Protein AF-A0A9D4BG52-F1 (afdb_monomer_lite)

pLDDT: mean 81.82, std 13.52, range [34.25, 95.31]

Secondary structure (DSSP, 8-state):
-HHHHHHHHHHHHHH---HHHHHHHHHHHHHHHHHHHHHHHHHHHH-HHHHHHHHHSEETTTTTEEHHHHHHHTT-HHHHTSHHHHHHHHHHHHH-TTS-TTSPPPPTHHHHHHHHHHHHHHHHHHHHHHT-TTHHHH-HHHHSHHHHHHHHHHHHHHHHHHHHHIIIII-SSS--HHHHHHHHHHHHHHHHHHHHHHH-HHHHTT-HHHHHHHHHHHHHHHHHHHHHT--TT-THHHHHHHHHHHHHHHHHHHHHHTTSTTHHHHHHHHHHHHHHHHHHHHHHHHHHHHHHHHHHHHHSSS----HHHHHHHHHHHHHHHTT---HHHHTT-S--B--HHHHHTTSSPBPPPHHHHHHHHHHHHHHHIIIIIIIHHHHHHHHHHHHHHHHHHHHHHHHHHHHHHHHHHHHS-SPPTTTHHHHHHHHHHHHH-

Sequence (433 aa):
MALIAYSVCNDLRRITDDKVLATLYKKRKNDWSSLANETFCQCFERDADTTLTLLLMELPYWKDESCLEIAIHSGNKAFITHPTCQNVLDSFWNRGINENITDPEPDDSRCIWVFKLLSWFMIGAPIVSLFCPCFGKKNPFLNVPKNKFIYNLISFAVFLTMFAYVLLFDLATNVSTLEYVLLAWVLTVLAEEIRQMASDISTYFKNAWNVLDVVTIVVFIVGFGLRFKQFPESFDAPKVVLAVDFVAFVFRLTHVFSIHKVLGPKLLMIRRMVKDLMYFLIILAVFMVSYAIASHSVLYPVSPPTWDTVRQVLRRPYWHLYGELFLDETEGQSTCSDNATIWTAKDMPRCPSETGKIVVPIMMGFYMLFVNILLLNLLIAIFSHSIAKIQVQSENHWVYQRYFLIKEYVSRNVYYPPLNVIWMVITIIRCCV

Foldseek 3Di:
DLLVLLLVLLVCLVPDPDPVSVVVSVVSSVVSLVVVQVVLVVVCVVPVQVSLVQQCAQDPVPVRDGVVVSCLVSPVLVNLPPVSVLVVLVCCQQQNDPDRPPDDRDDCVVVVVVVVVCVVCVPPVVVVCVVDVCPQVPDSVLLRLNNLLVVQVVQLVVLLVLLVCCLPPVLDLDQDPSNVLNVLLLVQVVVVLVVVCVVPVVVQVVDPLSVLSVVLSVLLVVLVVVVVVRDVVPSVVSSVSSVVSSVSSVVNVLVSCLLPLPSVLVSLLVVVCVVVVVVLVVVVVVLLLVLLVVLLCQFDPDDDPDPVSVVVSNVQSVVLLVVPNPLCQQLVVDDADCDPVCCVVVVGPHGTDPRSNPVSVVSSVVSCCCRVVPSVVVSVVVSVVSCVVCSVVSSSVSSSVSVVVSVVSSPDGSDDPPRCVVVVVVVVVVVVD

Radius of gyration: 29.39 Å; chains: 1; bounding box: 70×47×80 Å

Organism: Dreissena polymorpha (NCBI:txid45954)

Structure (mmCIF, N/CA/C/O backbone):
data_AF-A0A9D4BG52-F1
#
_entry.id   AF-A0A9D4BG52-F1
#
loop_
_atom_site.group_PDB
_atom_site.id
_atom_site.type_symbol
_atom_site.label_atom_id
_atom_site.label_alt_id
_atom_site.label_comp_id
_atom_site.label_asym_id
_atom_site.label_entity_id
_atom_site.label_seq_id
_atom_site.pdbx_PDB_ins_code
_atom_site.Cartn_x
_atom_site.Cartn_y
_atom_site.Cartn_z
_atom_site.occupancy
_atom_site.B_iso_or_equiv
_atom_site.auth_seq_id
_atom_site.auth_comp_id
_atom_site.auth_asym_id
_atom_site.auth_atom_id
_atom_site.pdbx_PDB_model_num
ATOM 1 N N . MET A 1 1 ? -30.383 -8.449 23.131 1.00 85.38 1 MET A N 1
ATOM 2 C CA . MET A 1 1 ? -31.182 -9.513 22.467 1.00 85.38 1 MET A CA 1
ATOM 3 C C . MET A 1 1 ? -31.180 -9.420 20.942 1.00 85.38 1 MET A C 1
ATOM 5 O O . MET A 1 1 ? -30.774 -10.390 20.317 1.00 85.38 1 MET A O 1
ATOM 9 N N . ALA A 1 2 ? -31.561 -8.292 20.324 1.00 89.62 2 ALA A N 1
ATOM 10 C CA . ALA A 1 2 ? -31.590 -8.166 18.854 1.00 89.62 2 ALA A CA 1
ATOM 11 C C . ALA A 1 2 ? -30.236 -8.482 18.175 1.00 89.62 2 ALA A C 1
ATOM 13 O O . ALA A 1 2 ? -30.191 -9.233 17.203 1.00 89.62 2 ALA A O 1
ATOM 14 N N . LEU A 1 3 ? -29.117 -8.012 18.743 1.00 89.62 3 LEU A N 1
ATOM 15 C CA . LEU A 1 3 ? -27.759 -8.319 18.258 1.00 89.62 3 LEU A CA 1
ATOM 16 C C . LEU A 1 3 ? -27.398 -9.815 18.333 1.00 89.62 3 LEU A C 1
ATOM 18 O O . LEU A 1 3 ? -26.682 -10.338 17.483 1.00 89.62 3 LEU A O 1
ATOM 22 N N . ILE A 1 4 ? -27.936 -10.530 19.317 1.00 89.69 4 ILE A N 1
ATOM 23 C CA . ILE A 1 4 ? -27.693 -11.966 19.494 1.00 89.69 4 ILE A CA 1
ATOM 24 C C . ILE A 1 4 ? -28.518 -12.752 18.478 1.00 89.69 4 ILE A C 1
ATOM 26 O O . ILE A 1 4 ? -27.990 -13.629 17.798 1.00 89.69 4 ILE A O 1
ATOM 30 N N . ALA A 1 5 ? -29.791 -12.383 18.298 1.00 91.00 5 ALA A N 1
ATOM 31 C CA . ALA A 1 5 ? -30.637 -12.949 17.250 1.00 91.00 5 ALA A CA 1
ATOM 32 C C . ALA A 1 5 ? -30.021 -12.737 15.853 1.00 91.00 5 ALA A C 1
ATOM 34 O O . ALA A 1 5 ? -30.036 -13.650 15.024 1.00 91.00 5 ALA A O 1
ATOM 35 N N . TYR A 1 6 ? -29.406 -11.572 15.620 1.00 92.62 6 TYR A N 1
ATOM 36 C CA . TYR A 1 6 ? -28.604 -11.297 14.429 1.00 92.62 6 TYR A CA 1
ATOM 37 C C . TYR A 1 6 ? -27.421 -12.267 14.287 1.00 92.62 6 TYR A C 1
ATOM 39 O O . TYR A 1 6 ? -27.234 -12.829 13.204 1.00 92.62 6 TYR A O 1
ATOM 47 N N . SER A 1 7 ? -26.647 -12.486 15.358 1.00 90.06 7 SER A N 1
ATOM 48 C CA . SER A 1 7 ? -25.509 -13.416 15.359 1.00 90.06 7 SER A CA 1
ATOM 49 C C . SER A 1 7 ? -25.941 -14.833 14.997 1.00 90.06 7 SER A C 1
ATOM 51 O O . SER A 1 7 ? -25.424 -15.413 14.045 1.00 90.06 7 SER A O 1
ATOM 53 N N . VAL A 1 8 ? -26.969 -15.346 15.677 1.00 91.44 8 VAL A N 1
ATOM 54 C CA . VAL A 1 8 ? -27.510 -16.690 15.442 1.00 91.44 8 VAL A CA 1
ATOM 55 C C . VAL A 1 8 ? -28.007 -16.835 14.004 1.00 91.44 8 VAL A C 1
ATOM 57 O O . VAL A 1 8 ? -27.651 -17.792 13.322 1.00 91.44 8 VAL A O 1
ATOM 60 N N . CYS A 1 9 ? -28.766 -15.862 13.484 1.00 91.69 9 CYS A N 1
ATOM 61 C CA . CYS A 1 9 ? -29.213 -15.894 12.087 1.00 91.69 9 CYS A CA 1
ATOM 62 C C . CYS A 1 9 ? -28.034 -15.858 11.098 1.00 91.69 9 CYS A C 1
ATOM 64 O O . CYS A 1 9 ? -28.111 -16.445 10.018 1.00 91.69 9 CYS A O 1
ATOM 66 N N . ASN A 1 10 ? -26.941 -15.164 11.433 1.00 90.19 10 ASN A N 1
ATOM 67 C CA . ASN A 1 10 ? -25.759 -15.098 10.581 1.00 90.19 10 ASN A CA 1
ATOM 68 C C . ASN A 1 10 ? -24.988 -16.421 10.538 1.00 90.19 10 ASN A C 1
ATOM 70 O O . ASN A 1 10 ? -24.523 -16.799 9.462 1.00 90.19 10 ASN A O 1
ATOM 74 N N . ASP A 1 11 ? -24.874 -17.108 11.670 1.00 90.44 11 ASP A N 1
ATOM 75 C CA . ASP A 1 11 ? -24.184 -18.394 11.759 1.00 90.44 11 ASP A CA 1
ATOM 76 C C . ASP A 1 11 ? -25.024 -19.522 11.155 1.00 90.44 11 ASP A C 1
ATOM 78 O O . ASP A 1 11 ? -24.512 -20.281 10.332 1.00 90.44 11 ASP A O 1
ATOM 82 N N . LEU A 1 12 ? -26.339 -19.549 11.407 1.00 91.56 12 LEU A N 1
ATOM 83 C CA . LEU A 1 12 ? -27.259 -20.478 10.736 1.00 91.56 12 LEU A CA 1
ATOM 84 C C . LEU A 1 12 ? -27.190 -20.340 9.211 1.00 91.56 12 LEU A C 1
ATOM 86 O O . LEU A 1 12 ? -27.121 -21.338 8.497 1.00 91.56 12 LEU A O 1
ATOM 90 N N . ARG A 1 13 ? -27.110 -19.107 8.696 1.00 91.00 13 ARG A N 1
ATOM 91 C CA . ARG A 1 13 ? -26.923 -18.847 7.261 1.00 91.00 13 ARG A CA 1
ATOM 92 C C . ARG A 1 13 ? -25.610 -19.415 6.708 1.00 91.00 13 ARG A C 1
ATOM 94 O O . ARG A 1 13 ? -25.554 -19.705 5.520 1.00 91.00 13 ARG A O 1
ATOM 101 N N . ARG A 1 14 ? -24.547 -19.506 7.515 1.00 87.69 14 ARG A N 1
ATOM 102 C CA . ARG A 1 14 ? -23.247 -20.058 7.088 1.00 87.69 14 ARG A CA 1
ATOM 103 C C . ARG A 1 14 ? -23.230 -21.584 7.087 1.00 87.69 14 ARG A C 1
ATOM 105 O O . ARG A 1 14 ? -22.507 -22.154 6.285 1.00 87.69 14 ARG A O 1
ATOM 112 N N . ILE A 1 15 ? -23.990 -22.203 7.988 1.00 92.81 15 ILE A N 1
ATOM 113 C CA . ILE A 1 15 ? -24.050 -23.662 8.161 1.00 92.81 15 ILE A CA 1
ATOM 114 C C . ILE A 1 15 ? -25.049 -24.302 7.183 1.00 92.81 15 ILE A C 1
ATOM 116 O O . ILE A 1 15 ? -24.915 -25.465 6.830 1.00 92.81 15 ILE A O 1
ATOM 120 N N . THR A 1 16 ? -26.061 -23.552 6.750 1.00 91.25 16 THR A N 1
ATOM 121 C CA . THR A 1 16 ? -27.138 -24.069 5.899 1.00 91.25 16 THR A CA 1
ATOM 122 C C . THR A 1 16 ? -26.708 -24.201 4.433 1.00 91.25 16 THR A C 1
ATOM 124 O O . THR A 1 16 ? -26.369 -23.196 3.807 1.00 91.25 16 THR A O 1
ATOM 127 N N . ASP A 1 17 ? -26.838 -25.402 3.859 1.00 89.38 17 ASP A N 1
ATOM 128 C CA . ASP A 1 17 ? -26.595 -25.666 2.428 1.00 89.38 17 ASP A CA 1
ATOM 129 C C . ASP A 1 17 ? -27.767 -25.241 1.517 1.00 89.38 17 ASP A C 1
ATOM 131 O O . ASP A 1 17 ? -27.583 -24.932 0.336 1.00 89.38 17 ASP A O 1
ATOM 135 N N . ASP A 1 18 ? -28.989 -25.184 2.059 1.00 93.31 18 ASP A N 1
ATOM 136 C CA . ASP A 1 18 ? -30.182 -24.749 1.328 1.00 93.31 18 ASP A CA 1
ATOM 137 C C . ASP A 1 18 ? -30.172 -23.231 1.055 1.00 93.31 18 ASP A C 1
ATOM 139 O O . ASP A 1 18 ? -30.246 -22.390 1.959 1.00 93.31 18 ASP A O 1
ATOM 143 N N . LYS A 1 19 ? -30.154 -22.871 -0.235 1.00 91.31 19 LYS A N 1
ATOM 144 C CA . LYS A 1 19 ? -30.179 -21.481 -0.717 1.00 91.31 19 LYS A CA 1
ATOM 145 C C . LYS A 1 19 ? -31.443 -20.724 -0.300 1.00 91.31 19 LYS A C 1
ATOM 147 O O . LYS A 1 19 ? -31.367 -19.514 -0.057 1.00 91.31 19 LYS A O 1
ATOM 152 N N . VAL A 1 20 ? -32.596 -21.388 -0.222 1.00 93.06 20 VAL A N 1
ATOM 153 C CA . VAL A 1 20 ? -33.869 -20.748 0.146 1.00 93.06 20 VAL A CA 1
ATOM 154 C C . VAL A 1 20 ? -33.830 -20.355 1.617 1.00 93.06 20 VAL A C 1
ATOM 156 O O . VAL A 1 20 ? -34.042 -19.188 1.963 1.00 93.06 20 VAL A O 1
ATOM 159 N N . LEU A 1 21 ? -33.454 -21.301 2.476 1.00 92.12 21 LEU A N 1
ATOM 160 C CA . LEU A 1 21 ? -33.325 -21.077 3.909 1.00 92.12 21 LEU A CA 1
ATOM 161 C C . LEU A 1 21 ? -32.212 -20.060 4.230 1.00 92.12 21 LEU A C 1
ATOM 163 O O . LEU A 1 21 ? -32.416 -19.154 5.042 1.00 92.12 21 LEU A O 1
ATOM 167 N N .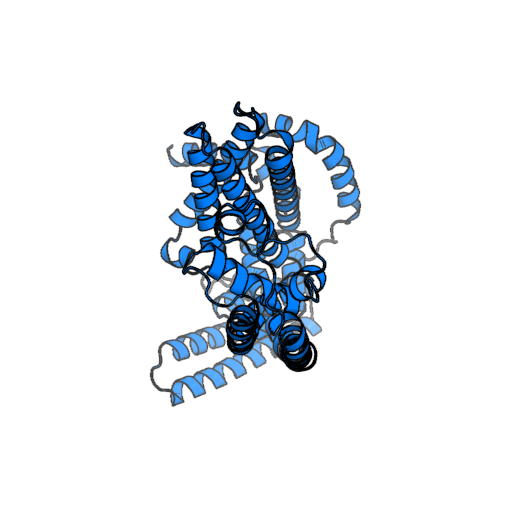 ALA A 1 22 ? -31.085 -20.095 3.510 1.00 91.19 22 ALA A N 1
ATOM 168 C CA . ALA A 1 22 ? -30.033 -19.082 3.621 1.00 91.19 22 ALA A CA 1
ATOM 169 C C . ALA A 1 22 ? -30.525 -17.666 3.256 1.00 91.19 22 ALA A C 1
ATOM 171 O O . ALA A 1 22 ? -30.127 -16.680 3.888 1.00 91.19 22 ALA A O 1
ATOM 172 N N . THR A 1 23 ? -31.417 -17.543 2.268 1.00 92.56 23 THR A N 1
ATOM 173 C CA . THR A 1 23 ? -32.025 -16.256 1.888 1.00 92.56 23 THR A CA 1
ATOM 174 C C . THR A 1 23 ? -32.999 -15.761 2.958 1.00 92.56 23 THR A C 1
ATOM 176 O O . THR A 1 23 ? -32.995 -14.574 3.294 1.00 92.56 23 THR A O 1
ATOM 179 N N . LEU A 1 24 ? -33.774 -16.665 3.564 1.00 93.94 24 LEU A N 1
ATOM 180 C CA . LEU A 1 24 ? -34.674 -16.349 4.674 1.00 93.94 24 LEU A CA 1
ATOM 181 C C . LEU A 1 24 ? -33.907 -15.884 5.920 1.00 93.94 24 LEU A C 1
ATOM 183 O O . LEU A 1 24 ? -34.249 -14.848 6.496 1.00 93.94 24 LEU A O 1
ATOM 187 N N . TYR A 1 25 ? -32.831 -16.580 6.300 1.00 92.88 25 TYR A N 1
ATOM 188 C CA . TYR A 1 25 ? -31.966 -16.144 7.398 1.00 92.88 25 TYR A CA 1
ATOM 189 C C . TYR A 1 25 ? -31.287 -14.810 7.101 1.00 92.88 25 TYR A C 1
ATOM 191 O O . TYR A 1 25 ? -31.169 -13.981 7.999 1.00 92.88 25 TYR A O 1
ATOM 199 N N . LYS A 1 26 ? -30.896 -14.547 5.846 1.00 91.94 26 LYS A N 1
ATOM 200 C CA . LYS A 1 26 ? -30.367 -13.237 5.438 1.00 91.94 26 LYS A CA 1
ATOM 201 C C . LYS A 1 26 ? -31.395 -12.119 5.634 1.00 91.94 26 LYS A C 1
ATOM 203 O O . LYS A 1 26 ? -31.017 -11.053 6.111 1.00 91.94 26 LYS A O 1
ATOM 208 N N . LYS A 1 27 ? -32.668 -12.358 5.298 1.00 93.69 27 LYS A N 1
ATOM 209 C CA . LYS A 1 27 ? -33.748 -11.386 5.516 1.00 93.69 27 LYS A CA 1
ATOM 210 C C . LYS A 1 27 ? -33.958 -11.120 7.009 1.00 93.69 27 LYS A C 1
ATOM 212 O O . LYS A 1 27 ? -33.756 -9.990 7.436 1.00 93.69 27 LYS A O 1
ATOM 217 N N . ARG A 1 28 ? -34.198 -12.167 7.813 1.00 93.94 28 ARG A N 1
ATOM 218 C CA . ARG A 1 28 ? -34.382 -12.032 9.274 1.00 93.94 28 ARG A CA 1
ATOM 219 C C . ARG A 1 28 ? -33.196 -11.354 9.952 1.00 93.94 28 ARG A C 1
ATOM 221 O O . ARG A 1 28 ? -33.373 -10.532 10.840 1.00 93.94 28 ARG A O 1
ATOM 228 N N . LYS A 1 29 ? -31.976 -11.687 9.528 1.00 92.62 29 LYS A N 1
ATOM 229 C CA . LYS A 1 29 ? -30.751 -11.044 10.004 1.00 92.62 29 LYS A CA 1
ATOM 230 C C . LYS A 1 29 ? -30.793 -9.527 9.776 1.00 92.62 29 LYS A C 1
ATOM 232 O O . LYS A 1 29 ? -30.451 -8.776 10.681 1.00 92.62 29 LYS A O 1
ATOM 237 N N . ASN A 1 30 ? -31.201 -9.071 8.594 1.00 91.69 30 ASN A N 1
ATOM 238 C CA . ASN A 1 30 ? -31.315 -7.639 8.314 1.00 91.69 30 ASN A CA 1
ATOM 239 C C . ASN A 1 30 ? -32.419 -6.981 9.153 1.00 91.69 30 ASN A C 1
ATOM 241 O O . ASN A 1 30 ? -32.189 -5.896 9.678 1.00 91.69 30 ASN A O 1
ATOM 245 N N . ASP A 1 31 ? -33.552 -7.660 9.349 1.00 93.56 31 ASP A N 1
ATOM 246 C CA . ASP A 1 31 ? -34.656 -7.162 10.179 1.00 93.56 31 ASP A CA 1
ATOM 247 C C . ASP A 1 31 ? -34.198 -6.949 11.637 1.00 93.56 31 ASP A C 1
ATOM 249 O O . ASP A 1 31 ? -34.384 -5.873 12.203 1.00 93.56 31 ASP A O 1
ATOM 253 N N . TRP A 1 32 ? -33.486 -7.925 12.221 1.00 94.31 32 TRP A N 1
ATOM 254 C CA . TRP A 1 32 ? -32.895 -7.791 13.560 1.00 94.31 32 TRP A CA 1
ATOM 255 C C . TRP A 1 32 ? -31.846 -6.682 13.646 1.00 94.31 32 TRP A C 1
ATOM 257 O O . TRP A 1 32 ? -31.723 -6.035 14.685 1.00 94.31 32 TRP A O 1
ATOM 267 N N . SER A 1 33 ? -31.092 -6.451 12.568 1.00 92.31 33 SER A N 1
ATOM 268 C CA . SER A 1 33 ? -30.138 -5.344 12.506 1.00 92.31 33 SER A CA 1
ATOM 269 C C . SER A 1 33 ? -30.832 -3.986 12.494 1.00 92.31 33 SER A C 1
ATOM 271 O O . SER A 1 33 ? -30.344 -3.073 13.153 1.00 92.31 33 SER A O 1
ATOM 273 N N . SER A 1 34 ? -31.934 -3.848 11.749 1.00 92.00 34 SER A N 1
ATOM 274 C CA . SER A 1 34 ? -32.725 -2.610 11.709 1.00 92.00 34 SER A CA 1
ATOM 275 C C . SER A 1 34 ? -33.327 -2.328 13.076 1.00 92.00 34 SER A C 1
ATOM 277 O O . SER A 1 34 ? -33.115 -1.255 13.626 1.00 92.00 34 SER A O 1
ATOM 279 N N . LEU A 1 35 ? -33.943 -3.343 13.690 1.00 93.94 35 LEU A N 1
ATOM 280 C CA . LEU A 1 35 ? -34.527 -3.223 15.020 1.00 93.94 35 LEU A CA 1
ATOM 281 C C . LEU A 1 35 ? -33.483 -2.839 16.079 1.00 93.94 35 LEU A C 1
ATOM 283 O O . LEU A 1 35 ? -33.750 -1.997 16.932 1.00 93.94 35 LEU A O 1
ATOM 287 N N . ALA A 1 36 ? -32.284 -3.431 16.032 1.00 91.88 36 ALA A N 1
ATOM 288 C CA . ALA A 1 36 ? -31.192 -3.064 16.934 1.00 91.88 36 ALA A CA 1
ATOM 289 C C . ALA A 1 36 ? -30.762 -1.598 16.751 1.00 91.88 36 ALA A C 1
ATOM 291 O O . ALA A 1 36 ? -30.545 -0.908 17.741 1.00 91.88 36 ALA A O 1
ATOM 292 N N . ASN A 1 37 ? -30.670 -1.122 15.507 1.00 90.00 37 ASN A N 1
ATOM 293 C CA . ASN A 1 37 ? -30.331 0.271 15.216 1.00 90.00 37 ASN A CA 1
ATOM 294 C C . ASN A 1 37 ? -31.433 1.231 15.680 1.00 90.00 37 ASN A C 1
ATOM 296 O O . ASN A 1 37 ? -31.136 2.207 16.352 1.00 90.00 37 ASN A O 1
ATOM 300 N N . GLU A 1 38 ? -32.695 0.946 15.366 1.00 90.50 38 GLU A N 1
ATOM 301 C CA . GLU A 1 38 ? -33.835 1.799 15.720 1.00 90.50 38 GLU A CA 1
ATOM 302 C C . GLU A 1 38 ? -34.005 1.926 17.235 1.00 90.50 38 GLU A C 1
ATOM 304 O O . GLU A 1 38 ? -34.121 3.032 17.758 1.00 90.50 38 GLU A O 1
ATOM 309 N N . THR A 1 39 ? -33.962 0.798 17.952 1.00 90.44 39 THR A N 1
ATOM 310 C CA . THR A 1 39 ? -34.033 0.789 19.423 1.00 90.44 39 THR A CA 1
ATOM 311 C C . THR A 1 39 ? -32.866 1.547 20.045 1.00 90.44 39 THR A C 1
ATOM 313 O O . THR A 1 39 ? -33.063 2.312 20.984 1.00 90.44 39 THR A O 1
ATOM 316 N N . PHE A 1 40 ? -31.661 1.388 19.497 1.00 90.12 40 PHE A N 1
ATOM 317 C CA . PHE A 1 40 ? -30.491 2.131 19.947 1.00 90.12 40 PHE A CA 1
ATOM 318 C C . PHE A 1 40 ? -30.631 3.640 19.706 1.00 90.12 40 PHE A C 1
ATOM 320 O O . PHE A 1 40 ? -30.354 4.411 20.622 1.00 90.12 40 PHE A O 1
ATOM 327 N N . CYS A 1 41 ? -31.118 4.066 18.534 1.00 88.44 41 CYS A N 1
ATOM 328 C CA . CYS A 1 41 ? -31.384 5.478 18.244 1.00 88.44 41 CYS A CA 1
ATOM 329 C C . CYS A 1 41 ? -32.396 6.075 19.227 1.00 88.44 41 CYS A C 1
ATOM 331 O O . CYS A 1 41 ? -32.137 7.127 19.798 1.00 88.44 41 CYS A O 1
ATOM 333 N N . GLN A 1 42 ? -33.507 5.379 19.484 1.00 90.31 42 GLN A N 1
ATOM 334 C CA . GLN A 1 42 ? -34.535 5.849 20.420 1.00 90.31 42 GLN A CA 1
ATOM 335 C C . GLN A 1 42 ? -34.014 5.964 21.858 1.00 90.31 42 GLN A C 1
ATOM 337 O O . GLN A 1 42 ? -34.327 6.926 22.557 1.00 90.31 42 GLN A O 1
ATOM 342 N N . CYS A 1 43 ? -33.210 4.997 22.315 1.00 89.44 43 CYS A N 1
ATOM 343 C CA . CYS A 1 43 ? -32.575 5.071 23.631 1.00 89.44 43 CYS A CA 1
ATOM 344 C C . CYS A 1 43 ? -31.594 6.246 23.710 1.00 89.44 43 CYS A C 1
ATOM 346 O O . CYS A 1 43 ? -31.612 6.993 24.686 1.00 89.44 43 CYS A O 1
ATOM 348 N N . PHE A 1 44 ? -30.790 6.441 22.663 1.00 87.62 44 PHE A N 1
ATOM 349 C CA . PHE A 1 44 ? -29.797 7.506 22.599 1.00 87.62 44 PHE A CA 1
ATOM 350 C C . PHE A 1 44 ? -30.425 8.906 22.559 1.00 87.62 44 PHE A C 1
ATOM 352 O O . PHE A 1 44 ? -29.935 9.810 23.227 1.00 87.62 44 PHE A O 1
ATOM 359 N N . GLU A 1 45 ? -31.524 9.082 21.820 1.00 88.88 45 GLU A N 1
ATOM 360 C CA . GLU A 1 45 ? -32.291 10.336 21.786 1.00 88.88 45 GLU A CA 1
ATOM 361 C C . GLU A 1 45 ? -32.898 10.688 23.149 1.00 88.88 45 GLU A C 1
ATOM 363 O O . GLU A 1 45 ? -33.049 11.865 23.475 1.00 88.88 45 GLU A O 1
ATOM 368 N N . ARG A 1 46 ? -33.247 9.676 23.950 1.00 91.06 46 ARG A N 1
ATOM 369 C CA . ARG A 1 46 ? -33.823 9.867 25.283 1.00 91.06 46 ARG A CA 1
ATOM 370 C C . ARG A 1 46 ? -32.765 10.188 26.335 1.00 91.06 46 ARG A C 1
ATOM 372 O O . ARG A 1 46 ? -32.986 11.077 27.152 1.00 91.06 46 ARG A O 1
ATOM 379 N N . ASP A 1 47 ? -31.679 9.424 26.357 1.00 88.38 47 ASP A N 1
ATOM 380 C CA . ASP A 1 47 ? -30.571 9.605 27.292 1.00 88.38 47 ASP A CA 1
ATOM 381 C C . ASP A 1 47 ? -29.280 9.030 26.698 1.00 88.38 47 ASP A C 1
ATOM 383 O O . ASP A 1 47 ? -29.088 7.810 26.613 1.00 88.38 47 ASP A O 1
ATOM 387 N N . ALA A 1 48 ? -28.390 9.927 26.277 1.00 83.25 48 ALA A N 1
ATOM 388 C CA . ALA A 1 48 ? -27.129 9.564 25.657 1.00 83.25 48 ALA A CA 1
ATOM 389 C C . ALA A 1 48 ? -26.198 8.838 26.640 1.00 83.25 48 ALA A C 1
ATOM 391 O O . ALA A 1 48 ? -25.659 7.786 26.294 1.00 83.25 48 ALA A O 1
ATOM 392 N N . ASP A 1 49 ? -26.045 9.345 27.864 1.00 81.19 49 ASP A N 1
ATOM 393 C CA . ASP A 1 49 ? -25.028 8.870 28.806 1.00 81.19 49 ASP A CA 1
ATOM 394 C C . ASP A 1 49 ? -25.362 7.469 29.319 1.00 81.19 49 ASP A C 1
ATOM 396 O O . ASP A 1 49 ? -24.531 6.559 29.243 1.00 81.19 49 ASP A O 1
ATOM 400 N N . THR A 1 50 ? -26.613 7.244 29.729 1.00 84.56 50 THR A N 1
ATOM 401 C CA . THR A 1 50 ? -27.060 5.912 30.167 1.00 84.56 50 THR A CA 1
ATOM 402 C C . THR A 1 50 ? -26.982 4.897 29.026 1.00 84.56 50 THR A C 1
ATOM 404 O O . THR A 1 50 ? -26.595 3.745 29.238 1.00 84.56 50 THR A O 1
ATOM 407 N N . THR A 1 51 ? -27.293 5.309 27.793 1.00 86.00 51 THR A N 1
ATOM 408 C CA . THR A 1 51 ? -27.190 4.435 26.614 1.00 86.00 51 THR A CA 1
ATOM 409 C C . THR A 1 51 ? -25.741 4.030 26.335 1.00 86.00 51 THR A C 1
ATOM 411 O O . THR A 1 51 ? -25.482 2.874 25.992 1.00 86.00 51 THR A O 1
ATOM 414 N N . LEU A 1 52 ? -24.783 4.941 26.524 1.00 83.50 52 LEU A N 1
ATOM 415 C CA . LEU A 1 52 ? -23.356 4.643 26.402 1.00 83.50 52 LEU A CA 1
ATOM 416 C C . LEU A 1 52 ? -22.878 3.670 27.484 1.00 83.50 52 LEU A C 1
ATOM 418 O O . LEU A 1 52 ? -22.164 2.717 27.170 1.00 83.50 52 LEU A O 1
ATOM 422 N N . THR A 1 53 ? -23.316 3.848 28.732 1.00 83.38 53 THR A N 1
ATOM 423 C CA . THR A 1 53 ? -23.015 2.899 29.813 1.00 83.38 53 THR A CA 1
ATOM 424 C C . THR A 1 53 ? -23.586 1.513 29.513 1.00 83.38 53 THR A C 1
ATOM 426 O O . THR A 1 53 ? -22.884 0.515 29.656 1.00 83.38 53 THR A O 1
ATOM 429 N N . LEU A 1 54 ? -24.829 1.430 29.028 1.00 85.69 54 LEU A N 1
ATOM 430 C CA . LEU A 1 54 ? -25.462 0.162 28.644 1.00 85.69 54 LEU A CA 1
ATOM 431 C C . LEU A 1 54 ? -24.754 -0.531 27.472 1.00 85.69 54 LEU A C 1
ATOM 433 O O . LEU A 1 54 ? -24.716 -1.759 27.418 1.00 85.69 54 LEU A O 1
ATOM 437 N N . LEU A 1 55 ? -24.190 0.236 26.535 1.00 86.88 55 LEU A N 1
ATOM 438 C CA . LEU A 1 55 ? -23.457 -0.312 25.393 1.00 86.88 55 LEU A CA 1
ATOM 439 C C . LEU A 1 55 ? -22.169 -1.036 25.822 1.00 86.88 55 LEU A C 1
ATOM 441 O O . LEU A 1 55 ? -21.780 -2.015 25.177 1.00 86.88 55 LEU A O 1
ATOM 445 N N . LEU A 1 56 ? -21.525 -0.546 26.885 1.00 84.81 56 LEU A N 1
ATOM 446 C CA . LEU A 1 56 ? -20.233 -1.025 27.384 1.00 84.81 56 LEU A CA 1
ATOM 447 C C . LEU A 1 56 ? -20.331 -1.977 28.574 1.00 84.81 56 LEU A C 1
ATOM 449 O O . LEU A 1 56 ? -19.350 -2.634 28.900 1.00 84.81 56 LEU A O 1
ATOM 453 N N . MET A 1 57 ? -21.500 -2.069 29.203 1.00 84.00 57 MET A N 1
ATOM 454 C CA . MET A 1 57 ? -21.743 -2.992 30.304 1.00 84.00 57 MET A CA 1
ATOM 455 C C . MET A 1 57 ? -21.579 -4.449 29.852 1.00 84.00 57 MET A C 1
ATOM 457 O O . MET A 1 57 ? -22.141 -4.860 28.833 1.00 84.00 57 MET A O 1
ATOM 461 N N . GLU A 1 58 ? -20.844 -5.229 30.643 1.00 84.56 58 GLU A N 1
ATOM 462 C CA . GLU A 1 58 ? -20.698 -6.674 30.462 1.00 84.56 58 GLU A CA 1
ATOM 463 C C . GLU A 1 58 ? -22.011 -7.387 30.811 1.00 84.56 58 GLU A C 1
ATOM 465 O O . GLU A 1 58 ? -22.638 -7.128 31.843 1.00 84.56 58 GLU A O 1
ATOM 470 N N . LEU A 1 59 ? -22.458 -8.279 29.925 1.00 85.06 59 LEU A N 1
ATOM 471 C CA . LEU A 1 59 ? -23.705 -9.016 30.102 1.00 85.06 59 LEU A CA 1
ATOM 472 C C . LEU A 1 59 ? -23.423 -10.410 30.697 1.00 85.06 59 LEU A C 1
ATOM 474 O O . LEU A 1 59 ? -22.935 -11.282 29.971 1.00 85.06 59 LEU A O 1
ATOM 478 N N . PRO A 1 60 ? -23.832 -10.698 31.950 1.00 80.12 60 PRO A N 1
ATOM 479 C CA . PRO A 1 60 ? -23.458 -11.939 32.643 1.00 80.12 60 PRO A CA 1
ATOM 480 C C . PRO A 1 60 ? -24.024 -13.206 31.987 1.00 80.12 60 PRO A C 1
ATOM 482 O O . PRO A 1 60 ? -23.462 -14.292 32.075 1.00 80.12 60 PRO A O 1
ATOM 485 N N . TYR A 1 61 ? -25.150 -13.084 31.281 1.00 80.31 61 TYR A N 1
ATOM 486 C CA . TYR A 1 61 ? -25.785 -14.213 30.596 1.00 80.31 61 TYR A CA 1
ATOM 487 C C . TYR A 1 61 ? -25.141 -14.550 29.240 1.00 80.31 61 TYR A C 1
ATOM 489 O O . TYR A 1 61 ? -25.512 -15.548 28.624 1.00 80.31 61 TYR A O 1
ATOM 497 N N . TRP A 1 62 ? -24.197 -13.734 28.756 1.00 79.06 62 TRP A N 1
ATOM 498 C CA . TRP A 1 62 ? -23.664 -13.816 27.394 1.00 79.06 62 TRP A CA 1
ATOM 499 C C . TRP A 1 62 ? -22.134 -13.701 27.358 1.00 79.06 62 TRP A C 1
ATOM 501 O O . TRP A 1 62 ? -21.590 -12.887 26.618 1.00 79.06 62 TRP A O 1
ATOM 511 N N . LYS A 1 63 ? -21.450 -14.571 28.120 1.00 78.00 63 LYS A N 1
ATOM 512 C CA . LYS A 1 63 ? -19.974 -14.679 28.193 1.00 78.00 63 LYS A CA 1
ATOM 513 C C . LYS A 1 63 ? -19.258 -13.412 28.681 1.00 78.00 63 LYS A C 1
ATOM 515 O O . LYS A 1 63 ? -18.116 -13.192 28.293 1.00 78.00 63 LYS A O 1
ATOM 520 N N . ASP A 1 64 ? -19.935 -12.593 29.481 1.00 81.62 64 ASP A N 1
ATOM 521 C CA . ASP A 1 64 ? -19.408 -11.316 29.974 1.00 81.62 64 ASP A CA 1
ATOM 522 C C . ASP A 1 64 ? -18.982 -10.359 28.839 1.00 81.62 64 ASP A C 1
ATOM 524 O O . ASP A 1 64 ? -18.167 -9.467 29.033 1.00 81.62 64 ASP A O 1
ATOM 528 N N . GLU A 1 65 ? -19.549 -10.515 27.633 1.00 82.12 65 GLU A N 1
ATOM 529 C CA . GLU A 1 65 ? -19.290 -9.604 26.514 1.00 82.12 65 GLU A CA 1
ATOM 530 C C . GLU A 1 65 ? -20.202 -8.371 26.588 1.00 82.12 65 GLU A C 1
ATOM 532 O O . GLU A 1 65 ? -21.390 -8.452 26.932 1.00 82.12 65 GLU A O 1
ATOM 537 N N . SER A 1 66 ? -19.656 -7.217 26.200 1.00 87.25 66 SER A N 1
ATOM 538 C CA . SER A 1 66 ? -20.432 -5.983 26.040 1.00 87.25 66 SER A CA 1
ATOM 539 C C . SER A 1 66 ? -21.328 -6.020 24.793 1.00 87.25 66 SER A C 1
ATOM 541 O O . SER A 1 66 ? -21.065 -6.736 23.819 1.00 87.25 66 SER A O 1
ATOM 543 N N . CYS A 1 67 ? -22.384 -5.197 24.753 1.00 87.81 67 CYS A N 1
ATOM 544 C CA . CYS A 1 67 ? -23.237 -5.083 23.559 1.00 87.81 67 CYS A CA 1
ATOM 545 C C . CYS A 1 67 ? -22.432 -4.690 22.307 1.00 87.81 67 CYS A C 1
ATOM 547 O O . CYS A 1 67 ? -22.724 -5.166 21.204 1.00 87.81 67 CYS A O 1
ATOM 549 N N . LEU A 1 68 ? -21.413 -3.841 22.479 1.00 87.19 68 LEU A N 1
ATOM 550 C CA . LEU A 1 68 ? -20.497 -3.449 21.412 1.00 87.19 68 LEU A CA 1
ATOM 551 C C . LEU A 1 68 ? -19.700 -4.650 20.880 1.00 87.19 68 LEU A C 1
ATOM 553 O O . LEU A 1 68 ? -19.650 -4.863 19.668 1.00 87.19 68 LEU A O 1
ATOM 557 N N . GLU A 1 69 ? -19.121 -5.462 21.764 1.00 85.94 69 GLU A N 1
ATOM 558 C CA . GLU A 1 69 ? -18.350 -6.652 21.384 1.00 85.94 69 GLU A CA 1
ATOM 559 C C . GLU A 1 69 ? -19.209 -7.699 20.681 1.00 85.94 69 GLU A C 1
ATOM 561 O O . GLU A 1 69 ? -18.810 -8.198 19.627 1.00 85.94 69 GLU A O 1
ATOM 566 N N . ILE A 1 70 ? -20.434 -7.934 21.158 1.00 88.25 70 ILE A N 1
ATOM 567 C CA . ILE A 1 70 ? -21.393 -8.832 20.500 1.00 88.25 70 ILE A CA 1
ATOM 568 C C . ILE A 1 70 ? -21.714 -8.335 19.080 1.00 88.25 70 ILE A C 1
ATOM 570 O O . ILE A 1 70 ? -21.757 -9.125 18.127 1.00 88.25 70 ILE A O 1
ATOM 574 N N . ALA A 1 71 ? -21.922 -7.026 18.887 1.00 87.62 71 ALA A N 1
ATOM 575 C CA . ALA A 1 71 ? -22.161 -6.455 17.558 1.00 87.62 71 ALA A CA 1
ATOM 576 C C . ALA A 1 71 ? -20.969 -6.676 16.608 1.00 87.62 71 ALA A C 1
ATOM 578 O O . ALA A 1 71 ? -21.152 -6.912 15.410 1.00 87.62 71 ALA A O 1
ATOM 579 N N . ILE A 1 72 ? -19.749 -6.646 17.142 1.00 86.44 72 ILE A N 1
ATOM 580 C CA . ILE A 1 72 ? -18.512 -6.826 16.381 1.00 86.44 72 ILE A CA 1
ATOM 581 C C . ILE A 1 72 ? -18.254 -8.296 16.061 1.00 86.44 72 ILE A C 1
ATOM 583 O O . ILE A 1 72 ? -18.032 -8.624 14.895 1.00 86.44 72 ILE A O 1
ATOM 587 N N . HIS A 1 73 ? -18.347 -9.190 17.045 1.00 84.38 73 HIS A N 1
ATOM 588 C CA . HIS A 1 73 ? -18.188 -10.633 16.859 1.00 84.38 73 HIS A CA 1
ATOM 589 C C . HIS A 1 73 ? -19.234 -11.197 15.889 1.00 84.38 73 HIS A C 1
ATOM 591 O O . HIS A 1 73 ? -18.909 -11.992 15.005 1.00 84.38 73 HIS A O 1
ATOM 597 N N . SER A 1 74 ? -20.474 -10.707 15.966 1.00 84.62 74 SER A N 1
ATOM 598 C CA . SER A 1 74 ? -21.538 -11.088 15.031 1.00 84.62 74 SER A CA 1
ATOM 599 C C . SER A 1 74 ? -21.351 -10.519 13.614 1.00 84.62 74 SER A C 1
ATOM 601 O O . SER A 1 74 ? -21.977 -10.992 12.655 1.00 84.62 74 SER A O 1
ATOM 603 N N . GLY A 1 75 ? -20.463 -9.533 13.443 1.00 85.00 75 GLY A N 1
ATOM 604 C CA . GLY A 1 75 ? -20.174 -8.877 12.171 1.00 85.00 75 GLY A CA 1
ATOM 605 C C . GLY A 1 75 ? -21.262 -7.898 11.724 1.00 85.00 75 GLY A C 1
ATOM 606 O O . GLY A 1 75 ? -21.460 -7.723 10.512 1.00 85.00 75 GLY A O 1
ATOM 607 N N . ASN A 1 76 ? -21.980 -7.276 12.667 1.00 87.69 76 ASN A N 1
ATOM 608 C CA . ASN A 1 76 ? -23.014 -6.290 12.373 1.00 87.69 76 ASN A CA 1
ATOM 609 C C . ASN A 1 76 ? -22.433 -4.920 12.000 1.00 87.69 76 ASN A C 1
ATOM 611 O O . ASN A 1 76 ? -22.395 -3.980 12.792 1.00 87.69 76 ASN A O 1
ATOM 615 N N . LYS A 1 77 ? -22.017 -4.797 10.736 1.00 86.62 77 LYS A N 1
ATOM 616 C CA . LYS A 1 77 ? -21.439 -3.559 10.197 1.00 86.62 77 LYS A CA 1
ATOM 617 C C . LYS A 1 77 ? -22.376 -2.355 10.319 1.00 86.62 77 LYS A C 1
ATOM 619 O O . LYS A 1 77 ? -21.886 -1.283 10.628 1.00 86.62 77 LYS A O 1
ATOM 624 N N . ALA A 1 78 ? -23.681 -2.534 10.096 1.00 84.94 78 ALA A N 1
ATOM 625 C CA . ALA A 1 78 ? -24.650 -1.436 10.081 1.00 84.94 78 ALA A CA 1
ATOM 626 C C . ALA A 1 78 ? -24.845 -0.797 11.465 1.00 84.94 78 ALA A C 1
ATOM 628 O O . ALA A 1 78 ? -25.078 0.406 11.554 1.00 84.94 78 ALA A O 1
ATOM 629 N N . PHE A 1 79 ? -24.733 -1.595 12.529 1.00 88.81 79 PHE A N 1
ATOM 630 C CA . PHE A 1 79 ? -24.784 -1.104 13.905 1.00 88.81 79 PHE A CA 1
ATOM 631 C C . PHE A 1 79 ? -23.502 -0.352 14.278 1.00 88.81 79 PHE A C 1
ATOM 633 O O . PHE A 1 79 ? -23.551 0.763 14.781 1.00 88.81 79 PHE A O 1
ATOM 640 N N . ILE A 1 80 ? -22.335 -0.904 13.937 1.00 87.19 80 ILE A N 1
ATOM 641 C CA . ILE A 1 80 ? -21.033 -0.300 14.279 1.00 87.19 80 ILE A CA 1
ATOM 642 C C . ILE A 1 80 ? -20.796 1.014 13.529 1.00 87.19 80 ILE A C 1
ATOM 644 O O . ILE A 1 80 ? -20.145 1.914 14.054 1.00 87.19 80 ILE A O 1
ATOM 648 N N . THR A 1 81 ? -21.335 1.151 12.316 1.00 84.38 81 THR A N 1
ATOM 649 C CA . THR A 1 81 ? -21.255 2.394 11.536 1.00 84.38 81 THR A CA 1
ATOM 650 C C . THR A 1 81 ? -22.082 3.539 12.108 1.00 84.38 81 THR A C 1
ATOM 652 O O . THR A 1 81 ? -21.959 4.658 11.617 1.00 84.38 81 THR A O 1
ATOM 655 N N . HIS A 1 82 ? -22.907 3.296 13.130 1.00 86.56 82 HIS A N 1
ATOM 656 C CA . HIS A 1 82 ? -23.671 4.355 13.771 1.00 86.56 82 HIS A CA 1
ATOM 657 C C . HIS A 1 82 ? -22.732 5.424 14.378 1.00 86.56 82 HIS A C 1
ATOM 659 O O . HIS A 1 82 ? -21.768 5.057 15.062 1.00 86.56 82 HIS A O 1
ATOM 665 N N . PRO A 1 83 ? -22.996 6.735 14.187 1.00 83.75 83 PRO A N 1
ATOM 666 C CA . PRO A 1 83 ? -22.127 7.815 14.671 1.00 83.75 83 PRO A CA 1
ATOM 667 C C . PRO A 1 83 ? -21.805 7.728 16.166 1.00 83.75 83 PRO A C 1
ATOM 669 O O . PRO A 1 83 ? -20.659 7.896 16.565 1.00 83.75 83 PRO A O 1
ATOM 672 N N . THR A 1 84 ? -22.784 7.371 16.999 1.00 82.25 84 THR A N 1
ATOM 673 C CA . THR A 1 84 ? -22.575 7.195 18.444 1.00 82.25 84 THR A CA 1
ATOM 674 C C . THR A 1 84 ? -21.558 6.102 18.762 1.00 82.25 84 THR A C 1
ATOM 676 O O . THR A 1 84 ? -20.676 6.312 19.589 1.00 82.25 84 THR A O 1
ATOM 679 N N . CYS A 1 85 ? -21.626 4.950 18.085 1.00 84.19 85 CYS A N 1
ATOM 680 C CA . CYS A 1 85 ? -20.631 3.897 18.267 1.00 84.19 85 CYS A CA 1
ATOM 681 C C . CYS A 1 85 ? -19.240 4.390 17.846 1.00 84.19 85 CYS A C 1
ATOM 683 O O . CYS A 1 85 ? -18.254 4.044 18.486 1.00 84.19 85 CYS A O 1
ATOM 685 N N . GLN A 1 86 ? -19.148 5.247 16.823 1.00 85.88 86 GLN A N 1
ATOM 686 C CA . GLN A 1 86 ? -17.880 5.861 16.422 1.00 85.88 86 GLN A CA 1
ATOM 687 C C . GLN A 1 86 ? -17.335 6.858 17.443 1.00 85.88 86 GLN A C 1
ATOM 689 O O . GLN A 1 86 ? -16.127 6.860 17.672 1.00 85.88 86 GLN A O 1
ATOM 694 N N . ASN A 1 87 ? -18.196 7.633 18.101 1.00 82.44 87 ASN A N 1
ATOM 695 C CA . ASN A 1 87 ? -17.790 8.532 19.183 1.00 82.44 87 ASN A CA 1
ATOM 696 C C . ASN A 1 87 ? -17.234 7.749 20.385 1.00 82.44 87 ASN A C 1
ATOM 698 O O . ASN A 1 87 ? -16.243 8.158 20.981 1.00 82.44 87 ASN A O 1
ATOM 702 N N . VAL A 1 88 ? -17.798 6.576 20.689 1.00 82.88 88 VAL A N 1
ATOM 703 C CA . VAL A 1 88 ? -17.253 5.668 21.718 1.00 82.88 88 VAL A CA 1
ATOM 704 C C . VAL A 1 88 ? -15.889 5.108 21.313 1.00 82.88 88 VAL A C 1
ATOM 706 O O . VAL A 1 88 ? -14.966 5.018 22.117 1.00 82.88 88 VAL A O 1
ATOM 709 N N . LEU A 1 89 ? -15.712 4.750 20.041 1.00 85.25 89 LEU A N 1
ATOM 710 C CA . LEU A 1 89 ? -14.399 4.322 19.550 1.00 85.25 89 LEU A CA 1
ATOM 711 C C . LEU A 1 89 ? -13.380 5.470 19.549 1.00 85.25 89 LEU A C 1
ATOM 713 O O . LEU A 1 89 ? -12.188 5.233 19.747 1.00 85.25 89 LEU A O 1
ATOM 717 N N . ASP A 1 90 ? -13.829 6.709 19.350 1.00 84.19 90 ASP A N 1
ATOM 718 C CA . ASP A 1 90 ? -13.003 7.907 19.498 1.00 84.19 90 ASP A CA 1
ATOM 719 C C . ASP A 1 90 ? -12.568 8.121 20.944 1.00 84.19 90 ASP A C 1
ATOM 721 O O . ASP A 1 90 ? -11.382 8.360 21.187 1.00 84.19 90 ASP A O 1
ATOM 725 N N . SER A 1 91 ? -13.479 7.965 21.907 1.00 81.12 91 SER A N 1
ATOM 726 C CA . SER A 1 91 ? -13.130 8.063 23.324 1.00 81.12 91 SER A CA 1
ATOM 727 C C . SER A 1 91 ? -12.152 6.960 23.726 1.00 81.12 91 SER A C 1
ATOM 729 O O . SER A 1 91 ? -11.142 7.255 24.361 1.00 81.12 91 SER A O 1
ATOM 731 N N . PHE A 1 92 ? -12.350 5.720 23.265 1.00 84.06 92 PHE A N 1
ATOM 732 C CA . PHE A 1 92 ? -11.383 4.637 23.482 1.00 84.06 92 PHE A CA 1
ATOM 733 C C . PHE A 1 92 ? -10.013 4.929 22.878 1.00 84.06 92 PHE A C 1
ATOM 735 O O . PHE A 1 92 ? -8.994 4.589 23.478 1.00 84.06 92 PHE A O 1
ATOM 742 N N . TRP A 1 93 ? -9.966 5.582 21.717 1.00 85.00 93 TRP A N 1
ATOM 743 C CA . TRP A 1 93 ? -8.708 5.982 21.095 1.00 85.00 93 TRP A CA 1
ATOM 744 C C . TRP A 1 93 ? -7.967 7.064 21.897 1.00 85.00 93 TRP A C 1
ATOM 746 O O . TRP A 1 93 ? -6.747 6.991 22.060 1.00 85.00 93 TRP A O 1
ATOM 756 N N . ASN A 1 94 ? -8.695 8.055 22.414 1.00 80.31 94 ASN A N 1
ATOM 757 C CA . ASN A 1 94 ? -8.116 9.207 23.107 1.00 80.31 94 ASN A CA 1
ATOM 758 C C . ASN A 1 94 ? -7.823 8.959 24.595 1.00 80.31 94 ASN A C 1
ATOM 760 O O . ASN A 1 94 ? -6.940 9.619 25.137 1.00 80.31 94 ASN A O 1
ATOM 764 N N . ARG A 1 95 ? -8.541 8.036 25.247 1.00 70.88 95 ARG A N 1
ATOM 765 C CA . ARG A 1 95 ? -8.503 7.826 26.708 1.00 70.88 95 ARG A CA 1
ATOM 766 C C . ARG A 1 95 ? -8.101 6.406 27.127 1.00 70.88 95 ARG A C 1
ATOM 768 O O . ARG A 1 95 ? -7.492 6.208 28.169 1.00 70.88 95 ARG A O 1
ATOM 775 N N . GLY A 1 96 ? -8.349 5.407 26.279 1.00 71.50 96 GLY A N 1
ATOM 776 C CA . GLY A 1 96 ? -8.245 3.987 26.641 1.00 71.50 96 GLY A CA 1
ATOM 777 C C . GLY A 1 96 ? -9.590 3.399 27.088 1.00 71.50 96 GLY A C 1
ATOM 778 O O . GLY A 1 96 ? -10.573 4.118 27.227 1.00 71.50 96 GLY A O 1
ATOM 779 N N . ILE A 1 97 ? -9.656 2.071 27.253 1.00 64.94 97 ILE A N 1
ATOM 780 C CA . ILE A 1 97 ? -10.926 1.335 27.456 1.00 64.94 97 ILE A CA 1
ATOM 781 C C . ILE A 1 97 ? -11.479 1.480 28.889 1.00 64.94 97 ILE A C 1
ATOM 783 O O . ILE A 1 97 ? -12.684 1.384 29.086 1.00 64.94 97 ILE A O 1
ATOM 787 N N . ASN A 1 98 ? -10.624 1.757 29.879 1.00 59.16 98 ASN A N 1
ATOM 788 C CA . ASN A 1 98 ? -10.990 1.700 31.302 1.00 59.16 98 ASN A CA 1
ATOM 789 C C . ASN A 1 98 ? -11.300 3.071 31.937 1.00 59.16 98 ASN A C 1
ATOM 791 O O . ASN A 1 98 ? -11.504 3.135 33.146 1.00 59.16 98 ASN A O 1
ATOM 795 N N . GLU A 1 99 ? -11.288 4.164 31.168 1.00 60.59 99 GLU A N 1
ATOM 796 C CA . GLU A 1 99 ? -11.615 5.505 31.678 1.00 60.59 99 GLU A CA 1
ATOM 797 C C . GLU A 1 99 ? -13.095 5.838 31.430 1.00 60.59 99 GLU A C 1
ATOM 799 O O . GLU A 1 99 ? -13.632 5.554 30.356 1.00 60.59 99 GLU A O 1
ATOM 804 N N . ASN A 1 100 ? -13.758 6.455 32.417 1.00 57.88 100 ASN A N 1
ATOM 805 C CA . ASN A 1 100 ? -15.163 6.847 32.302 1.00 57.88 100 ASN A CA 1
ATOM 806 C C . ASN A 1 100 ? -15.345 7.890 31.187 1.00 57.88 100 ASN A C 1
ATOM 808 O O . ASN A 1 100 ? -14.683 8.928 31.136 1.00 57.88 100 ASN A O 1
ATOM 812 N N . ILE A 1 101 ? -16.288 7.619 30.283 1.00 60.34 101 ILE A N 1
ATOM 813 C CA . ILE A 1 101 ? -16.558 8.467 29.110 1.00 60.34 101 ILE A CA 1
ATOM 814 C C . ILE A 1 101 ? -17.126 9.837 29.522 1.00 60.34 101 ILE A C 1
ATOM 816 O O . ILE A 1 101 ? -16.903 10.822 28.822 1.00 60.34 101 ILE A O 1
ATOM 820 N N . THR A 1 102 ? -17.779 9.919 30.685 1.00 57.94 102 THR A N 1
ATOM 821 C CA . THR A 1 102 ? -18.413 11.130 31.236 1.00 57.94 102 THR A CA 1
ATOM 822 C C . THR A 1 102 ? -17.435 12.189 31.753 1.00 57.94 102 THR A C 1
ATOM 824 O O . THR A 1 102 ? -17.850 13.316 32.013 1.00 57.94 102 THR A O 1
ATOM 827 N N . ASP A 1 103 ? -16.147 11.869 31.904 1.00 56.50 103 ASP A N 1
ATOM 828 C CA . ASP A 1 103 ? -15.151 12.843 32.361 1.00 56.50 103 ASP A CA 1
ATOM 829 C C . ASP A 1 103 ? -14.823 13.874 31.253 1.00 56.50 103 ASP A C 1
ATOM 831 O O . ASP A 1 103 ? -14.892 13.545 30.061 1.00 56.50 103 ASP A O 1
ATOM 835 N N . PRO A 1 104 ? -14.472 15.131 31.593 1.00 55.97 104 PRO A N 1
ATOM 836 C CA . PRO A 1 104 ? -14.128 16.151 30.601 1.00 55.97 104 PRO A CA 1
ATOM 837 C C . PRO A 1 104 ? -12.910 15.737 29.762 1.00 55.97 104 PRO A C 1
ATOM 839 O O . PRO A 1 104 ? -11.960 15.135 30.263 1.00 55.97 104 PRO A O 1
ATOM 842 N N . GLU A 1 105 ? -12.941 16.049 28.461 1.00 53.50 105 GLU A N 1
ATOM 843 C CA . GLU A 1 105 ? -11.880 15.667 27.523 1.00 53.50 105 GLU A CA 1
ATOM 844 C C . GLU A 1 105 ? -10.531 16.278 27.943 1.00 53.50 105 GLU A C 1
ATOM 846 O O . GLU A 1 105 ? -10.466 17.471 28.254 1.00 53.50 105 GLU A O 1
ATOM 851 N N . PRO A 1 106 ? -9.444 15.484 28.013 1.00 53.56 106 PRO A N 1
ATOM 852 C CA . PRO A 1 106 ? -8.146 16.020 28.383 1.00 53.56 106 PRO A CA 1
ATOM 853 C C . PRO A 1 106 ? -7.677 17.010 27.312 1.00 53.56 106 PRO A C 1
ATOM 855 O O . PRO A 1 106 ? -7.485 16.645 26.158 1.00 53.56 106 PRO A O 1
ATOM 858 N N . ASP A 1 107 ? -7.480 18.261 27.728 1.00 46.72 107 ASP A N 1
ATOM 859 C CA . ASP A 1 107 ? -7.053 19.381 26.884 1.00 46.72 107 ASP A CA 1
ATOM 860 C C . ASP A 1 107 ? -5.805 19.043 26.030 1.00 46.72 107 ASP A C 1
ATOM 862 O O . ASP A 1 107 ? -4.726 18.729 26.559 1.00 46.72 107 ASP A O 1
ATOM 866 N N . ASP A 1 108 ? -5.967 19.118 24.701 1.00 49.59 108 ASP A N 1
ATOM 867 C CA . ASP A 1 108 ? -4.979 18.811 23.645 1.00 49.59 108 ASP A CA 1
ATOM 868 C C . ASP A 1 108 ? -3.756 19.759 23.709 1.00 49.59 108 ASP A C 1
ATOM 870 O O . ASP A 1 108 ? -2.691 19.488 23.150 1.00 49.59 108 ASP A O 1
ATOM 874 N N . SER A 1 109 ? -3.846 20.830 24.506 1.00 46.53 109 SER A N 1
ATOM 875 C CA . SER A 1 109 ? -2.749 21.741 24.866 1.00 46.53 109 SER A CA 1
ATOM 876 C C . SER A 1 109 ? -1.553 21.039 25.539 1.00 46.53 109 SER A C 1
ATOM 878 O O . SER A 1 109 ? -0.425 21.545 25.515 1.00 46.53 109 SER A O 1
ATOM 880 N N . ARG A 1 110 ? -1.744 19.827 26.086 1.00 47.16 110 ARG A N 1
ATOM 881 C CA . ARG A 1 110 ? -0.649 18.973 26.588 1.00 47.16 110 ARG A CA 1
ATOM 882 C C . ARG A 1 110 ? 0.213 18.374 25.468 1.00 47.16 110 ARG A C 1
ATOM 884 O O . ARG A 1 110 ? 1.383 18.084 25.710 1.00 47.16 110 ARG A O 1
ATOM 891 N N . CYS A 1 111 ? -0.284 18.253 24.233 1.00 46.72 111 CYS A N 1
ATOM 892 C CA . CYS A 1 111 ? 0.506 17.773 23.090 1.00 46.72 111 CYS A CA 1
ATOM 893 C C . CYS A 1 111 ? 1.575 18.784 22.629 1.00 46.72 111 CYS A C 1
ATOM 895 O O . CYS A 1 111 ? 2.639 18.376 22.164 1.00 46.72 111 CYS A O 1
ATOM 897 N N . ILE A 1 112 ? 1.363 20.088 22.844 1.00 45.28 112 ILE A N 1
ATOM 898 C CA . ILE A 1 112 ? 2.382 21.133 22.613 1.00 45.28 112 ILE A CA 1
ATOM 899 C C . ILE A 1 112 ? 3.550 20.968 23.599 1.00 45.28 112 ILE A C 1
ATOM 901 O O . ILE A 1 112 ? 4.717 21.121 23.230 1.00 45.28 112 ILE A O 1
ATOM 905 N N . TRP A 1 113 ? 3.250 20.573 24.841 1.00 43.53 113 TRP A N 1
ATOM 906 C CA . TRP A 1 113 ? 4.263 20.148 25.805 1.00 43.53 113 TRP A CA 1
ATOM 907 C C . TRP A 1 113 ? 4.944 18.848 25.382 1.00 43.53 113 TRP A C 1
ATOM 909 O O . TRP A 1 113 ? 6.155 18.781 25.500 1.00 43.53 113 TRP A O 1
ATOM 919 N N . VAL A 1 114 ? 4.233 17.861 24.823 1.00 47.69 114 VAL A N 1
ATOM 920 C CA . VAL A 1 114 ? 4.833 16.620 24.285 1.00 47.69 114 VAL A CA 1
ATOM 921 C C . VAL A 1 114 ? 5.784 16.897 23.122 1.00 47.69 114 VAL A C 1
ATOM 923 O O . VAL A 1 114 ? 6.802 16.229 23.036 1.00 47.69 114 VAL A O 1
ATOM 926 N N . PHE A 1 115 ? 5.524 17.894 22.272 1.00 48.00 115 PHE A N 1
ATOM 927 C CA . PHE A 1 115 ? 6.432 18.282 21.184 1.00 48.00 115 PHE A CA 1
ATOM 928 C C . PHE A 1 115 ? 7.695 18.992 21.709 1.00 48.00 115 PHE A C 1
ATOM 930 O O . PHE A 1 115 ? 8.811 18.687 21.284 1.00 48.00 115 PHE A O 1
ATOM 937 N N . LYS A 1 116 ? 7.543 19.879 22.706 1.00 46.03 116 LYS A N 1
ATOM 938 C CA . LYS A 1 116 ? 8.675 20.496 23.425 1.00 46.03 116 LYS A CA 1
ATOM 939 C C . LYS A 1 116 ? 9.473 19.467 24.230 1.00 46.03 116 LYS A C 1
ATOM 941 O O . LYS A 1 116 ? 10.702 19.496 24.208 1.00 46.03 116 LYS A O 1
ATOM 946 N N . LEU A 1 117 ? 8.780 18.522 24.862 1.00 47.09 117 LEU A N 1
ATOM 947 C CA . LEU A 1 117 ? 9.355 17.407 25.596 1.00 47.09 117 LEU A CA 1
ATOM 948 C C . LEU A 1 117 ? 10.059 16.463 24.627 1.00 47.09 117 LEU A C 1
ATOM 950 O O . LEU A 1 117 ? 11.199 16.167 24.893 1.00 47.09 117 LEU A O 1
ATOM 954 N N . LEU A 1 118 ? 9.486 16.082 23.480 1.00 49.06 118 LEU A N 1
ATOM 955 C CA . LEU A 1 118 ? 10.113 15.248 22.439 1.00 49.06 118 LEU A CA 1
ATOM 956 C C . LEU A 1 118 ? 11.440 15.831 21.946 1.00 49.06 118 LEU A C 1
ATOM 958 O O . LEU A 1 118 ? 12.396 15.076 21.805 1.00 49.06 118 LEU A O 1
ATOM 962 N N . SER A 1 119 ? 11.551 17.154 21.777 1.00 50.09 119 SER A N 1
ATOM 963 C CA . SER A 1 119 ? 12.843 17.784 21.446 1.00 50.09 119 SER A CA 1
ATOM 964 C C . SER A 1 119 ? 13.904 17.610 22.552 1.00 50.09 119 SER A C 1
ATOM 966 O O . SER A 1 119 ? 15.093 17.533 22.261 1.00 50.09 119 SER A O 1
ATOM 968 N N . TRP A 1 120 ? 13.476 17.459 23.811 1.00 44.62 120 TRP A N 1
ATOM 969 C CA . TRP A 1 120 ? 14.314 17.191 24.989 1.00 44.62 120 TRP A CA 1
ATOM 970 C C . TRP A 1 120 ? 14.469 15.674 25.285 1.00 44.62 120 TRP A C 1
ATOM 972 O O . TRP A 1 120 ? 15.481 15.217 25.815 1.00 44.62 120 TRP A O 1
ATOM 982 N N . PHE A 1 121 ? 13.486 14.861 24.883 1.00 43.19 121 PHE A N 1
ATOM 983 C CA . PHE A 1 121 ? 13.299 13.434 25.174 1.00 43.19 121 PHE A CA 1
ATOM 984 C C . PHE A 1 121 ? 13.981 12.555 24.116 1.00 43.19 121 PHE A C 1
ATOM 986 O O . PHE A 1 121 ? 14.471 11.484 24.448 1.00 43.19 121 PHE A O 1
ATOM 993 N N . MET A 1 122 ? 14.112 13.021 22.870 1.00 46.69 122 MET A N 1
ATOM 994 C CA . MET A 1 122 ? 14.876 12.327 21.822 1.00 46.69 122 MET A CA 1
ATOM 995 C C . MET A 1 122 ? 16.363 12.153 22.180 1.00 46.69 122 MET A C 1
ATOM 997 O O . MET A 1 122 ? 16.996 11.225 21.686 1.00 46.69 122 MET A O 1
ATOM 1001 N N . ILE A 1 123 ? 16.902 12.990 23.077 1.00 51.09 123 ILE A N 1
ATOM 1002 C CA . ILE A 1 123 ? 18.275 12.870 23.599 1.00 51.09 123 ILE A CA 1
ATOM 1003 C C . ILE A 1 123 ? 18.291 12.210 24.996 1.00 51.09 123 ILE A C 1
ATOM 1005 O O . ILE A 1 123 ? 19.169 11.398 25.276 1.00 51.09 123 ILE A O 1
ATOM 1009 N N . GLY A 1 124 ? 17.322 12.502 25.878 1.00 41.56 124 GLY A N 1
ATOM 1010 C CA . GLY A 1 124 ? 17.352 12.048 27.283 1.00 41.56 124 GLY A CA 1
ATOM 1011 C C . GLY A 1 124 ? 16.565 10.772 27.630 1.00 41.56 124 GLY A C 1
ATOM 1012 O O . GLY A 1 124 ? 16.893 10.076 28.590 1.00 41.56 124 GLY A O 1
ATOM 1013 N N . ALA A 1 125 ? 15.527 10.423 26.876 1.00 44.22 125 ALA A N 1
ATOM 1014 C CA . ALA A 1 125 ? 14.617 9.325 27.221 1.00 44.22 125 ALA A CA 1
ATOM 1015 C C . ALA A 1 125 ? 15.137 7.902 27.058 1.00 44.22 125 ALA A C 1
ATOM 1017 O O . ALA A 1 125 ? 14.757 7.060 27.880 1.00 44.22 125 ALA A O 1
ATOM 1018 N N . PRO A 1 126 ? 15.985 7.593 26.056 1.00 46.91 126 PRO A N 1
ATOM 1019 C CA . PRO A 1 126 ? 16.556 6.257 25.952 1.00 46.91 126 PRO A CA 1
ATOM 1020 C C . PRO A 1 126 ? 17.308 5.914 27.244 1.00 46.91 126 PRO A C 1
ATOM 1022 O O . PRO A 1 126 ? 17.139 4.828 27.793 1.00 46.91 126 PRO A O 1
ATOM 1025 N N . ILE A 1 127 ? 18.019 6.900 27.804 1.00 44.75 127 ILE A N 1
ATOM 1026 C CA . ILE A 1 127 ? 18.828 6.780 29.021 1.00 44.75 127 ILE A CA 1
ATOM 1027 C C . ILE A 1 127 ? 17.950 6.646 30.274 1.00 44.75 127 ILE A C 1
ATOM 1029 O O . ILE A 1 127 ? 18.236 5.814 31.126 1.00 44.75 127 ILE A O 1
ATOM 1033 N N . VAL A 1 128 ? 16.843 7.384 30.398 1.00 39.66 128 VAL A N 1
ATOM 1034 C CA . VAL A 1 128 ? 15.954 7.259 31.575 1.00 39.66 128 VAL A CA 1
ATOM 1035 C C . VAL A 1 128 ? 15.148 5.950 31.549 1.00 39.66 128 VAL A C 1
ATOM 1037 O O . VAL A 1 128 ? 14.903 5.350 32.596 1.00 39.66 128 VAL A O 1
ATOM 1040 N N . SER A 1 129 ? 14.798 5.442 30.362 1.00 45.56 129 SER A N 1
ATOM 1041 C CA . SER A 1 129 ? 14.141 4.133 30.212 1.00 45.56 129 SER A CA 1
ATOM 1042 C C . SER A 1 129 ? 15.067 2.938 30.493 1.00 45.56 129 SER A C 1
ATOM 1044 O O . SER A 1 129 ? 14.585 1.888 30.918 1.00 45.56 129 SER A O 1
ATOM 1046 N N . LEU A 1 130 ? 16.387 3.122 30.345 1.00 45.00 130 LEU A N 1
ATOM 1047 C CA . LEU A 1 130 ? 17.431 2.160 30.726 1.00 45.00 130 LEU A CA 1
ATOM 1048 C C . LEU A 1 130 ? 17.473 1.904 32.244 1.00 45.00 130 LEU A C 1
ATOM 1050 O O . LEU A 1 130 ? 17.842 0.809 32.661 1.00 45.00 130 LEU A O 1
ATOM 1054 N N . PHE A 1 131 ? 17.055 2.871 33.070 1.00 39.50 131 PHE A N 1
ATOM 1055 C CA . PHE A 1 131 ? 17.137 2.770 34.532 1.00 39.50 131 PHE A CA 1
ATOM 1056 C C . PHE A 1 131 ? 15.844 2.295 35.225 1.00 39.50 131 PHE A C 1
ATOM 1058 O O . PHE A 1 131 ? 15.887 2.008 36.422 1.00 39.50 131 PHE A O 1
ATOM 1065 N N . CYS A 1 132 ? 14.696 2.158 34.535 1.00 34.25 132 CYS A N 1
ATOM 1066 C CA . CYS A 1 132 ? 13.487 1.616 35.180 1.00 34.25 132 CYS A CA 1
ATOM 1067 C C . CYS A 1 132 ? 12.427 1.014 34.216 1.00 34.25 132 CYS A C 1
ATOM 1069 O O . CYS A 1 132 ? 11.584 1.742 33.683 1.00 34.25 132 CYS A O 1
ATOM 1071 N N . PRO A 1 133 ? 12.342 -0.329 34.080 1.00 46.38 133 PRO A N 1
ATOM 1072 C CA . PRO A 1 133 ? 11.315 -1.026 33.282 1.00 46.38 133 PRO A CA 1
ATOM 1073 C C . PRO A 1 133 ? 9.871 -0.873 33.805 1.00 46.38 133 PRO A C 1
ATOM 1075 O O . PRO A 1 133 ? 8.910 -1.282 33.153 1.00 46.38 133 PRO A O 1
ATOM 1078 N N . CYS A 1 134 ? 9.692 -0.301 34.999 1.00 41.03 134 CYS A N 1
ATOM 1079 C CA . CYS A 1 134 ? 8.394 -0.131 35.659 1.00 41.03 134 CYS A CA 1
ATOM 1080 C C . CYS A 1 134 ? 7.674 1.181 35.292 1.00 41.03 134 CYS A C 1
ATOM 1082 O O . CYS A 1 134 ? 6.502 1.343 35.639 1.00 41.03 134 CYS A O 1
ATOM 1084 N N . PHE A 1 135 ? 8.342 2.110 34.598 1.00 42.34 135 PHE A N 1
ATOM 1085 C CA . PHE A 1 135 ? 7.812 3.452 34.321 1.00 42.34 135 PHE A CA 1
ATOM 1086 C C . PHE A 1 135 ? 6.674 3.457 33.280 1.00 42.34 135 PHE A C 1
ATOM 1088 O O . PHE A 1 135 ? 5.787 4.307 33.336 1.00 42.34 135 PHE A O 1
ATOM 1095 N N . GLY A 1 136 ? 6.648 2.482 32.362 1.00 47.47 136 GLY A N 1
ATOM 1096 C CA . GLY A 1 136 ? 5.610 2.373 31.328 1.00 47.47 136 GLY A CA 1
ATOM 1097 C C . GLY A 1 136 ? 4.269 1.836 31.841 1.00 47.47 136 GLY A C 1
ATOM 1098 O O . GLY A 1 136 ? 3.223 2.365 31.483 1.00 47.47 136 GLY A O 1
ATOM 1099 N N . LYS A 1 137 ? 4.271 0.826 32.728 1.00 51.06 137 LYS A N 1
ATOM 1100 C CA . LYS A 1 137 ? 3.023 0.215 33.239 1.00 51.06 137 LYS A CA 1
ATOM 1101 C C . LYS A 1 137 ? 2.226 1.133 34.172 1.00 51.06 137 LYS A C 1
ATOM 1103 O O . LYS A 1 137 ? 1.013 0.987 34.242 1.00 51.06 137 LYS A O 1
ATOM 1108 N N . LYS A 1 138 ? 2.893 2.043 34.890 1.00 52.94 138 LYS A N 1
ATOM 1109 C CA . LYS A 1 138 ? 2.266 2.904 35.909 1.00 52.94 138 LYS A CA 1
ATOM 1110 C C . LYS A 1 138 ? 1.863 4.293 35.409 1.00 52.94 138 LYS A C 1
ATOM 1112 O O . LYS A 1 138 ? 1.148 4.980 36.127 1.00 52.94 138 LYS A O 1
ATOM 1117 N N . ASN A 1 139 ? 2.293 4.708 34.215 1.00 59.38 139 ASN A N 1
ATOM 1118 C CA . ASN A 1 139 ? 1.910 6.005 33.662 1.00 59.38 139 ASN A CA 1
ATOM 1119 C C . ASN A 1 139 ? 0.639 5.874 32.808 1.00 59.38 139 ASN A C 1
ATOM 1121 O O . ASN A 1 139 ? 0.728 5.353 31.692 1.00 59.38 139 ASN A O 1
ATOM 1125 N N . PRO A 1 140 ? -0.524 6.375 33.272 1.00 64.31 140 PRO A N 1
ATOM 1126 C CA . PRO A 1 140 ? -1.777 6.284 32.517 1.00 64.31 140 PRO A CA 1
ATOM 1127 C C . PRO A 1 140 ? -1.661 6.957 31.141 1.00 64.31 140 PRO A C 1
ATOM 1129 O O . PRO A 1 140 ? -2.144 6.422 30.150 1.00 64.31 140 PRO A O 1
ATOM 1132 N N . PHE A 1 141 ? -0.879 8.038 31.041 1.00 65.62 141 PHE A N 1
ATOM 1133 C CA . PHE A 1 141 ? -0.651 8.769 29.792 1.00 65.62 141 PHE A CA 1
ATOM 1134 C C . PHE A 1 141 ? 0.004 7.933 28.675 1.00 65.62 141 PHE A C 1
ATOM 1136 O O . PHE A 1 141 ? -0.340 8.092 27.506 1.00 65.62 141 PHE A O 1
ATOM 1143 N N . LEU A 1 142 ? 0.940 7.032 29.000 1.00 65.38 142 LEU A N 1
ATOM 1144 C CA . LEU A 1 142 ? 1.636 6.211 27.996 1.00 65.38 142 LEU A CA 1
ATOM 1145 C C . LEU A 1 142 ? 0.801 5.010 27.530 1.00 65.38 142 LEU A C 1
ATOM 1147 O O . LEU A 1 142 ? 1.038 4.474 26.448 1.00 65.38 142 LEU A O 1
ATOM 1151 N N . ASN A 1 143 ? -0.176 4.588 28.334 1.00 73.31 143 ASN A N 1
ATOM 1152 C CA . ASN A 1 143 ? -1.046 3.460 28.011 1.00 73.31 143 ASN A CA 1
ATOM 1153 C C . ASN A 1 143 ? -2.204 3.833 27.073 1.00 73.31 143 ASN A C 1
ATOM 1155 O O . ASN A 1 143 ? -2.835 2.932 26.516 1.00 73.31 143 ASN A O 1
ATOM 1159 N N . VAL A 1 144 ? -2.433 5.128 26.840 1.00 80.06 144 VAL A N 1
ATOM 1160 C CA . VAL A 1 144 ? -3.416 5.624 25.872 1.00 80.06 144 VAL A CA 1
ATOM 1161 C C . VAL A 1 144 ? -3.053 5.153 24.451 1.00 80.06 144 VAL A C 1
ATOM 1163 O O . VAL A 1 144 ? -1.927 5.390 23.998 1.00 80.06 144 VAL A O 1
ATOM 1166 N N . PRO A 1 145 ? -3.981 4.529 23.700 1.00 83.75 145 PRO A N 1
ATOM 1167 C CA . PRO A 1 145 ? -3.682 3.961 22.384 1.00 83.75 145 PRO A CA 1
ATOM 1168 C C . PRO A 1 145 ? -3.284 5.016 21.337 1.00 83.75 145 PRO A C 1
ATOM 1170 O O . PRO A 1 145 ? -2.371 4.749 20.555 1.00 83.75 145 PRO A O 1
ATOM 1173 N N . LYS A 1 146 ? -3.856 6.234 21.368 1.00 83.12 146 LYS A N 1
ATOM 1174 C CA . LYS A 1 146 ? -3.391 7.377 20.551 1.00 83.12 146 LYS A CA 1
ATOM 1175 C C . LYS A 1 146 ? -1.901 7.656 20.757 1.00 83.12 146 LYS A C 1
ATOM 1177 O O . LYS A 1 146 ? -1.161 7.799 19.786 1.00 83.12 146 LYS A O 1
ATOM 1182 N N . ASN A 1 147 ? -1.450 7.698 22.009 1.00 80.94 147 ASN A N 1
ATOM 1183 C CA . ASN A 1 147 ? -0.055 7.989 22.330 1.00 80.94 147 ASN A CA 1
ATOM 1184 C C . ASN A 1 147 ? 0.858 6.841 21.898 1.00 80.94 147 ASN A C 1
ATOM 1186 O O . ASN A 1 147 ? 1.864 7.093 21.240 1.00 80.94 147 ASN A O 1
ATOM 1190 N N . LYS A 1 148 ? 0.468 5.586 22.163 1.00 82.00 148 LYS A N 1
ATOM 1191 C CA . LYS A 1 148 ? 1.174 4.401 21.649 1.00 82.00 148 LYS A CA 1
ATOM 1192 C C . LYS A 1 148 ? 1.353 4.473 20.124 1.00 82.00 148 LYS A C 1
ATOM 1194 O O . LYS A 1 148 ? 2.462 4.318 19.623 1.00 82.00 148 LYS A O 1
ATOM 1199 N N . PHE A 1 149 ? 0.298 4.808 19.382 1.00 83.94 149 PHE A N 1
ATOM 1200 C CA . PHE A 1 149 ? 0.374 4.993 17.932 1.00 83.94 149 PHE A CA 1
ATOM 1201 C C . PHE A 1 149 ? 1.345 6.101 17.504 1.00 83.94 149 PHE A C 1
ATOM 1203 O O . PHE A 1 149 ? 2.137 5.890 16.587 1.00 83.94 149 PHE A O 1
ATOM 1210 N N . ILE A 1 150 ? 1.324 7.260 18.167 1.00 82.12 150 ILE A N 1
ATOM 1211 C CA . ILE A 1 150 ? 2.249 8.362 17.860 1.00 82.12 150 ILE A CA 1
ATOM 1212 C C . ILE A 1 150 ? 3.700 7.939 18.121 1.00 82.12 150 ILE A C 1
ATOM 1214 O O . ILE A 1 150 ? 4.562 8.181 17.279 1.00 82.12 150 ILE A O 1
ATOM 1218 N N . TYR A 1 151 ? 3.978 7.254 19.233 1.00 80.19 151 TYR A N 1
ATOM 1219 C CA . TYR A 1 151 ? 5.321 6.743 19.521 1.00 80.19 151 TYR A CA 1
ATOM 1220 C C . TYR A 1 151 ? 5.782 5.704 18.497 1.00 80.19 151 TYR A C 1
ATOM 1222 O O . TYR A 1 151 ? 6.930 5.770 18.061 1.00 80.19 151 TYR A O 1
ATOM 1230 N N . ASN A 1 152 ? 4.894 4.805 18.060 1.00 83.56 152 ASN A N 1
ATOM 1231 C CA . ASN A 1 152 ? 5.173 3.876 16.964 1.00 83.56 152 ASN A CA 1
ATOM 1232 C C . ASN A 1 152 ? 5.566 4.616 15.682 1.00 83.56 152 ASN A C 1
ATOM 1234 O O . ASN A 1 152 ? 6.559 4.279 15.045 1.00 83.56 152 ASN A O 1
ATOM 1238 N N . LEU A 1 153 ? 4.788 5.637 15.311 1.00 84.94 153 LEU A N 1
ATOM 1239 C CA . LEU A 1 153 ? 5.013 6.412 14.095 1.00 84.94 153 LEU A CA 1
ATOM 1240 C C . LEU A 1 153 ? 6.349 7.162 14.147 1.00 84.94 153 LEU A C 1
ATOM 1242 O O . LEU A 1 153 ? 7.095 7.143 13.172 1.00 84.94 153 LEU A O 1
ATOM 1246 N N . ILE A 1 154 ? 6.668 7.785 15.286 1.00 84.69 154 ILE A N 1
ATOM 1247 C CA . ILE A 1 154 ? 7.938 8.495 15.488 1.00 84.69 154 ILE A CA 1
ATOM 1248 C C . ILE A 1 154 ? 9.114 7.515 15.454 1.00 84.69 154 ILE A C 1
ATOM 1250 O O . ILE A 1 154 ? 10.073 7.751 14.725 1.00 84.69 154 ILE A O 1
ATOM 1254 N N . SER A 1 155 ? 9.034 6.403 16.193 1.00 85.31 155 SER A N 1
ATOM 1255 C CA . SER A 1 155 ? 10.064 5.354 16.190 1.00 85.31 155 SER A CA 1
ATOM 1256 C C . SER A 1 155 ? 10.329 4.842 14.769 1.00 85.31 155 SER A C 1
ATOM 1258 O O . SER A 1 155 ? 11.478 4.788 14.328 1.00 85.31 155 SER A O 1
ATOM 1260 N N . PHE A 1 156 ? 9.271 4.557 14.008 1.00 87.06 156 PHE A N 1
ATOM 1261 C CA . PHE A 1 156 ? 9.403 4.072 12.641 1.00 87.06 156 PHE A CA 1
ATOM 1262 C C . PHE A 1 156 ? 9.969 5.132 11.680 1.00 87.06 156 PHE A C 1
ATOM 1264 O O . PHE A 1 156 ? 10.783 4.810 10.817 1.00 87.06 156 PHE A O 1
ATOM 1271 N N . ALA A 1 157 ? 9.608 6.408 11.842 1.00 88.94 157 ALA A N 1
ATOM 1272 C CA . ALA A 1 157 ? 10.187 7.502 11.059 1.00 88.94 157 ALA A CA 1
ATOM 1273 C C . ALA A 1 157 ? 11.690 7.690 11.337 1.00 88.94 157 ALA A C 1
ATOM 1275 O O . ALA A 1 157 ? 12.466 7.935 10.410 1.00 88.94 157 ALA A O 1
ATOM 1276 N N . VAL A 1 158 ? 12.116 7.529 12.595 1.00 89.50 158 VAL A N 1
ATOM 1277 C CA . VAL A 1 158 ? 13.538 7.536 12.978 1.00 89.50 158 VAL A CA 1
ATOM 1278 C C . VAL A 1 158 ? 14.268 6.357 12.338 1.00 89.50 158 VAL A C 1
ATOM 1280 O O . VAL A 1 158 ? 15.318 6.564 11.735 1.00 89.50 158 VAL A O 1
ATOM 1283 N N . PHE A 1 159 ? 13.688 5.153 12.385 1.00 90.56 159 PHE A N 1
ATOM 1284 C CA . PHE A 1 159 ? 14.225 3.974 11.700 1.00 90.56 159 PHE A CA 1
ATOM 1285 C C . PHE A 1 159 ? 14.411 4.211 10.196 1.00 90.56 159 PHE A C 1
ATOM 1287 O O . PHE A 1 159 ? 15.494 3.966 9.674 1.00 90.56 159 PHE A O 1
ATOM 1294 N N . LEU A 1 160 ? 13.401 4.746 9.501 1.00 92.44 160 LEU A N 1
ATOM 1295 C CA . LEU A 1 160 ? 13.496 5.039 8.067 1.00 92.44 160 LEU A CA 1
ATOM 1296 C C . LEU A 1 160 ? 14.548 6.105 7.757 1.00 92.44 160 LEU A C 1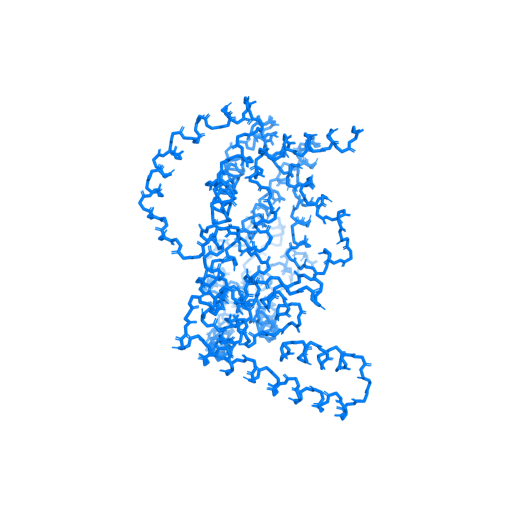
ATOM 1298 O O . LEU A 1 160 ? 15.287 5.969 6.788 1.00 92.44 160 LEU A O 1
ATOM 1302 N N . THR A 1 161 ? 14.635 7.152 8.577 1.00 90.81 161 THR A N 1
ATOM 1303 C CA . THR A 1 161 ? 15.637 8.213 8.399 1.00 90.81 161 THR A CA 1
ATOM 1304 C C . THR A 1 161 ? 17.046 7.659 8.592 1.00 90.81 161 THR A C 1
ATOM 1306 O O . THR A 1 161 ? 17.940 7.943 7.797 1.00 90.81 161 THR A O 1
ATOM 1309 N N . MET A 1 162 ? 17.237 6.820 9.610 1.00 91.19 162 MET A N 1
ATOM 1310 C CA . MET A 1 162 ? 18.494 6.125 9.854 1.00 91.19 162 MET A CA 1
ATOM 1311 C C . MET A 1 162 ? 18.840 5.170 8.705 1.00 91.19 162 MET A C 1
ATOM 1313 O O . MET A 1 162 ? 19.971 5.178 8.230 1.00 91.19 162 MET A O 1
ATOM 1317 N N . PHE A 1 163 ? 17.878 4.385 8.215 1.00 93.19 163 PHE A N 1
ATOM 1318 C CA . PHE A 1 163 ? 18.094 3.476 7.091 1.00 93.19 163 PHE A CA 1
ATOM 1319 C C . PHE A 1 163 ? 18.457 4.252 5.812 1.00 93.19 163 PHE A C 1
ATOM 1321 O O . PHE A 1 163 ? 19.424 3.911 5.132 1.00 93.19 163 PHE A O 1
ATOM 1328 N N . ALA A 1 164 ? 17.763 5.357 5.527 1.00 94.38 164 ALA A N 1
ATOM 1329 C CA . ALA A 1 164 ? 18.090 6.239 4.410 1.00 94.38 164 ALA A CA 1
ATOM 1330 C C . ALA A 1 164 ? 19.502 6.836 4.536 1.00 94.38 164 ALA A C 1
ATOM 1332 O O . ALA A 1 164 ? 20.244 6.862 3.555 1.00 94.38 164 ALA A O 1
ATOM 1333 N N . TYR A 1 165 ? 19.898 7.270 5.738 1.00 92.31 165 TYR A N 1
ATOM 1334 C CA . TYR A 1 165 ? 21.250 7.768 6.000 1.00 92.31 165 TYR A CA 1
ATOM 1335 C C . TYR A 1 165 ? 22.312 6.695 5.728 1.00 92.31 165 TYR A C 1
ATOM 1337 O O . TYR A 1 165 ? 23.269 6.954 5.000 1.00 92.31 165 TYR A O 1
ATOM 1345 N N . VAL A 1 166 ? 22.104 5.473 6.236 1.00 91.00 166 VAL A N 1
ATOM 1346 C CA . VAL A 1 166 ? 23.022 4.344 6.023 1.00 91.00 166 VAL A CA 1
ATOM 1347 C C . VAL A 1 166 ? 23.172 4.011 4.535 1.00 91.00 166 VAL A C 1
ATOM 1349 O O . VAL A 1 166 ? 24.287 3.825 4.053 1.00 91.00 166 VAL A O 1
ATOM 1352 N N . LEU A 1 167 ? 22.065 3.987 3.786 1.00 90.62 167 LEU A N 1
ATOM 1353 C CA . LEU A 1 167 ? 22.075 3.694 2.349 1.00 90.62 167 LEU A CA 1
ATOM 1354 C C . LEU A 1 167 ? 22.778 4.762 1.503 1.00 90.62 167 LEU A C 1
ATOM 1356 O O . LEU A 1 167 ? 23.390 4.425 0.484 1.00 90.62 167 LEU A O 1
ATOM 1360 N N . LEU A 1 168 ? 22.656 6.036 1.886 1.00 89.75 168 LEU A N 1
ATOM 1361 C CA . LEU A 1 168 ? 23.192 7.159 1.115 1.00 89.75 168 LEU A CA 1
ATOM 1362 C C . LEU A 1 168 ? 24.653 7.475 1.450 1.00 89.75 168 LEU A C 1
ATOM 1364 O O . LEU A 1 168 ? 25.416 7.759 0.529 1.00 89.75 168 LEU A O 1
ATOM 1368 N N . PHE A 1 169 ? 25.038 7.436 2.729 1.00 86.31 169 PHE A N 1
ATOM 1369 C CA . PHE A 1 169 ? 26.310 8.007 3.191 1.00 86.31 169 PHE A CA 1
ATOM 1370 C C . PHE A 1 169 ? 27.296 6.984 3.761 1.00 86.31 169 PHE A C 1
ATOM 1372 O O . PHE A 1 169 ? 28.493 7.108 3.517 1.00 86.31 169 PHE A O 1
ATOM 1379 N N . ASP A 1 170 ? 26.815 5.966 4.474 1.00 80.62 170 ASP A N 1
ATOM 1380 C CA . ASP A 1 170 ? 27.679 5.096 5.290 1.00 80.62 170 ASP A CA 1
ATOM 1381 C C . ASP A 1 170 ? 28.018 3.749 4.644 1.00 80.62 170 ASP A C 1
ATOM 1383 O O . ASP A 1 170 ? 28.798 2.984 5.213 1.00 80.62 170 ASP A O 1
ATOM 1387 N N . LEU A 1 171 ? 27.470 3.448 3.460 1.00 73.62 171 LEU A N 1
ATOM 1388 C CA . LEU A 1 171 ? 27.695 2.180 2.762 1.00 73.62 171 LEU A CA 1
ATOM 1389 C C . LEU A 1 171 ? 29.113 2.114 2.148 1.00 73.62 171 LEU A C 1
ATOM 1391 O O . LEU A 1 171 ? 29.295 2.151 0.930 1.00 73.62 171 LEU A O 1
ATOM 1395 N N . ALA A 1 172 ? 30.128 2.044 3.008 1.00 72.31 172 ALA A N 1
ATOM 1396 C CA . ALA A 1 172 ? 31.547 1.990 2.666 1.00 72.31 172 ALA A CA 1
ATOM 1397 C C . ALA A 1 172 ? 32.074 0.540 2.636 1.00 72.31 172 ALA A C 1
ATOM 1399 O O . ALA A 1 172 ? 31.322 -0.429 2.744 1.00 72.31 172 ALA A O 1
ATOM 1400 N N . THR A 1 173 ? 33.382 0.339 2.469 1.00 67.94 173 THR A N 1
ATOM 1401 C CA . THR A 1 173 ? 33.995 -1.006 2.493 1.00 67.94 173 THR A CA 1
ATOM 1402 C C . THR A 1 173 ? 33.948 -1.665 3.873 1.00 67.94 173 THR A C 1
ATOM 1404 O O . THR A 1 173 ? 33.873 -2.888 3.954 1.00 67.94 173 THR A O 1
ATOM 1407 N N . ASN A 1 174 ? 33.943 -0.872 4.944 1.00 76.12 174 ASN A N 1
ATOM 1408 C CA . ASN A 1 174 ? 33.830 -1.351 6.319 1.00 76.12 174 ASN A CA 1
ATOM 1409 C C . ASN A 1 174 ? 32.394 -1.192 6.827 1.00 76.12 174 ASN A C 1
ATOM 1411 O O . ASN A 1 174 ? 31.729 -0.211 6.506 1.00 76.12 174 ASN A O 1
ATOM 1415 N N . VAL A 1 175 ? 31.941 -2.140 7.649 1.00 79.31 175 VAL A N 1
ATOM 1416 C CA . VAL A 1 175 ? 30.617 -2.090 8.283 1.00 79.31 175 VAL A CA 1
ATOM 1417 C C . VAL A 1 175 ? 30.623 -1.011 9.373 1.00 79.31 175 VAL A C 1
ATOM 1419 O O . VAL A 1 175 ? 31.340 -1.138 10.369 1.00 79.31 175 VAL A O 1
ATOM 1422 N N . SER A 1 176 ? 29.836 0.052 9.177 1.00 84.94 176 SER A N 1
ATOM 1423 C CA . SER A 1 176 ? 29.651 1.141 10.152 1.00 84.94 176 SER A CA 1
ATOM 1424 C C . SER A 1 176 ? 28.933 0.645 11.414 1.00 84.94 176 SER A C 1
ATOM 1426 O O . SER A 1 176 ? 28.134 -0.294 11.380 1.00 84.94 176 SER A O 1
ATOM 1428 N N . THR A 1 177 ? 29.157 1.307 12.551 1.00 86.44 177 THR A N 1
ATOM 1429 C CA . THR A 1 177 ? 28.398 1.043 13.786 1.00 86.44 177 THR A CA 1
ATOM 1430 C C . THR A 1 177 ? 26.894 1.239 13.580 1.00 86.44 177 THR A C 1
ATOM 1432 O O . THR A 1 177 ? 26.097 0.502 14.161 1.00 86.44 177 THR A O 1
ATOM 1435 N N . LEU A 1 178 ? 26.492 2.167 12.704 1.00 87.00 178 LEU A N 1
ATOM 1436 C CA . LEU A 1 178 ? 25.090 2.400 12.360 1.00 87.00 178 LEU A CA 1
ATOM 1437 C C . LEU A 1 178 ? 24.470 1.239 11.567 1.00 87.00 178 LEU A C 1
ATOM 1439 O O . LEU A 1 178 ? 23.295 0.942 11.775 1.00 87.00 178 LEU A O 1
ATOM 1443 N N . GLU A 1 179 ? 25.241 0.519 10.742 1.00 89.25 179 GLU A N 1
ATOM 1444 C CA . GLU A 1 179 ? 24.760 -0.700 10.067 1.00 89.25 179 GLU A CA 1
ATOM 1445 C C . GLU A 1 179 ? 24.405 -1.792 11.092 1.00 89.25 179 GLU A C 1
ATOM 1447 O O . GLU A 1 179 ? 23.364 -2.439 10.979 1.00 89.25 179 GLU A O 1
ATOM 1452 N N . TYR A 1 180 ? 25.218 -1.955 12.142 1.00 88.19 180 TYR A N 1
ATOM 1453 C CA . TYR A 1 180 ? 24.925 -2.902 13.223 1.00 88.19 180 TYR A CA 1
ATOM 1454 C C . TYR A 1 180 ? 23.707 -2.497 14.052 1.00 88.19 180 TYR A C 1
ATOM 1456 O O . TYR A 1 180 ? 22.909 -3.357 14.423 1.00 88.19 180 TYR A O 1
ATOM 1464 N N . VAL A 1 181 ? 23.531 -1.201 14.328 1.00 89.25 181 VAL A N 1
ATOM 1465 C CA . VAL A 1 181 ? 22.331 -0.701 15.020 1.00 89.25 181 VAL A CA 1
ATOM 1466 C C . VAL A 1 181 ? 21.081 -0.936 14.167 1.00 89.25 181 VAL A C 1
ATOM 1468 O O . VAL A 1 181 ? 20.055 -1.355 14.702 1.00 89.25 181 VAL A O 1
ATOM 1471 N N . LEU A 1 182 ? 21.167 -0.740 12.848 1.00 90.81 182 LEU A N 1
ATOM 1472 C CA . LEU A 1 182 ? 20.073 -1.016 11.916 1.00 90.81 182 LEU A CA 1
ATOM 1473 C C . LEU A 1 182 ? 19.725 -2.511 11.891 1.00 90.81 182 LEU A C 1
ATOM 1475 O O . LEU A 1 182 ? 18.554 -2.872 12.004 1.00 90.81 182 LEU A O 1
ATOM 1479 N N . LEU A 1 183 ? 20.735 -3.384 11.808 1.00 90.06 183 LEU A N 1
ATOM 1480 C CA . LEU A 1 183 ? 20.549 -4.832 11.895 1.00 90.06 183 LEU A CA 1
ATOM 1481 C C . LEU A 1 183 ? 19.875 -5.221 13.215 1.00 90.06 183 LEU A C 1
ATOM 1483 O O . LEU A 1 183 ? 18.890 -5.958 13.208 1.00 90.06 183 LEU A O 1
ATOM 1487 N N . ALA A 1 184 ? 20.370 -4.702 14.341 1.00 89.00 184 ALA A N 1
ATOM 1488 C CA . ALA A 1 184 ? 19.781 -4.949 15.651 1.00 89.00 184 ALA A CA 1
ATOM 1489 C C . ALA A 1 184 ? 18.312 -4.516 15.681 1.00 89.00 184 ALA A C 1
ATOM 1491 O O . ALA A 1 184 ? 17.469 -5.275 16.153 1.00 89.00 184 ALA A O 1
ATOM 1492 N N . TRP A 1 185 ? 17.987 -3.351 15.111 1.00 89.50 185 TRP A N 1
ATOM 1493 C CA . TRP A 1 185 ? 16.616 -2.861 15.003 1.00 89.50 185 TRP A CA 1
ATOM 1494 C C . TRP A 1 185 ? 15.716 -3.827 14.231 1.00 89.50 185 TRP A C 1
ATOM 1496 O O . TRP A 1 185 ? 14.651 -4.195 14.729 1.00 89.50 185 TRP A O 1
ATOM 1506 N N . VAL A 1 186 ? 16.133 -4.292 13.050 1.00 91.06 186 VAL A N 1
ATOM 1507 C CA . VAL A 1 186 ? 15.334 -5.247 12.262 1.00 91.06 186 VAL A CA 1
ATOM 1508 C C . VAL A 1 186 ? 15.191 -6.588 12.980 1.00 91.06 186 VAL A C 1
ATOM 1510 O O . VAL A 1 186 ? 14.117 -7.181 12.937 1.00 91.06 186 VAL A O 1
ATOM 1513 N N . LEU A 1 187 ? 16.202 -7.036 13.729 1.00 88.06 187 LEU A N 1
ATOM 1514 C CA . LEU A 1 187 ? 16.078 -8.223 14.581 1.00 88.06 187 LEU A CA 1
ATOM 1515 C C . LEU A 1 187 ? 15.026 -8.042 15.688 1.00 88.06 187 LEU A C 1
ATOM 1517 O O . LEU A 1 187 ? 14.318 -8.994 16.012 1.00 88.06 187 LEU A O 1
ATOM 1521 N N . THR A 1 188 ? 14.865 -6.830 16.235 1.00 86.31 188 THR A N 1
ATOM 1522 C CA . THR A 1 188 ? 13.786 -6.550 17.203 1.00 86.31 188 THR A CA 1
ATOM 1523 C C . THR A 1 188 ? 12.403 -6.673 16.561 1.00 86.31 188 THR A C 1
ATOM 1525 O O . THR A 1 188 ? 11.500 -7.268 17.145 1.00 86.31 188 THR A O 1
ATOM 1528 N N . VAL A 1 189 ? 12.259 -6.181 15.326 1.00 87.12 189 VAL A N 1
ATOM 1529 C CA . VAL A 1 189 ? 11.024 -6.298 14.542 1.00 87.12 189 VAL A CA 1
ATOM 1530 C C . VAL A 1 189 ? 10.752 -7.766 14.207 1.00 87.12 189 VAL A C 1
ATOM 1532 O O . VAL A 1 189 ? 9.636 -8.238 14.388 1.00 87.12 189 VAL A O 1
ATOM 1535 N N . LEU A 1 190 ? 11.776 -8.522 13.801 1.00 88.75 190 LEU A N 1
ATOM 1536 C CA . LEU A 1 190 ? 11.673 -9.960 13.557 1.00 88.75 190 LEU A CA 1
ATOM 1537 C C . LEU A 1 190 ? 11.186 -10.712 14.805 1.00 88.75 190 LEU A C 1
ATOM 1539 O O . LEU A 1 190 ? 10.323 -11.580 14.696 1.00 88.75 190 LEU A O 1
ATOM 1543 N N . ALA A 1 191 ? 11.695 -10.374 15.992 1.00 85.12 191 ALA A N 1
ATOM 1544 C CA . ALA A 1 191 ? 11.245 -10.983 17.242 1.00 85.12 191 ALA A CA 1
ATOM 1545 C C . ALA A 1 191 ? 9.763 -10.681 17.542 1.00 85.12 191 ALA A C 1
ATOM 1547 O O . ALA A 1 191 ? 9.041 -11.563 18.016 1.00 85.12 191 ALA A O 1
ATOM 1548 N N . GLU A 1 192 ? 9.283 -9.470 17.231 1.00 81.38 192 GLU A N 1
ATOM 1549 C CA . GLU A 1 192 ? 7.858 -9.123 17.342 1.00 81.38 192 GLU A CA 1
ATOM 1550 C C . GLU A 1 192 ? 6.989 -9.966 16.412 1.00 81.38 192 GLU A C 1
ATOM 1552 O O . GLU A 1 192 ? 5.981 -10.518 16.865 1.00 81.38 192 GLU A O 1
ATOM 1557 N N . GLU A 1 193 ? 7.401 -10.111 15.152 1.00 86.31 193 GLU A N 1
ATOM 1558 C CA . GLU A 1 193 ? 6.674 -10.921 14.173 1.00 86.31 193 GLU A CA 1
ATOM 1559 C C . GLU A 1 193 ? 6.667 -12.401 14.571 1.00 86.31 193 GLU A C 1
ATOM 1561 O O . GLU A 1 193 ? 5.623 -13.047 14.509 1.00 86.31 193 GLU A O 1
ATOM 1566 N N . ILE A 1 194 ? 7.785 -12.946 15.070 1.00 85.62 194 ILE A N 1
ATOM 1567 C CA . ILE A 1 194 ? 7.847 -14.332 15.569 1.00 85.62 194 ILE A CA 1
ATOM 1568 C C . ILE A 1 194 ? 6.883 -14.539 16.737 1.00 85.62 194 ILE A C 1
ATOM 1570 O O . ILE A 1 194 ? 6.151 -15.528 16.757 1.00 85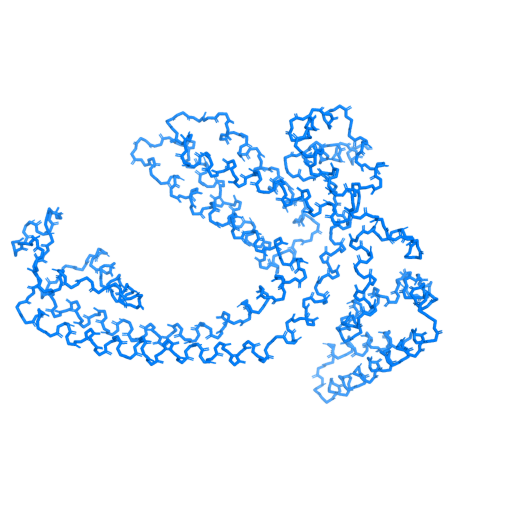.62 194 ILE A O 1
ATOM 1574 N N . ARG A 1 195 ? 6.831 -13.600 17.689 1.00 82.25 195 ARG A N 1
ATOM 1575 C CA . ARG A 1 195 ? 5.887 -13.668 18.812 1.00 82.25 195 ARG A CA 1
ATOM 1576 C C . ARG A 1 195 ? 4.433 -13.665 18.326 1.00 82.25 195 ARG A C 1
ATOM 1578 O O . ARG A 1 195 ? 3.612 -14.387 18.884 1.00 82.25 195 ARG A O 1
ATOM 1585 N N . GLN A 1 196 ? 4.110 -12.867 17.307 1.00 80.94 196 GLN A N 1
ATOM 1586 C CA . GLN A 1 196 ? 2.764 -12.807 16.728 1.00 80.94 196 GLN A CA 1
ATOM 1587 C C . GLN A 1 196 ? 2.423 -14.055 15.899 1.00 80.94 196 GLN A C 1
ATOM 1589 O O . GLN A 1 196 ? 1.283 -14.518 15.918 1.00 80.94 196 GLN A O 1
ATOM 1594 N N . MET A 1 197 ? 3.405 -14.637 15.208 1.00 82.62 197 MET A N 1
ATOM 1595 C CA . MET A 1 197 ? 3.250 -15.918 14.519 1.00 82.62 197 MET A CA 1
ATOM 1596 C C . MET A 1 197 ? 3.003 -17.058 15.511 1.00 82.62 197 MET A C 1
ATOM 1598 O O . MET A 1 197 ? 2.130 -17.887 15.271 1.00 82.62 197 MET A O 1
ATOM 1602 N N . ALA A 1 198 ? 3.724 -17.080 16.637 1.00 82.50 198 ALA A N 1
ATOM 1603 C CA . ALA A 1 198 ? 3.630 -18.138 17.641 1.00 82.50 198 ALA A CA 1
ATOM 1604 C C . ALA A 1 198 ? 2.249 -18.236 18.309 1.00 82.50 198 ALA A C 1
ATOM 1606 O O . ALA A 1 198 ? 1.874 -19.323 18.740 1.00 82.50 198 ALA A O 1
ATOM 1607 N N . SER A 1 199 ? 1.484 -17.139 18.386 1.00 79.62 199 SER A N 1
ATOM 1608 C CA . SER A 1 199 ? 0.136 -17.181 18.961 1.00 79.62 199 SER A CA 1
ATOM 1609 C C . SER A 1 199 ? -0.895 -17.835 18.038 1.00 79.62 199 SER A C 1
ATOM 1611 O O . SER A 1 199 ? -1.709 -18.599 18.533 1.00 79.62 199 SER A O 1
ATOM 1613 N N . ASP A 1 200 ? -0.871 -17.560 16.723 1.00 80.88 200 ASP A N 1
ATOM 1614 C CA . ASP A 1 200 ? -1.894 -18.046 15.775 1.00 80.88 200 ASP A CA 1
ATOM 1615 C C . ASP A 1 200 ? -1.389 -18.115 14.313 1.00 80.88 200 ASP A C 1
ATOM 1617 O O . ASP A 1 200 ? -1.716 -17.276 13.466 1.00 80.88 200 ASP A O 1
ATOM 1621 N N . ILE A 1 201 ? -0.632 -19.164 13.972 1.00 83.88 201 ILE A N 1
ATOM 1622 C CA . ILE A 1 201 ? 0.018 -19.327 12.651 1.00 83.88 201 ILE A CA 1
ATOM 1623 C C . ILE A 1 201 ? -0.992 -19.325 11.483 1.00 83.88 201 ILE A C 1
ATOM 1625 O O . ILE A 1 201 ? -0.803 -18.633 10.480 1.00 83.88 201 ILE A O 1
ATOM 1629 N N . SER A 1 202 ? -2.085 -20.089 11.597 1.00 84.75 202 SER A N 1
ATOM 1630 C CA . SER A 1 202 ? -3.065 -20.279 10.507 1.00 84.75 202 SER A CA 1
ATOM 1631 C C . SER A 1 202 ? -3.821 -18.996 10.149 1.00 84.75 202 SER A C 1
ATOM 1633 O O . SER A 1 202 ? -4.143 -18.748 8.983 1.00 84.75 202 SER A O 1
ATOM 1635 N N . THR A 1 203 ? -4.103 -18.157 11.146 1.00 83.19 203 THR A N 1
ATOM 1636 C CA . THR A 1 203 ? -4.776 -16.871 10.937 1.00 83.19 203 THR A CA 1
ATOM 1637 C C . THR A 1 203 ? -3.784 -15.808 10.470 1.00 83.19 203 THR A C 1
ATOM 1639 O O . THR A 1 203 ? -4.138 -14.987 9.624 1.00 83.19 203 THR A O 1
ATOM 1642 N N . TYR A 1 204 ? -2.534 -15.861 10.943 1.00 84.38 204 TYR A N 1
ATOM 1643 C CA . TYR A 1 204 ? -1.487 -14.901 10.595 1.00 84.38 204 TYR A CA 1
ATOM 1644 C C . TYR A 1 204 ? -1.223 -14.838 9.082 1.00 84.38 204 TYR A C 1
ATOM 1646 O O . TYR A 1 204 ? -1.274 -13.755 8.499 1.00 84.38 204 TYR A O 1
ATOM 1654 N N . PHE A 1 205 ? -1.045 -15.985 8.417 1.00 86.94 205 PHE A N 1
ATOM 1655 C CA . PHE A 1 205 ? -0.745 -16.030 6.976 1.00 86.94 205 PHE A CA 1
ATOM 1656 C C . PHE A 1 205 ? -1.917 -15.640 6.061 1.00 86.94 205 PHE A C 1
ATOM 1658 O O . PHE A 1 205 ? -1.718 -15.415 4.868 1.00 86.94 205 PHE A O 1
ATOM 1665 N N . LYS A 1 206 ? -3.142 -15.514 6.588 1.00 86.00 206 LYS A N 1
ATOM 1666 C CA . LYS A 1 206 ? -4.293 -15.026 5.804 1.00 86.00 206 LYS A CA 1
ATOM 1667 C C . LYS A 1 206 ? -4.272 -13.507 5.618 1.00 86.00 206 LYS A C 1
ATOM 1669 O O . LYS A 1 206 ? -4.942 -12.993 4.721 1.00 86.00 206 LYS A O 1
ATOM 1674 N N . ASN A 1 207 ? -3.517 -12.785 6.444 1.00 84.38 207 ASN A N 1
ATOM 1675 C CA . ASN A 1 207 ? -3.411 -11.335 6.369 1.00 84.38 207 ASN A CA 1
ATOM 1676 C C . ASN A 1 207 ? -2.305 -10.932 5.387 1.00 84.38 207 ASN A C 1
ATOM 1678 O O . ASN A 1 207 ? -1.127 -11.168 5.633 1.00 84.38 207 ASN A O 1
ATOM 1682 N N . ALA A 1 208 ? -2.678 -10.262 4.292 1.00 85.00 208 ALA A N 1
ATOM 1683 C CA . ALA A 1 208 ? -1.724 -9.820 3.269 1.00 85.00 208 ALA A CA 1
ATOM 1684 C C . ALA A 1 208 ? -0.628 -8.881 3.815 1.00 85.00 208 ALA A C 1
ATOM 1686 O O . ALA A 1 208 ? 0.501 -8.925 3.339 1.00 85.00 208 ALA A O 1
ATOM 1687 N N . TRP A 1 209 ? -0.948 -8.066 4.826 1.00 85.44 209 TRP A N 1
ATOM 1688 C CA . TRP A 1 209 ? 0.017 -7.182 5.490 1.00 85.44 209 TRP A CA 1
ATOM 1689 C C . TRP A 1 209 ? 1.079 -7.960 6.266 1.00 85.44 209 TRP A C 1
ATOM 1691 O O . TRP A 1 209 ? 2.258 -7.659 6.149 1.00 85.44 209 TRP A O 1
ATOM 1701 N N . ASN A 1 210 ? 0.676 -9.021 6.964 1.00 87.75 210 ASN A N 1
ATOM 1702 C CA . ASN A 1 210 ? 1.598 -9.882 7.700 1.00 87.75 210 ASN A CA 1
ATOM 1703 C C . ASN A 1 210 ? 2.548 -10.618 6.744 1.00 87.75 210 ASN A C 1
ATOM 1705 O O . ASN A 1 210 ? 3.743 -10.719 6.995 1.00 87.75 210 ASN A O 1
ATOM 1709 N N . VAL A 1 211 ? 2.030 -11.092 5.603 1.00 89.50 211 VAL A N 1
ATOM 1710 C CA . VAL A 1 211 ? 2.859 -11.711 4.557 1.00 89.50 211 VAL A CA 1
ATOM 1711 C C . VAL A 1 211 ? 3.873 -10.710 3.995 1.00 89.50 211 VAL A C 1
ATOM 1713 O O . VAL A 1 211 ? 5.038 -11.060 3.827 1.00 89.50 211 VAL A O 1
ATOM 1716 N N . LEU A 1 212 ? 3.455 -9.467 3.734 1.00 89.50 212 LEU A N 1
ATOM 1717 C CA . LEU A 1 212 ? 4.346 -8.399 3.274 1.00 89.50 212 LEU A CA 1
ATOM 1718 C C . LEU A 1 212 ? 5.448 -8.085 4.301 1.00 89.50 212 LEU A C 1
ATOM 1720 O O . LEU A 1 212 ? 6.604 -7.919 3.911 1.00 89.50 212 LEU A O 1
ATOM 1724 N N . ASP A 1 213 ? 5.111 -8.034 5.590 1.00 90.06 213 ASP A N 1
ATOM 1725 C CA . ASP A 1 213 ? 6.074 -7.783 6.667 1.00 90.06 213 ASP A CA 1
ATOM 1726 C C . ASP A 1 213 ? 7.124 -8.909 6.742 1.00 90.06 213 ASP A C 1
ATOM 1728 O O . ASP A 1 213 ? 8.323 -8.625 6.766 1.00 90.06 213 ASP A O 1
ATOM 1732 N N . VAL A 1 214 ? 6.708 -10.181 6.653 1.00 91.00 214 VAL A N 1
ATOM 1733 C CA . VAL A 1 214 ? 7.632 -11.332 6.587 1.00 91.00 214 VAL A CA 1
ATOM 1734 C C . VAL A 1 214 ? 8.535 -11.259 5.355 1.00 91.00 214 VAL A C 1
ATOM 1736 O O . VAL A 1 214 ? 9.744 -11.448 5.473 1.00 91.00 214 VAL A O 1
ATOM 1739 N N . VAL A 1 215 ? 7.974 -10.965 4.177 1.00 92.25 215 VAL A N 1
ATOM 1740 C CA . VAL A 1 215 ? 8.754 -10.841 2.935 1.00 92.25 215 VAL A CA 1
ATOM 1741 C C . VAL A 1 215 ? 9.798 -9.731 3.058 1.00 92.25 215 VAL A C 1
ATOM 1743 O O . VAL A 1 215 ? 10.955 -9.961 2.720 1.00 92.25 215 VAL A O 1
ATOM 1746 N N . THR A 1 216 ? 9.420 -8.569 3.593 1.00 92.75 216 THR A N 1
ATOM 1747 C CA . THR A 1 216 ? 10.332 -7.430 3.790 1.00 92.75 216 THR A CA 1
ATOM 1748 C C . THR A 1 216 ? 11.479 -7.806 4.733 1.00 92.75 216 THR A C 1
ATOM 1750 O O . THR A 1 216 ? 12.646 -7.631 4.407 1.00 92.75 216 THR A O 1
ATOM 1753 N N . ILE A 1 217 ? 11.186 -8.442 5.870 1.00 93.19 217 ILE A N 1
ATOM 1754 C CA . ILE A 1 217 ? 12.233 -8.857 6.818 1.00 93.19 217 ILE A CA 1
ATOM 1755 C C . ILE A 1 217 ? 13.176 -9.903 6.202 1.00 93.19 217 ILE A C 1
ATOM 1757 O O . ILE A 1 217 ? 14.388 -9.841 6.406 1.00 93.19 217 ILE A O 1
ATOM 1761 N N . VAL A 1 218 ? 12.649 -10.855 5.426 1.00 93.06 218 VAL A N 1
ATOM 1762 C CA . VAL A 1 218 ? 13.474 -11.860 4.736 1.00 93.06 218 VAL A CA 1
ATOM 1763 C C . VAL A 1 218 ? 14.387 -11.205 3.698 1.00 93.06 218 VAL A C 1
ATOM 1765 O O . VAL A 1 218 ? 15.572 -11.534 3.649 1.00 93.06 218 VAL A O 1
ATOM 1768 N N . VAL A 1 219 ? 13.873 -10.264 2.900 1.00 93.81 219 VAL A N 1
ATOM 1769 C CA . VAL A 1 219 ? 14.673 -9.529 1.907 1.00 93.81 219 VAL A CA 1
ATOM 1770 C C . VAL A 1 219 ? 15.774 -8.714 2.592 1.00 93.81 219 VAL A C 1
ATOM 1772 O O . VAL A 1 219 ? 16.920 -8.776 2.142 1.00 93.81 219 VAL A O 1
ATOM 1775 N N . PHE A 1 220 ? 15.486 -8.062 3.723 1.00 94.19 220 PHE A N 1
ATOM 1776 C CA . PHE A 1 220 ? 16.500 -7.378 4.530 1.00 94.19 220 PHE A CA 1
ATOM 1777 C C . PHE A 1 220 ? 17.609 -8.328 5.009 1.00 94.19 220 PHE A C 1
ATOM 1779 O O . PHE A 1 220 ? 18.793 -8.038 4.828 1.00 94.19 220 PHE A O 1
ATOM 1786 N N . ILE A 1 221 ? 17.255 -9.489 5.581 1.00 92.94 221 ILE A N 1
ATOM 1787 C CA . ILE A 1 221 ? 18.236 -10.479 6.067 1.00 92.94 221 ILE A CA 1
ATOM 1788 C C . ILE A 1 221 ? 19.103 -10.996 4.914 1.00 92.94 221 ILE A C 1
ATOM 1790 O O . ILE A 1 221 ? 20.313 -11.146 5.077 1.00 92.94 221 ILE A O 1
ATOM 1794 N N . VAL A 1 222 ? 18.514 -11.239 3.740 1.00 91.94 222 VAL A N 1
ATOM 1795 C CA . VAL A 1 222 ? 19.265 -11.635 2.540 1.00 91.94 222 VAL A CA 1
ATOM 1796 C C . VAL A 1 222 ? 20.204 -10.513 2.094 1.00 91.94 222 VAL A C 1
ATOM 1798 O O . VAL A 1 222 ? 21.382 -10.777 1.853 1.00 91.94 222 VAL A O 1
ATOM 1801 N N . GLY A 1 223 ? 19.732 -9.265 2.038 1.00 89.94 223 GLY A N 1
ATOM 1802 C CA . GLY A 1 223 ? 20.548 -8.101 1.685 1.00 89.94 223 GLY A CA 1
ATOM 1803 C C . GLY A 1 223 ? 21.746 -7.917 2.620 1.00 89.94 223 GLY A C 1
ATOM 1804 O O . GLY A 1 223 ? 22.879 -7.758 2.161 1.00 89.94 223 GLY A O 1
ATOM 1805 N N . PHE A 1 224 ? 21.525 -8.037 3.929 1.00 88.44 224 PHE A N 1
ATOM 1806 C CA . PHE A 1 224 ? 22.580 -7.934 4.939 1.00 88.44 224 PHE A CA 1
ATOM 1807 C C . PHE A 1 224 ? 23.497 -9.176 4.971 1.00 88.44 224 PHE A C 1
ATOM 1809 O O . PHE A 1 224 ? 24.700 -9.078 5.201 1.00 88.44 224 PHE A O 1
ATOM 1816 N N . GLY A 1 225 ? 22.970 -10.363 4.664 1.00 88.62 225 GLY A N 1
ATOM 1817 C CA . GLY A 1 225 ? 23.766 -11.582 4.503 1.00 88.62 225 GLY A CA 1
ATOM 1818 C C . GLY A 1 225 ? 24.724 -11.508 3.308 1.00 88.62 225 GLY A C 1
ATOM 1819 O O . GLY A 1 225 ? 25.876 -11.931 3.409 1.00 88.62 225 GLY A O 1
ATOM 1820 N N . LEU A 1 226 ? 24.277 -10.925 2.190 1.00 86.38 226 LEU A N 1
ATOM 1821 C CA . LEU A 1 226 ? 25.129 -10.639 1.029 1.00 86.38 226 LEU A CA 1
ATOM 1822 C C . LEU A 1 226 ? 26.195 -9.588 1.355 1.00 86.38 226 LEU A C 1
ATOM 1824 O O . LEU A 1 226 ? 27.332 -9.714 0.902 1.00 86.38 226 LEU A O 1
ATOM 1828 N N . ARG A 1 227 ? 25.852 -8.598 2.186 1.00 83.12 227 ARG A N 1
ATOM 1829 C CA . ARG A 1 227 ? 26.783 -7.576 2.678 1.00 83.12 227 ARG A CA 1
ATOM 1830 C C . ARG A 1 227 ? 27.950 -8.185 3.468 1.00 83.12 227 ARG A C 1
ATOM 1832 O O . ARG A 1 227 ? 29.091 -7.807 3.221 1.00 83.12 227 ARG A O 1
ATOM 1839 N N . PHE A 1 228 ? 27.697 -9.163 4.343 1.00 81.25 228 PHE A N 1
ATOM 1840 C CA . PHE A 1 228 ? 28.747 -9.822 5.138 1.00 81.25 228 PHE A CA 1
ATOM 1841 C C . PHE A 1 228 ? 29.718 -10.685 4.329 1.00 81.25 228 PHE A C 1
ATOM 1843 O O . PHE A 1 228 ? 30.865 -10.854 4.732 1.00 81.25 228 PHE A O 1
ATOM 1850 N N . LYS A 1 229 ? 29.284 -11.252 3.198 1.00 76.12 229 LYS A N 1
ATOM 1851 C CA . LYS A 1 229 ? 30.130 -12.152 2.395 1.00 76.12 229 LYS A CA 1
ATOM 1852 C C . LYS A 1 229 ? 31.188 -11.436 1.546 1.00 76.12 229 LYS A C 1
ATOM 1854 O O . LYS A 1 229 ? 31.928 -12.121 0.852 1.00 76.12 229 LYS A O 1
ATOM 1859 N N . GLN A 1 230 ? 31.256 -10.101 1.616 1.00 65.75 230 GLN A N 1
ATOM 1860 C CA . GLN A 1 230 ? 32.295 -9.222 1.060 1.00 65.75 230 GLN A CA 1
ATOM 1861 C C . GLN A 1 230 ? 32.930 -9.750 -0.238 1.00 65.75 230 GLN A C 1
ATOM 1863 O O . GLN A 1 230 ? 34.128 -10.006 -0.315 1.00 65.75 230 GLN A O 1
ATOM 1868 N N . PHE A 1 231 ? 32.101 -9.936 -1.269 1.00 63.38 231 PHE A N 1
ATOM 1869 C CA . PHE A 1 231 ? 32.575 -10.298 -2.601 1.00 63.38 231 PHE A CA 1
ATOM 1870 C C . PHE A 1 231 ? 33.181 -9.054 -3.276 1.00 63.38 231 PHE A C 1
ATOM 1872 O O . PHE A 1 231 ? 32.456 -8.075 -3.477 1.00 63.38 231 PHE A O 1
ATOM 1879 N N . PRO A 1 232 ? 34.475 -9.062 -3.646 1.00 60.38 232 PRO A N 1
ATOM 1880 C CA . PRO A 1 232 ? 35.148 -7.890 -4.210 1.00 60.38 232 PRO A CA 1
ATOM 1881 C C . PRO A 1 232 ? 34.604 -7.455 -5.584 1.00 60.38 232 PRO A C 1
ATOM 1883 O O . PRO A 1 232 ? 34.783 -6.300 -5.952 1.00 60.38 232 PRO A O 1
ATOM 1886 N N . GLU A 1 233 ? 33.893 -8.324 -6.312 1.00 59.66 233 GLU A N 1
ATOM 1887 C CA . GLU A 1 233 ? 33.323 -8.015 -7.637 1.00 59.66 233 GLU A CA 1
ATOM 1888 C C . GLU A 1 233 ? 31.821 -7.659 -7.633 1.00 59.66 233 GLU A C 1
ATOM 1890 O O . GLU A 1 233 ? 31.287 -7.277 -8.670 1.00 59.66 233 GLU A O 1
ATOM 1895 N N . SER A 1 234 ? 31.108 -7.751 -6.498 1.00 61.88 234 SER A N 1
ATOM 1896 C CA . SER A 1 234 ? 29.640 -7.577 -6.465 1.00 61.88 234 SER A CA 1
ATOM 1897 C C . SER A 1 234 ? 29.136 -6.625 -5.375 1.00 61.88 234 SER A C 1
ATOM 1899 O O . SER A 1 234 ? 28.099 -6.886 -4.760 1.00 61.88 234 SER A O 1
ATOM 1901 N N . PHE A 1 235 ? 29.844 -5.523 -5.114 1.00 66.19 235 PHE A N 1
ATOM 1902 C CA . PHE A 1 235 ? 29.423 -4.525 -4.118 1.00 66.19 235 PHE A CA 1
ATOM 1903 C C . PHE A 1 235 ? 28.077 -3.853 -4.460 1.00 66.19 235 PHE A C 1
ATOM 1905 O O . PHE A 1 235 ? 27.331 -3.459 -3.563 1.00 66.19 235 PHE A O 1
ATOM 1912 N N . ASP A 1 236 ? 27.715 -3.795 -5.743 1.00 77.81 236 ASP A N 1
ATOM 1913 C CA . ASP A 1 236 ? 26.461 -3.178 -6.188 1.00 77.81 236 ASP A CA 1
ATOM 1914 C C . ASP A 1 236 ? 25.224 -4.012 -5.825 1.00 77.81 236 ASP A C 1
ATOM 1916 O O . ASP A 1 236 ? 24.161 -3.463 -5.533 1.00 77.81 236 ASP A O 1
ATOM 1920 N N . ALA A 1 237 ? 25.350 -5.341 -5.781 1.00 84.00 237 ALA A N 1
ATOM 1921 C CA . ALA A 1 237 ? 24.231 -6.244 -5.515 1.00 84.00 237 ALA A CA 1
ATOM 1922 C C . ALA A 1 237 ? 23.568 -6.033 -4.132 1.00 84.00 237 ALA A C 1
ATOM 1924 O O . ALA A 1 237 ? 22.352 -5.826 -4.102 1.00 84.00 237 ALA A O 1
ATOM 1925 N N . PRO A 1 238 ? 24.290 -6.032 -2.987 1.00 85.38 238 PRO A N 1
ATOM 1926 C CA . PRO A 1 238 ? 23.674 -5.790 -1.681 1.00 85.38 238 PRO A CA 1
ATOM 1927 C C . PRO A 1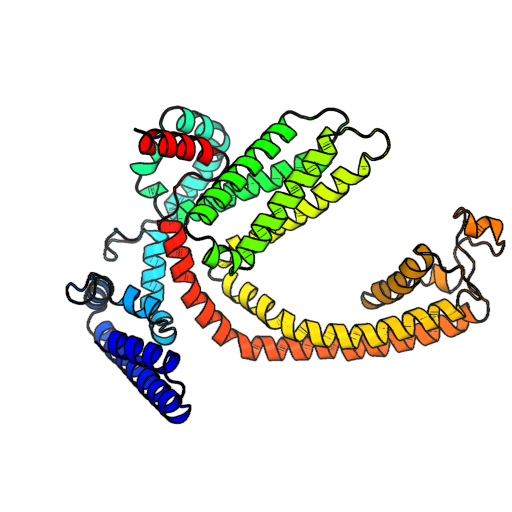 238 ? 23.079 -4.382 -1.575 1.00 85.38 238 PRO A C 1
ATOM 1929 O O . PRO A 1 238 ? 22.029 -4.221 -0.959 1.00 85.38 238 PRO A O 1
ATOM 1932 N N . LYS A 1 239 ? 23.684 -3.376 -2.224 1.00 87.12 239 LYS A N 1
ATOM 1933 C CA . LYS A 1 239 ? 23.137 -2.013 -2.263 1.00 87.12 239 LYS A CA 1
ATOM 1934 C C . LYS A 1 239 ? 21.792 -1.966 -2.985 1.00 87.12 239 LYS A C 1
ATOM 1936 O O . LYS A 1 239 ? 20.858 -1.356 -2.475 1.00 87.12 239 LYS A O 1
ATOM 1941 N N . VAL A 1 240 ? 21.669 -2.632 -4.135 1.00 90.19 240 VAL A N 1
ATOM 1942 C CA . VAL A 1 240 ? 20.401 -2.719 -4.878 1.00 90.19 240 VAL A CA 1
ATOM 1943 C C . VAL A 1 240 ? 19.337 -3.449 -4.060 1.00 90.19 240 VAL A C 1
ATOM 1945 O O . VAL A 1 240 ? 18.213 -2.961 -3.962 1.00 90.19 240 VAL A O 1
ATOM 1948 N N . VAL A 1 241 ? 19.685 -4.577 -3.431 1.00 92.12 241 VAL A N 1
ATOM 1949 C CA . VAL A 1 241 ? 18.739 -5.342 -2.601 1.00 92.12 241 VAL A CA 1
ATOM 1950 C C . VAL A 1 241 ? 18.251 -4.509 -1.416 1.00 92.12 241 VAL A C 1
ATOM 1952 O O . VAL A 1 241 ? 17.045 -4.393 -1.225 1.00 92.12 241 VAL A O 1
ATOM 1955 N N . LEU A 1 242 ? 19.156 -3.869 -0.667 1.00 91.75 242 LEU A N 1
ATOM 1956 C CA . LEU A 1 242 ? 18.786 -3.028 0.476 1.00 91.75 242 LEU A CA 1
ATOM 1957 C C . LEU A 1 242 ? 18.029 -1.754 0.056 1.00 91.75 242 LEU A C 1
ATOM 1959 O O . LEU A 1 242 ? 17.175 -1.282 0.798 1.00 91.75 242 LEU A O 1
ATOM 1963 N N . ALA A 1 243 ? 18.287 -1.206 -1.136 1.00 93.12 243 ALA A N 1
ATOM 1964 C CA . ALA A 1 243 ? 17.531 -0.068 -1.660 1.00 93.12 243 ALA A CA 1
ATOM 1965 C C . ALA A 1 243 ? 16.087 -0.449 -2.028 1.00 93.12 243 ALA A C 1
ATOM 1967 O O . ALA A 1 243 ? 15.154 0.291 -1.716 1.00 93.12 243 ALA A O 1
ATOM 1968 N N . VAL A 1 244 ? 15.883 -1.611 -2.659 1.00 93.62 244 VAL A N 1
ATOM 1969 C CA . VAL A 1 244 ? 14.535 -2.148 -2.924 1.00 93.62 244 VAL A CA 1
ATOM 1970 C C . VAL A 1 244 ? 13.818 -2.459 -1.611 1.00 93.62 244 VAL A C 1
ATOM 1972 O O . VAL A 1 244 ? 12.635 -2.158 -1.459 1.00 93.62 244 VAL A O 1
ATOM 1975 N N . ASP A 1 245 ? 14.544 -3.006 -0.645 1.00 94.88 245 ASP A N 1
ATOM 1976 C CA . ASP A 1 245 ? 14.024 -3.302 0.682 1.00 94.88 245 ASP A CA 1
ATOM 1977 C C . ASP A 1 245 ? 13.597 -2.038 1.451 1.00 94.88 245 ASP A C 1
ATOM 1979 O O . ASP A 1 245 ? 12.515 -1.997 2.035 1.00 94.88 245 ASP A O 1
ATOM 1983 N N . PHE A 1 246 ? 14.365 -0.948 1.357 1.00 94.56 246 PHE A N 1
ATOM 1984 C CA . PHE A 1 246 ? 13.966 0.349 1.906 1.00 94.56 246 PHE A CA 1
ATOM 1985 C C . PHE A 1 246 ? 12.623 0.828 1.343 1.00 94.56 246 PHE A C 1
ATOM 1987 O O . PHE A 1 246 ? 11.776 1.306 2.098 1.00 94.56 246 PHE A O 1
ATOM 1994 N N . VAL A 1 247 ? 12.375 0.647 0.040 1.00 94.88 247 VAL A N 1
ATOM 1995 C CA . VAL A 1 247 ? 11.069 0.966 -0.564 1.00 94.88 247 VAL A CA 1
ATOM 1996 C C . VAL A 1 247 ? 9.954 0.109 0.048 1.00 94.88 247 VAL A C 1
ATOM 1998 O O . VAL A 1 247 ? 8.873 0.633 0.327 1.00 94.88 247 VAL A O 1
ATOM 2001 N N . ALA A 1 248 ? 10.204 -1.176 0.313 1.00 92.94 248 ALA A N 1
ATOM 2002 C CA . ALA A 1 248 ? 9.240 -2.051 0.981 1.00 92.94 248 ALA A CA 1
ATOM 2003 C C . ALA A 1 248 ? 8.952 -1.599 2.429 1.00 92.94 248 ALA A C 1
ATOM 2005 O O . ALA A 1 248 ? 7.786 -1.497 2.822 1.00 92.94 248 ALA A O 1
ATOM 2006 N N . PHE A 1 249 ? 9.978 -1.208 3.192 1.00 92.69 249 PHE A N 1
ATOM 2007 C CA . PHE A 1 249 ? 9.802 -0.613 4.521 1.00 92.69 249 PHE A CA 1
ATOM 2008 C C . PHE A 1 249 ? 9.039 0.718 4.481 1.00 92.69 249 PHE A C 1
ATOM 2010 O O . PHE A 1 249 ? 8.182 0.959 5.330 1.00 92.69 249 PHE A O 1
ATOM 2017 N N . VAL A 1 250 ? 9.268 1.574 3.484 1.00 92.06 250 VAL A N 1
ATOM 2018 C CA . VAL A 1 250 ? 8.463 2.792 3.298 1.00 92.06 250 VAL A CA 1
ATOM 2019 C C . VAL A 1 250 ? 7.012 2.436 2.977 1.00 92.06 250 VAL A C 1
ATOM 2021 O O . VAL A 1 250 ? 6.098 3.040 3.536 1.00 92.06 250 VAL A O 1
ATOM 2024 N N . PHE A 1 251 ? 6.762 1.422 2.143 1.00 90.38 251 PHE A N 1
ATOM 2025 C CA . PHE A 1 251 ? 5.401 0.969 1.848 1.00 90.38 251 PHE A CA 1
ATOM 2026 C C . PHE A 1 251 ? 4.669 0.468 3.105 1.00 90.38 251 PHE A C 1
ATOM 2028 O O . PHE A 1 251 ? 3.458 0.675 3.223 1.00 90.38 251 PHE A O 1
ATOM 2035 N N . ARG A 1 252 ? 5.381 -0.067 4.105 1.00 87.12 252 ARG A N 1
ATOM 2036 C CA . ARG A 1 252 ? 4.818 -0.411 5.426 1.00 87.12 252 ARG A CA 1
ATOM 2037 C C . ARG A 1 252 ? 4.176 0.786 6.146 1.00 87.12 252 ARG A C 1
ATOM 2039 O O . ARG A 1 252 ? 3.216 0.589 6.893 1.00 87.12 252 ARG A O 1
ATOM 2046 N N . LEU A 1 253 ? 4.589 2.033 5.873 1.00 86.31 253 LEU A N 1
ATOM 2047 C CA . LEU A 1 253 ? 3.897 3.228 6.394 1.00 86.31 253 LEU A CA 1
ATOM 2048 C C . LEU A 1 253 ? 2.423 3.270 5.992 1.00 86.31 253 LEU A C 1
ATOM 2050 O O . LEU A 1 253 ? 1.594 3.755 6.759 1.00 86.31 253 LEU A O 1
ATOM 2054 N N . THR A 1 254 ? 2.073 2.750 4.812 1.00 85.94 254 THR A N 1
ATOM 2055 C CA . THR A 1 254 ? 0.675 2.718 4.361 1.00 85.94 254 THR A CA 1
ATOM 2056 C C . THR A 1 254 ? -0.195 1.878 5.295 1.00 85.94 254 THR A C 1
ATOM 2058 O O . THR A 1 254 ? -1.333 2.256 5.575 1.00 85.94 254 THR A O 1
ATOM 2061 N N . HIS A 1 255 ? 0.350 0.797 5.860 1.00 84.88 255 HIS A N 1
ATOM 2062 C CA . HIS A 1 255 ? -0.343 -0.008 6.859 1.00 84.88 255 HIS A CA 1
ATOM 2063 C C . HIS A 1 255 ? -0.586 0.791 8.147 1.00 84.88 255 HIS A C 1
ATOM 2065 O O . HIS A 1 255 ? -1.708 0.813 8.651 1.00 84.88 255 HIS A O 1
ATOM 2071 N N . VAL A 1 256 ? 0.413 1.536 8.632 1.00 84.50 256 VAL A N 1
ATOM 2072 C CA . VAL A 1 256 ? 0.283 2.396 9.825 1.00 84.50 256 VAL A CA 1
ATOM 2073 C C . VAL A 1 256 ? -0.738 3.517 9.592 1.00 84.50 256 VAL A C 1
ATOM 2075 O O . VAL A 1 256 ? -1.617 3.754 10.421 1.00 84.50 256 VAL A O 1
ATOM 2078 N N . PHE A 1 257 ? -0.699 4.171 8.429 1.00 84.56 257 PHE A N 1
ATOM 2079 C CA . PHE A 1 257 ? -1.651 5.227 8.074 1.00 84.56 257 PHE A CA 1
ATOM 2080 C C . PHE A 1 257 ? -3.075 4.725 7.817 1.00 84.56 257 PHE A C 1
ATOM 2082 O O . PHE A 1 257 ? -4.005 5.536 7.793 1.00 84.56 257 PHE A O 1
ATOM 2089 N N . SER A 1 258 ? -3.287 3.410 7.696 1.00 85.69 258 SER A N 1
ATOM 2090 C CA . SER A 1 258 ? -4.627 2.835 7.542 1.00 85.69 258 SER A CA 1
ATOM 2091 C C . SER A 1 258 ? -5.542 3.089 8.750 1.00 85.69 258 SER A C 1
ATOM 2093 O O . SER A 1 258 ? -6.764 3.087 8.606 1.00 85.69 258 SER A O 1
ATOM 2095 N N . ILE A 1 259 ? -4.966 3.383 9.921 1.00 82.25 259 ILE A N 1
ATOM 2096 C CA . ILE A 1 259 ? -5.690 3.706 11.161 1.00 82.25 259 ILE A CA 1
ATOM 2097 C C . ILE A 1 259 ? -6.234 5.139 11.140 1.00 82.25 259 ILE A C 1
ATOM 2099 O O . ILE A 1 259 ? -7.210 5.452 11.824 1.00 82.25 259 ILE A O 1
ATOM 2103 N N . HIS A 1 260 ? -5.624 6.031 10.357 1.00 84.19 260 HIS A N 1
ATOM 2104 C CA . HIS A 1 260 ? -6.004 7.436 10.343 1.00 84.19 260 HIS A CA 1
ATOM 2105 C C . HIS A 1 260 ? -7.379 7.640 9.694 1.00 84.19 260 HIS A C 1
ATOM 2107 O O . HIS A 1 260 ? -7.631 7.142 8.595 1.00 84.19 260 HIS A O 1
ATOM 2113 N N . LYS A 1 261 ? -8.233 8.457 10.328 1.00 80.62 261 LYS A N 1
ATOM 2114 C CA . LYS A 1 261 ? -9.632 8.681 9.914 1.00 80.62 261 LYS A CA 1
ATOM 2115 C C . LYS A 1 261 ? -9.795 9.136 8.463 1.00 80.62 261 LYS A C 1
ATOM 2117 O O . LYS A 1 261 ? -10.743 8.747 7.795 1.00 80.62 261 LYS A O 1
ATOM 2122 N N . VAL A 1 262 ? -8.853 9.940 7.970 1.00 81.38 262 VAL A N 1
ATOM 2123 C CA . VAL A 1 262 ? -8.916 10.522 6.617 1.00 81.38 262 VAL A CA 1
ATOM 2124 C C . VAL A 1 262 ? -8.202 9.659 5.570 1.00 81.38 262 VAL A C 1
ATOM 2126 O O . VAL A 1 262 ? -8.615 9.624 4.412 1.00 81.38 262 VAL A O 1
ATOM 2129 N N . LEU A 1 263 ? -7.112 8.980 5.947 1.00 83.69 263 LEU A N 1
ATOM 2130 C CA . LEU A 1 263 ? -6.257 8.253 4.994 1.00 83.69 263 LEU A CA 1
ATOM 2131 C C . LEU A 1 263 ? -6.687 6.792 4.843 1.00 83.69 263 LEU A C 1
ATOM 2133 O O . LEU A 1 263 ? -6.622 6.246 3.743 1.00 83.69 263 LEU A O 1
ATOM 2137 N N . GLY A 1 264 ? -7.182 6.174 5.914 1.00 86.50 264 GLY A N 1
ATOM 2138 C CA . GLY A 1 264 ? -7.581 4.772 5.927 1.00 86.50 264 GLY A CA 1
ATOM 2139 C C . GLY A 1 264 ? -8.648 4.401 4.894 1.00 86.50 264 GLY A C 1
ATOM 2140 O O . GLY A 1 264 ? -8.404 3.481 4.104 1.00 86.50 264 GLY A O 1
ATOM 2141 N N . PRO A 1 265 ? -9.786 5.121 4.803 1.00 87.56 265 PRO A N 1
ATOM 2142 C CA . PRO A 1 265 ? -10.796 4.847 3.781 1.00 87.56 265 PRO A 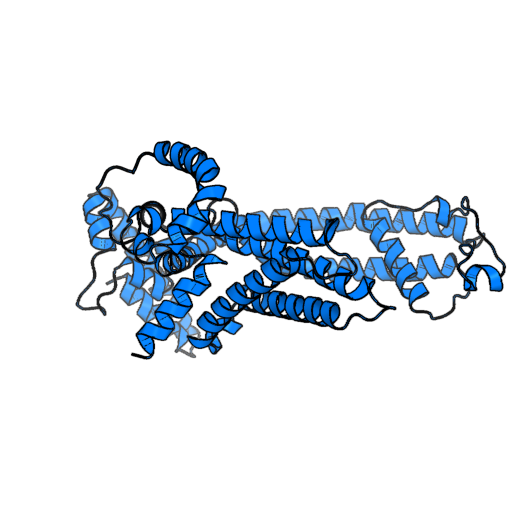CA 1
ATOM 2143 C C . PRO A 1 265 ? -10.235 4.949 2.357 1.00 87.56 265 PRO A C 1
ATOM 2145 O O . PRO A 1 265 ? -10.510 4.085 1.523 1.00 87.56 265 PRO A O 1
ATOM 2148 N N . LYS A 1 266 ? -9.376 5.944 2.092 1.00 87.19 266 LYS A N 1
ATOM 2149 C CA . LYS A 1 266 ? -8.741 6.151 0.780 1.00 87.19 266 LYS A CA 1
ATOM 2150 C C . LYS A 1 266 ? -7.808 4.996 0.406 1.00 87.19 266 LYS A C 1
ATOM 2152 O O . LYS A 1 266 ? -7.872 4.496 -0.714 1.00 87.19 266 LYS A O 1
ATOM 2157 N N . LEU A 1 267 ? -6.997 4.505 1.346 1.00 88.12 267 LEU A N 1
ATOM 2158 C CA . LEU A 1 267 ? -6.132 3.336 1.127 1.00 88.12 267 LEU A CA 1
ATOM 2159 C C . LEU A 1 267 ? -6.946 2.066 0.827 1.00 88.12 267 LEU A C 1
ATOM 2161 O O . LEU A 1 267 ? -6.600 1.284 -0.062 1.00 88.12 267 LEU A O 1
ATOM 2165 N N . LEU A 1 268 ? -8.074 1.874 1.518 1.00 85.19 268 LEU A N 1
ATOM 2166 C CA . LEU A 1 268 ? -8.982 0.754 1.257 1.00 85.19 268 LEU A CA 1
ATOM 2167 C C . LEU A 1 268 ? -9.654 0.842 -0.114 1.00 85.19 268 LEU A C 1
ATOM 2169 O O . LEU A 1 268 ? -9.885 -0.197 -0.739 1.00 85.19 268 LEU A O 1
ATOM 2173 N N . MET A 1 269 ? -9.952 2.054 -0.583 1.00 86.38 269 MET A N 1
ATOM 2174 C CA . MET A 1 269 ? -10.467 2.285 -1.930 1.00 86.38 269 MET A CA 1
ATOM 2175 C C . MET A 1 269 ? -9.438 1.938 -2.998 1.00 86.38 269 MET A C 1
ATOM 2177 O O . MET A 1 269 ? -9.767 1.152 -3.885 1.00 86.38 269 MET A O 1
ATOM 2181 N N . ILE A 1 270 ? -8.199 2.429 -2.866 1.00 89.56 270 ILE A N 1
ATOM 2182 C CA . ILE A 1 270 ? -7.098 2.106 -3.789 1.00 89.56 270 ILE A CA 1
ATOM 2183 C C . ILE A 1 270 ? -6.964 0.587 -3.918 1.00 89.56 270 ILE A C 1
ATOM 2185 O O . ILE A 1 270 ? -7.009 0.054 -5.024 1.00 89.56 270 ILE A O 1
ATOM 2189 N N . ARG A 1 271 ? -6.928 -0.141 -2.791 1.00 86.00 271 ARG A N 1
ATOM 2190 C CA . ARG A 1 271 ? -6.843 -1.611 -2.789 1.00 86.00 271 ARG A CA 1
ATOM 2191 C C . ARG A 1 271 ? -7.968 -2.287 -3.582 1.00 86.00 271 ARG A C 1
ATOM 2193 O O . ARG A 1 271 ? -7.738 -3.317 -4.209 1.00 86.00 271 ARG A O 1
ATOM 2200 N N . ARG A 1 272 ? -9.194 -1.755 -3.537 1.00 85.62 272 ARG A N 1
ATOM 2201 C CA . ARG A 1 272 ? -10.330 -2.313 -4.293 1.00 85.62 272 ARG A CA 1
ATOM 2202 C C . ARG A 1 272 ? -10.234 -1.985 -5.785 1.00 85.62 272 ARG A C 1
ATOM 2204 O O . ARG A 1 272 ? -10.554 -2.850 -6.593 1.00 85.62 272 ARG A O 1
ATOM 2211 N N . MET A 1 273 ? -9.728 -0.802 -6.132 1.00 88.31 273 MET A N 1
ATOM 2212 C CA . MET A 1 273 ? -9.547 -0.341 -7.517 1.00 88.31 273 MET A CA 1
ATOM 2213 C C . MET A 1 273 ? -8.414 -1.049 -8.252 1.00 88.31 273 MET A C 1
ATOM 2215 O O . MET A 1 273 ? -8.448 -1.118 -9.475 1.00 88.31 273 MET A O 1
ATOM 2219 N N . VAL A 1 274 ? -7.447 -1.638 -7.537 1.00 88.19 274 VAL A N 1
ATOM 2220 C CA . VAL A 1 274 ? -6.385 -2.446 -8.164 1.00 88.19 274 VAL A CA 1
ATOM 2221 C C . VAL A 1 274 ? -6.972 -3.566 -9.030 1.00 88.19 274 VAL A C 1
ATOM 2223 O O . VAL A 1 274 ? -6.428 -3.859 -10.087 1.00 88.19 274 VAL A O 1
ATOM 2226 N N . LYS A 1 275 ? -8.110 -4.165 -8.646 1.00 85.25 275 LYS A N 1
ATOM 2227 C CA . LYS A 1 275 ? -8.759 -5.188 -9.484 1.00 85.25 275 LYS A CA 1
ATOM 2228 C C . LYS A 1 275 ? -9.256 -4.624 -10.814 1.00 85.25 275 LYS A C 1
ATOM 2230 O O . LYS A 1 275 ? -9.089 -5.286 -11.832 1.00 85.25 275 LYS A O 1
ATOM 2235 N N . ASP A 1 276 ? -9.815 -3.417 -10.805 1.00 86.69 276 ASP A N 1
ATOM 2236 C CA . ASP A 1 276 ? -10.265 -2.731 -12.020 1.00 86.69 276 ASP A CA 1
ATOM 2237 C C . ASP A 1 276 ? -9.056 -2.351 -12.895 1.00 86.69 276 ASP A C 1
ATOM 2239 O O . ASP A 1 276 ? -9.072 -2.557 -14.109 1.00 86.69 276 ASP A O 1
ATOM 2243 N N . LEU A 1 277 ? -7.965 -1.894 -12.264 1.00 90.56 277 LEU A N 1
ATOM 2244 C CA . LEU A 1 277 ? -6.697 -1.588 -12.932 1.00 90.56 277 LEU A CA 1
ATOM 2245 C C . LEU A 1 277 ? -6.104 -2.810 -13.648 1.00 90.56 277 LEU A C 1
ATOM 2247 O O . LEU A 1 277 ? -5.610 -2.671 -14.762 1.00 90.56 277 LEU A O 1
ATOM 2251 N N . MET A 1 278 ? -6.164 -4.006 -13.053 1.00 89.88 278 MET A N 1
ATOM 2252 C CA . MET A 1 278 ? -5.584 -5.213 -13.662 1.00 89.88 278 MET A CA 1
ATOM 2253 C C . MET A 1 278 ? -6.191 -5.537 -15.034 1.00 89.88 278 MET A C 1
ATOM 2255 O O . MET A 1 278 ? -5.454 -5.896 -15.951 1.00 89.88 278 MET A O 1
ATOM 2259 N N . TYR A 1 279 ? -7.508 -5.377 -15.210 1.00 89.19 279 TYR A N 1
ATOM 2260 C CA . TYR A 1 279 ? -8.153 -5.592 -16.513 1.00 89.19 279 TYR A CA 1
ATOM 2261 C C . TYR A 1 279 ? -7.716 -4.553 -17.545 1.00 89.19 279 TYR A C 1
ATOM 2263 O O . TYR A 1 279 ? -7.460 -4.896 -18.699 1.00 89.19 279 TYR A O 1
ATOM 2271 N N . PHE A 1 280 ? -7.578 -3.295 -17.125 1.00 90.38 280 PHE A N 1
ATOM 2272 C CA . PHE A 1 280 ? -7.064 -2.243 -17.993 1.00 90.38 280 PHE A CA 1
ATOM 2273 C C . PHE A 1 280 ? -5.612 -2.504 -18.418 1.00 90.38 280 PHE A C 1
ATOM 2275 O O . PHE A 1 280 ? -5.286 -2.356 -19.593 1.00 90.38 280 PHE A O 1
ATOM 2282 N N . LEU A 1 281 ? -4.752 -2.947 -17.494 1.00 91.69 281 LEU A N 1
ATOM 2283 C CA . LEU A 1 281 ? -3.355 -3.275 -17.791 1.00 91.69 281 LEU A CA 1
ATOM 2284 C C . LEU A 1 281 ? -3.226 -4.388 -18.837 1.00 91.69 281 LEU A C 1
ATOM 2286 O O . LEU A 1 281 ? -2.319 -4.327 -19.662 1.00 91.69 281 LEU A O 1
ATOM 2290 N N . ILE A 1 282 ? -4.140 -5.365 -18.854 1.00 92.94 282 ILE A N 1
ATOM 2291 C CA . ILE A 1 282 ? -4.170 -6.401 -19.898 1.00 92.94 282 ILE A CA 1
ATOM 2292 C C . ILE A 1 282 ? -4.440 -5.776 -21.273 1.00 92.94 282 ILE A C 1
ATOM 2294 O O . ILE A 1 282 ? -3.726 -6.074 -22.228 1.00 92.94 282 ILE A O 1
ATOM 2298 N N . ILE A 1 283 ? -5.432 -4.884 -21.377 1.00 92.31 283 ILE A N 1
ATOM 2299 C CA . ILE A 1 283 ? -5.752 -4.188 -22.634 1.00 92.31 283 ILE A CA 1
ATOM 2300 C C . ILE A 1 283 ? -4.564 -3.326 -23.078 1.00 92.31 283 ILE A C 1
ATOM 2302 O O . ILE A 1 283 ? -4.138 -3.408 -24.229 1.00 92.31 283 ILE A O 1
ATOM 2306 N N . LEU A 1 284 ? -3.988 -2.548 -22.158 1.00 92.12 284 LEU A N 1
ATOM 2307 C CA . LEU A 1 284 ? -2.817 -1.712 -22.420 1.00 92.12 284 LEU A CA 1
ATOM 2308 C C . LEU A 1 284 ? -1.622 -2.542 -22.914 1.00 92.12 284 LEU A C 1
ATOM 2310 O O . LEU A 1 284 ? -0.954 -2.143 -23.866 1.00 92.12 284 LEU A O 1
ATOM 2314 N N . ALA A 1 285 ? -1.371 -3.707 -22.309 1.00 93.12 285 ALA A N 1
ATOM 2315 C CA . ALA A 1 285 ? -0.270 -4.586 -22.687 1.00 93.12 285 ALA A CA 1
ATOM 2316 C C . ALA A 1 285 ? -0.390 -5.094 -24.133 1.00 93.12 285 ALA A C 1
ATOM 2318 O O . ALA A 1 285 ? 0.624 -5.166 -24.824 1.00 93.12 285 ALA A O 1
ATOM 2319 N N . VAL A 1 286 ? -1.604 -5.388 -24.619 1.00 93.81 286 VAL A N 1
ATOM 2320 C CA . VAL A 1 286 ? -1.832 -5.810 -26.016 1.00 93.81 286 VAL A CA 1
ATOM 2321 C C . VAL A 1 286 ? -1.385 -4.722 -26.995 1.00 93.81 286 VAL A C 1
ATOM 2323 O O . VAL A 1 286 ? -0.602 -4.996 -27.907 1.00 93.81 286 VAL A O 1
ATOM 2326 N N . PHE A 1 287 ? -1.820 -3.477 -26.782 1.00 92.88 287 PHE A N 1
ATOM 2327 C CA . PHE A 1 287 ? -1.420 -2.355 -27.635 1.00 92.88 287 PHE A CA 1
ATOM 2328 C C . PHE A 1 287 ? 0.075 -2.054 -27.514 1.00 92.88 287 PHE A C 1
ATOM 2330 O O . PHE A 1 287 ? 0.752 -1.906 -28.532 1.00 92.88 287 PHE A O 1
ATOM 2337 N N . MET A 1 288 ? 0.608 -2.041 -26.290 1.00 94.25 288 MET A N 1
ATOM 2338 C CA . MET A 1 288 ? 2.019 -1.765 -26.028 1.00 94.25 288 MET A CA 1
ATOM 2339 C C . MET A 1 288 ? 2.935 -2.776 -26.723 1.00 94.25 288 MET A C 1
ATOM 2341 O O . MET A 1 288 ? 3.823 -2.365 -27.462 1.00 94.25 288 MET A O 1
ATOM 2345 N N . VAL A 1 289 ? 2.684 -4.083 -26.581 1.00 94.75 289 VAL A N 1
ATOM 2346 C CA . VAL A 1 289 ? 3.508 -5.131 -27.211 1.00 94.75 289 VAL A CA 1
ATOM 2347 C C . VAL A 1 289 ? 3.399 -5.095 -28.737 1.00 94.75 289 VAL A C 1
ATOM 2349 O O . VAL A 1 289 ? 4.410 -5.260 -29.422 1.00 94.75 289 VAL A O 1
ATOM 2352 N N . SER A 1 290 ? 2.205 -4.834 -29.283 1.00 94.50 290 SER A N 1
ATOM 2353 C CA . SER A 1 290 ? 2.014 -4.738 -30.738 1.00 94.50 290 SER A CA 1
ATOM 2354 C C . SER A 1 290 ? 2.851 -3.613 -31.356 1.00 94.50 290 SER A C 1
ATOM 2356 O O . SER A 1 290 ? 3.578 -3.838 -32.325 1.00 94.50 290 SER A O 1
ATOM 2358 N N . TYR A 1 291 ? 2.831 -2.428 -30.742 1.00 95.31 291 TYR A N 1
ATOM 2359 C CA . TYR A 1 291 ? 3.637 -1.291 -31.165 1.00 95.31 291 TYR A CA 1
ATOM 2360 C C . TYR A 1 291 ? 5.130 -1.514 -30.885 1.00 95.31 291 TYR A C 1
ATOM 2362 O O . TYR A 1 291 ? 5.954 -1.186 -31.738 1.00 95.31 291 TYR A O 1
ATOM 2370 N N . ALA A 1 292 ? 5.490 -2.125 -29.749 1.00 94.88 292 ALA A N 1
ATOM 2371 C CA . ALA A 1 292 ? 6.871 -2.435 -29.372 1.00 94.88 292 ALA A CA 1
ATOM 2372 C C . ALA A 1 292 ? 7.599 -3.240 -30.449 1.00 94.88 292 ALA A C 1
ATOM 2374 O O . ALA A 1 292 ? 8.663 -2.852 -30.931 1.00 94.88 292 ALA A O 1
ATOM 2375 N N . ILE A 1 293 ? 7.001 -4.367 -30.834 1.00 94.19 293 ILE A N 1
ATOM 2376 C CA . ILE A 1 293 ? 7.602 -5.299 -31.784 1.00 94.19 293 ILE A CA 1
ATOM 2377 C C . ILE A 1 293 ? 7.628 -4.669 -33.177 1.00 94.19 293 ILE A C 1
ATOM 2379 O O . ILE A 1 293 ? 8.663 -4.706 -33.842 1.00 94.19 293 ILE A O 1
ATOM 2383 N N . ALA A 1 294 ? 6.522 -4.052 -33.603 1.00 94.94 294 ALA A N 1
ATOM 2384 C CA . ALA A 1 294 ? 6.429 -3.468 -34.933 1.00 94.94 294 ALA A CA 1
ATOM 2385 C C . ALA A 1 294 ? 7.416 -2.300 -35.112 1.00 94.94 294 ALA A C 1
ATOM 2387 O O . ALA A 1 294 ? 8.225 -2.331 -36.037 1.00 94.94 294 ALA A O 1
ATOM 2388 N N . SER A 1 295 ? 7.443 -1.332 -34.190 1.00 93.56 295 SER A N 1
ATOM 2389 C CA . SER A 1 295 ? 8.368 -0.189 -34.254 1.00 93.56 295 SER A CA 1
ATOM 2390 C C . SER A 1 295 ? 9.838 -0.617 -34.229 1.00 93.56 295 SER A C 1
ATOM 2392 O O . SER A 1 295 ? 10.619 -0.171 -35.070 1.00 93.56 295 SER A O 1
ATOM 2394 N N . HIS A 1 296 ? 10.220 -1.536 -33.335 1.00 91.88 296 HIS A N 1
ATOM 2395 C CA . HIS A 1 296 ? 11.600 -2.013 -33.258 1.00 91.88 296 HIS A CA 1
ATOM 2396 C C . HIS A 1 296 ? 12.020 -2.793 -34.513 1.00 91.88 296 HIS A C 1
ATOM 2398 O O . HIS A 1 296 ? 13.162 -2.669 -34.956 1.00 91.88 296 HIS A O 1
ATOM 2404 N N . SER A 1 297 ? 11.108 -3.574 -35.107 1.00 91.88 297 SER A N 1
ATOM 2405 C CA . SER A 1 297 ? 11.390 -4.348 -36.324 1.00 91.88 297 SER A CA 1
ATOM 2406 C C . SER A 1 297 ? 11.690 -3.470 -37.542 1.00 91.88 297 SER A C 1
ATOM 2408 O O . SER A 1 297 ? 12.556 -3.819 -38.342 1.00 91.88 297 SER A O 1
ATOM 2410 N N . VAL A 1 298 ? 11.018 -2.317 -37.659 1.00 92.25 298 VAL A N 1
ATOM 2411 C CA . VAL A 1 298 ? 11.250 -1.360 -38.752 1.00 92.25 298 VAL A CA 1
ATOM 2412 C C . VAL A 1 298 ? 12.507 -0.526 -38.486 1.00 92.25 298 VAL A C 1
ATOM 2414 O O . VAL A 1 298 ? 13.277 -0.256 -39.409 1.00 92.25 298 VAL A O 1
ATOM 2417 N N . LEU A 1 299 ? 12.749 -0.137 -37.229 1.00 90.00 299 LEU A N 1
ATOM 2418 C CA . LEU A 1 299 ? 13.878 0.724 -36.873 1.00 90.00 299 LEU A CA 1
ATOM 2419 C C . LEU A 1 299 ? 15.231 0.016 -37.037 1.00 90.00 299 LEU A C 1
ATOM 2421 O O . LEU A 1 299 ? 16.156 0.596 -37.604 1.00 90.00 299 LEU A O 1
ATOM 2425 N N . TYR A 1 300 ? 15.334 -1.238 -36.586 1.00 88.00 300 TYR A N 1
ATOM 2426 C CA . TYR A 1 300 ? 16.569 -2.023 -36.627 1.00 88.00 300 TYR A CA 1
ATOM 2427 C C . TYR A 1 300 ? 16.350 -3.354 -37.358 1.00 88.00 300 TYR A C 1
ATOM 2429 O O . TYR A 1 300 ? 15.992 -4.356 -36.729 1.00 88.00 300 TYR A O 1
ATOM 2437 N N . PRO A 1 301 ? 16.584 -3.399 -38.683 1.00 82.06 301 PRO A N 1
ATOM 2438 C CA . PRO A 1 301 ? 16.450 -4.632 -39.444 1.00 82.06 301 PRO A CA 1
ATOM 2439 C C . PRO A 1 301 ? 17.534 -5.625 -39.007 1.00 82.06 301 PRO A C 1
ATOM 2441 O O . PRO A 1 301 ? 18.724 -5.326 -39.078 1.00 82.06 301 PRO A O 1
ATOM 2444 N N . VAL A 1 302 ? 17.124 -6.816 -38.562 1.00 83.94 302 VAL A N 1
ATOM 2445 C CA . VAL A 1 302 ? 18.003 -7.898 -38.072 1.00 83.94 302 VAL A CA 1
ATOM 2446 C C . VAL A 1 302 ? 18.768 -7.515 -36.796 1.00 83.94 302 VAL A C 1
ATOM 2448 O O . VAL A 1 302 ? 19.881 -6.991 -36.842 1.00 83.94 302 VAL A O 1
ATOM 2451 N N . SER A 1 303 ? 18.180 -7.818 -35.639 1.00 83.00 303 SER A N 1
ATOM 2452 C CA . SER A 1 303 ? 18.816 -7.668 -34.321 1.00 83.00 303 SER A CA 1
ATOM 2453 C C . SER A 1 303 ? 19.069 -9.040 -33.689 1.00 83.00 303 SER A C 1
ATOM 2455 O O . SER A 1 303 ? 18.228 -9.932 -33.834 1.00 83.00 303 SER A O 1
ATOM 2457 N N . PRO A 1 304 ? 20.203 -9.243 -32.992 1.00 85.00 304 PRO A N 1
ATOM 2458 C CA . PRO A 1 304 ? 20.494 -10.522 -32.357 1.00 85.00 304 PRO A CA 1
ATOM 2459 C C . PRO A 1 304 ? 19.499 -10.791 -31.213 1.00 85.00 304 PRO A C 1
ATOM 2461 O O . PRO A 1 304 ? 19.125 -9.852 -30.507 1.00 85.00 304 PRO A O 1
ATOM 2464 N N . PRO A 1 305 ? 19.076 -12.049 -30.985 1.00 86.75 305 PRO A N 1
ATOM 2465 C CA . PRO A 1 305 ? 18.131 -12.400 -29.925 1.00 86.75 305 PRO A CA 1
ATOM 2466 C C . PRO A 1 305 ? 18.820 -12.370 -28.551 1.00 86.75 305 PRO A C 1
ATOM 2468 O O . PRO A 1 305 ? 19.080 -13.400 -27.935 1.00 86.75 305 PRO A O 1
ATOM 2471 N N . THR A 1 306 ? 19.151 -11.171 -28.076 1.00 88.88 306 THR A N 1
ATOM 2472 C CA . THR A 1 306 ? 19.765 -10.942 -26.764 1.00 88.88 306 THR A CA 1
ATOM 2473 C C . THR A 1 306 ? 18.747 -10.376 -25.778 1.00 88.88 306 THR A C 1
ATOM 2475 O O . THR A 1 306 ? 17.787 -9.703 -26.162 1.00 88.88 306 THR A O 1
ATOM 2478 N N . TRP A 1 307 ? 18.967 -10.606 -24.481 1.00 88.94 307 TRP A N 1
ATOM 2479 C CA . TRP A 1 307 ? 18.125 -10.030 -23.424 1.00 88.94 307 TRP A CA 1
ATOM 2480 C C . TRP A 1 307 ? 18.096 -8.497 -23.463 1.00 88.94 307 TRP A C 1
ATOM 2482 O O . TRP A 1 307 ? 17.089 -7.873 -23.131 1.00 88.94 307 TRP A O 1
ATOM 2492 N N . ASP A 1 308 ? 19.189 -7.885 -23.914 1.00 86.06 308 ASP A N 1
ATOM 2493 C CA . ASP A 1 308 ? 19.274 -6.439 -24.066 1.00 86.06 308 ASP A CA 1
ATOM 2494 C C . ASP A 1 308 ? 18.311 -5.925 -25.144 1.00 86.06 308 ASP A C 1
ATOM 2496 O O . ASP A 1 308 ? 17.598 -4.951 -24.917 1.00 86.06 308 ASP A O 1
ATOM 2500 N N . THR A 1 309 ? 18.184 -6.645 -26.262 1.00 88.25 309 THR A N 1
ATOM 2501 C CA . THR A 1 309 ? 17.197 -6.342 -27.306 1.00 88.25 309 THR A CA 1
ATOM 2502 C C . THR A 1 309 ? 15.772 -6.410 -26.759 1.00 88.25 309 THR A C 1
ATOM 2504 O O . THR A 1 309 ? 15.005 -5.470 -26.943 1.00 88.25 309 THR A O 1
ATOM 2507 N N . VAL A 1 310 ? 15.422 -7.463 -26.009 1.00 90.69 310 VAL A N 1
ATOM 2508 C CA . VAL A 1 310 ? 14.088 -7.585 -25.384 1.00 90.69 310 VAL A CA 1
ATOM 2509 C C . VAL A 1 310 ? 13.816 -6.426 -24.420 1.00 90.69 310 VAL A C 1
ATOM 2511 O O . VAL A 1 310 ? 12.737 -5.828 -24.450 1.00 90.69 310 VAL A O 1
ATOM 2514 N N . ARG A 1 311 ? 14.807 -6.058 -23.597 1.00 90.06 311 ARG A N 1
ATOM 2515 C CA . ARG A 1 311 ? 14.716 -4.911 -22.685 1.00 90.06 311 ARG A CA 1
ATOM 2516 C C . ARG A 1 311 ? 14.464 -3.611 -23.448 1.00 90.06 311 ARG A C 1
ATOM 2518 O O . ARG A 1 311 ? 13.591 -2.846 -23.053 1.00 90.06 311 ARG A O 1
ATOM 2525 N N . GLN A 1 312 ? 15.208 -3.350 -24.519 1.00 86.19 312 GLN A N 1
ATOM 2526 C CA . GLN A 1 312 ? 15.068 -2.125 -25.309 1.00 86.19 312 GLN A CA 1
ATOM 2527 C C . GLN A 1 312 ? 13.714 -2.045 -26.033 1.00 86.19 312 GLN A C 1
ATOM 2529 O O . GLN A 1 312 ? 13.094 -0.979 -26.022 1.00 86.19 312 GLN A O 1
ATOM 2534 N N . VAL A 1 313 ? 13.234 -3.167 -26.586 1.00 92.69 313 VAL A N 1
ATOM 2535 C CA . VAL A 1 313 ? 11.929 -3.284 -27.266 1.00 92.69 313 VAL A CA 1
ATOM 2536 C C . VAL A 1 313 ? 10.785 -2.876 -26.342 1.00 92.69 313 VAL A C 1
ATOM 2538 O O . VAL A 1 313 ? 9.937 -2.087 -26.741 1.00 92.69 313 VAL A O 1
ATOM 2541 N N . LEU A 1 314 ? 10.762 -3.375 -25.103 1.00 92.12 314 LEU A N 1
ATOM 2542 C CA . LEU A 1 314 ? 9.689 -3.063 -24.150 1.00 92.12 314 LEU A CA 1
ATOM 2543 C C . LEU A 1 314 ? 9.857 -1.689 -23.491 1.00 92.12 314 LEU A C 1
ATOM 2545 O O . LEU A 1 314 ? 8.871 -1.024 -23.180 1.00 92.12 314 LEU A O 1
ATOM 2549 N N . ARG A 1 315 ? 11.102 -1.244 -23.284 1.00 90.94 315 ARG A N 1
ATOM 2550 C CA . ARG A 1 315 ? 11.401 0.016 -22.595 1.00 90.94 315 ARG A CA 1
ATOM 2551 C C . ARG A 1 315 ? 10.895 1.237 -23.367 1.00 90.94 315 ARG A C 1
ATOM 2553 O O . ARG A 1 315 ? 10.344 2.134 -22.741 1.00 90.94 315 ARG A O 1
ATOM 2560 N N . ARG A 1 316 ? 11.070 1.296 -24.693 1.00 89.94 316 ARG A N 1
ATOM 2561 C CA . ARG A 1 316 ? 10.705 2.491 -25.488 1.00 89.94 316 ARG A CA 1
ATOM 2562 C C . ARG A 1 316 ? 9.190 2.796 -25.452 1.00 89.94 316 ARG A C 1
ATOM 2564 O O . ARG A 1 316 ? 8.837 3.874 -24.982 1.00 89.94 316 ARG A O 1
ATOM 2571 N N . PRO A 1 317 ? 8.282 1.864 -25.815 1.00 92.56 317 PRO A N 1
ATOM 2572 C CA . PRO A 1 317 ? 6.828 2.067 -25.723 1.00 92.56 317 PRO A CA 1
ATOM 2573 C C . PRO A 1 317 ? 6.318 2.395 -24.322 1.00 92.56 317 PRO A C 1
ATOM 2575 O O . PRO A 1 317 ? 5.333 3.120 -24.171 1.00 92.56 317 PRO A O 1
ATOM 2578 N N . TYR A 1 318 ? 6.976 1.846 -23.296 1.00 92.69 318 TYR A N 1
ATOM 2579 C CA . TYR A 1 318 ? 6.652 2.137 -21.906 1.00 92.69 318 TYR A CA 1
ATOM 2580 C C . TYR A 1 318 ? 6.918 3.605 -21.559 1.00 92.69 318 TYR A C 1
ATOM 2582 O O . TYR A 1 318 ? 6.078 4.237 -20.936 1.00 92.69 318 TYR A O 1
ATOM 2590 N N . TRP A 1 319 ? 8.042 4.181 -21.985 1.00 93.12 319 TRP A N 1
ATOM 2591 C CA . TRP A 1 319 ? 8.304 5.607 -21.763 1.00 93.12 319 TRP A CA 1
ATOM 2592 C C . TRP A 1 319 ? 7.443 6.510 -22.653 1.00 93.12 319 TRP A C 1
ATOM 2594 O O . TRP A 1 319 ? 6.998 7.562 -22.196 1.00 93.12 319 TRP A O 1
ATOM 2604 N N . HIS A 1 320 ? 7.101 6.056 -23.866 1.00 91.00 320 HIS A N 1
ATOM 2605 C CA . HIS A 1 320 ? 6.146 6.748 -24.744 1.00 91.00 320 HIS A CA 1
ATOM 2606 C C . HIS A 1 320 ? 4.780 6.952 -24.056 1.00 91.00 320 HIS A C 1
ATOM 2608 O O . HIS A 1 320 ? 4.193 8.024 -24.181 1.00 91.00 320 HIS A O 1
ATOM 2614 N N . LEU A 1 321 ? 4.305 5.986 -23.252 1.00 91.88 321 LEU A N 1
ATOM 2615 C CA . LEU A 1 321 ? 3.081 6.123 -22.433 1.00 91.88 321 LEU A CA 1
ATOM 2616 C C . LEU A 1 321 ? 3.111 7.358 -21.513 1.00 91.88 321 LEU A C 1
ATOM 2618 O O . LEU A 1 321 ? 2.075 7.970 -21.268 1.00 91.88 321 LEU A O 1
ATOM 2622 N N . TYR A 1 322 ? 4.289 7.732 -21.011 1.00 89.62 322 TYR A N 1
ATOM 2623 C CA . TYR A 1 322 ? 4.472 8.870 -20.107 1.00 89.62 322 TYR A CA 1
ATOM 2624 C C . TYR A 1 322 ? 4.852 10.173 -20.824 1.00 89.62 322 TYR A C 1
ATOM 2626 O O . TYR A 1 322 ? 5.026 11.193 -20.163 1.00 89.62 322 TYR A O 1
ATOM 2634 N N . GLY A 1 323 ? 4.944 10.166 -22.157 1.00 89.06 323 GLY A N 1
ATOM 2635 C CA . GLY A 1 323 ? 5.249 11.355 -22.959 1.00 89.06 323 GLY A CA 1
ATOM 2636 C C . GLY A 1 323 ? 6.722 11.545 -23.325 1.00 89.06 323 GLY A C 1
ATOM 2637 O O . GLY A 1 323 ? 7.043 12.496 -24.029 1.00 89.06 323 GLY A O 1
ATOM 2638 N N . GLU A 1 324 ? 7.609 10.640 -22.914 1.00 90.88 324 GLU A N 1
ATOM 2639 C CA . GLU A 1 324 ? 9.036 10.686 -23.256 1.00 90.88 324 GLU A CA 1
ATOM 2640 C C . GLU A 1 324 ? 9.274 10.023 -24.614 1.00 90.88 324 GLU A C 1
ATOM 2642 O O . GLU A 1 324 ? 9.341 8.801 -24.685 1.00 90.88 324 GLU A O 1
ATOM 2647 N N . LEU A 1 325 ? 9.357 10.801 -25.700 1.00 88.44 325 LEU A N 1
ATOM 2648 C CA . LEU A 1 325 ? 9.319 10.277 -27.077 1.00 88.44 325 LEU A CA 1
ATOM 2649 C C . LEU A 1 325 ? 10.676 9.816 -27.643 1.00 88.44 325 LEU A C 1
ATOM 2651 O O . LEU A 1 325 ? 10.690 8.974 -28.540 1.00 88.44 325 LEU A O 1
ATOM 2655 N N . PHE A 1 326 ? 11.800 10.318 -27.117 1.00 86.25 326 PHE A N 1
ATOM 2656 C CA . PHE A 1 326 ? 13.164 10.043 -27.611 1.00 86.25 326 PHE A CA 1
ATOM 2657 C C . PHE A 1 326 ? 13.335 10.240 -29.133 1.00 86.25 326 PHE A C 1
ATOM 2659 O O . PHE A 1 326 ? 13.901 9.386 -29.821 1.00 86.25 326 PHE A O 1
ATOM 2666 N N . LEU A 1 327 ? 12.850 11.372 -29.662 1.00 85.38 327 LEU A N 1
ATOM 2667 C CA . LEU A 1 327 ? 12.882 11.669 -31.101 1.00 85.38 327 LEU A CA 1
ATOM 2668 C C . LEU A 1 327 ? 14.305 11.656 -31.685 1.00 85.38 327 LEU A C 1
ATOM 2670 O O . LEU A 1 327 ? 14.511 11.089 -32.756 1.00 85.38 327 LEU A O 1
ATOM 2674 N N . ASP A 1 328 ? 15.295 12.159 -30.941 1.00 83.88 328 ASP A N 1
ATOM 2675 C CA . ASP A 1 328 ? 16.705 12.210 -31.366 1.00 83.88 328 ASP A CA 1
ATOM 2676 C C . ASP A 1 328 ? 17.297 10.821 -31.679 1.00 83.88 328 ASP A C 1
ATOM 2678 O O . ASP A 1 328 ? 18.173 10.672 -32.541 1.00 83.88 328 ASP A O 1
ATOM 2682 N N . GLU A 1 329 ? 16.818 9.781 -30.989 1.00 82.19 329 GLU A N 1
ATOM 2683 C CA . GLU A 1 329 ? 17.217 8.391 -31.228 1.00 82.19 329 GLU A CA 1
ATOM 2684 C C . GLU A 1 329 ? 16.481 7.778 -32.426 1.00 82.19 329 GLU A C 1
ATOM 2686 O O . GLU A 1 329 ? 17.033 6.920 -33.118 1.00 82.19 329 GLU A O 1
ATOM 2691 N N . THR A 1 330 ? 15.230 8.179 -32.675 1.00 82.38 330 THR A N 1
ATOM 2692 C CA . THR A 1 330 ? 14.408 7.633 -33.768 1.00 82.38 330 THR A CA 1
ATOM 2693 C C . THR A 1 330 ? 14.658 8.311 -35.111 1.00 82.38 330 THR A C 1
ATOM 2695 O O . THR A 1 330 ? 14.602 7.642 -36.139 1.00 82.38 330 THR A O 1
ATOM 2698 N N . GLU A 1 331 ? 14.967 9.608 -35.110 1.00 82.38 331 GLU A N 1
ATOM 2699 C CA . GLU A 1 331 ? 15.245 10.402 -36.315 1.00 82.38 331 GLU A CA 1
ATOM 2700 C C . GLU A 1 331 ? 16.730 10.332 -36.722 1.00 82.38 331 GLU A C 1
ATOM 2702 O O . GLU A 1 331 ? 17.089 10.655 -37.854 1.00 82.38 331 GLU A O 1
ATOM 2707 N N . GLY A 1 332 ? 17.595 9.812 -35.841 1.00 76.19 332 GLY A N 1
ATOM 2708 C CA . GLY A 1 332 ? 19.020 9.610 -36.118 1.00 76.19 332 GLY A CA 1
ATOM 2709 C C . GLY A 1 332 ? 19.854 10.886 -36.001 1.00 76.19 332 GLY A C 1
ATOM 2710 O O . GLY A 1 332 ? 20.849 11.028 -36.706 1.00 76.19 332 GLY A O 1
ATOM 2711 N N . GLN A 1 333 ? 19.445 11.810 -35.128 1.00 75.38 333 GLN A N 1
ATOM 2712 C CA . GLN A 1 333 ? 20.167 13.056 -34.849 1.00 75.38 333 GLN A CA 1
ATOM 2713 C C . GLN A 1 333 ? 21.275 12.868 -33.792 1.00 75.38 333 GLN A C 1
ATOM 2715 O O . GLN A 1 333 ? 22.145 13.724 -33.632 1.00 75.38 333 GLN A O 1
ATOM 2720 N N . SER A 1 334 ? 21.277 11.727 -33.096 1.00 75.56 334 SER A N 1
ATOM 2721 C CA . SER A 1 334 ? 22.326 11.315 -32.156 1.00 75.56 334 SER A CA 1
ATOM 2722 C C . SER A 1 334 ? 23.530 10.656 -32.853 1.00 75.56 334 SER A C 1
ATOM 2724 O O . SER A 1 334 ? 23.414 10.089 -33.939 1.00 75.56 334 SER A O 1
ATOM 2726 N N . THR A 1 335 ? 24.714 10.713 -32.228 1.00 81.19 335 THR A N 1
ATOM 2727 C CA . THR A 1 335 ? 25.937 10.061 -32.732 1.00 81.19 335 THR A CA 1
ATOM 2728 C C . THR A 1 335 ? 25.758 8.540 -32.752 1.00 81.19 335 THR A C 1
ATOM 2730 O O . THR A 1 335 ? 25.745 7.909 -31.693 1.00 81.19 335 THR A O 1
ATOM 2733 N N . CYS A 1 336 ? 25.616 7.948 -33.938 1.00 84.19 336 CYS A N 1
ATOM 2734 C CA . CYS A 1 336 ? 25.348 6.520 -34.122 1.00 84.19 336 CYS A CA 1
ATOM 2735 C C . CYS A 1 336 ? 26.306 5.881 -35.148 1.00 84.19 336 CYS A C 1
ATOM 2737 O O . CYS A 1 336 ? 26.961 6.582 -35.921 1.00 84.19 336 CYS A O 1
ATOM 2739 N N . SER A 1 337 ? 26.405 4.545 -35.155 1.00 85.12 337 SER A N 1
ATOM 2740 C CA . SER A 1 337 ? 27.220 3.791 -36.123 1.00 85.12 337 SER A CA 1
ATOM 2741 C C . SER A 1 337 ? 26.449 2.635 -36.762 1.00 85.12 337 SER A C 1
ATOM 2743 O O . SER A 1 337 ? 25.728 1.903 -36.082 1.00 85.12 337 SER A O 1
ATOM 2745 N N . ASP A 1 338 ? 26.649 2.429 -38.065 1.00 81.75 338 ASP A N 1
ATOM 2746 C CA . ASP A 1 338 ? 26.104 1.287 -38.815 1.00 81.75 338 ASP A CA 1
ATOM 2747 C C . ASP A 1 338 ? 26.976 0.025 -38.723 1.00 81.75 338 ASP A C 1
ATOM 2749 O O . ASP A 1 338 ? 26.520 -1.082 -39.023 1.00 81.75 338 ASP A O 1
ATOM 2753 N N . ASN A 1 339 ? 28.239 0.160 -38.302 1.00 84.25 339 ASN A N 1
ATOM 2754 C CA . ASN A 1 339 ? 29.183 -0.951 -38.310 1.00 84.25 339 ASN A CA 1
ATOM 2755 C C . ASN A 1 339 ? 28.860 -1.969 -37.204 1.00 84.25 339 ASN A C 1
ATOM 2757 O O . ASN A 1 339 ? 28.880 -1.627 -36.020 1.00 84.25 339 ASN A O 1
ATOM 2761 N N . ALA A 1 340 ? 28.619 -3.225 -37.605 1.00 80.44 340 ALA A N 1
ATOM 2762 C CA . ALA A 1 340 ? 28.257 -4.347 -36.738 1.00 80.44 340 ALA A CA 1
ATOM 2763 C C . ALA A 1 340 ? 29.130 -4.456 -35.492 1.00 80.44 340 ALA A C 1
ATOM 2765 O O . ALA A 1 340 ? 28.616 -4.532 -34.381 1.00 80.44 340 ALA A O 1
ATOM 2766 N N . THR A 1 341 ? 30.447 -4.402 -35.669 1.00 82.62 341 THR A N 1
ATOM 2767 C CA . THR A 1 341 ? 31.402 -4.587 -34.574 1.00 82.62 341 THR A CA 1
ATOM 2768 C C . THR A 1 341 ? 31.271 -3.503 -33.505 1.00 82.62 341 THR A C 1
ATOM 2770 O O . THR A 1 341 ? 31.307 -3.814 -32.317 1.00 82.62 341 THR A O 1
ATOM 2773 N N . ILE A 1 342 ? 31.021 -2.259 -33.913 1.00 83.12 342 ILE A N 1
ATOM 2774 C CA . ILE A 1 342 ? 30.995 -1.086 -33.034 1.00 83.12 342 ILE A CA 1
ATOM 2775 C C . ILE A 1 342 ? 29.728 -1.063 -32.174 1.00 83.12 342 ILE A C 1
ATOM 2777 O O . ILE A 1 342 ? 29.808 -0.892 -30.957 1.00 83.12 342 ILE A O 1
ATOM 2781 N N . TRP A 1 343 ? 28.552 -1.294 -32.769 1.00 80.19 343 TRP A N 1
ATOM 2782 C CA . TRP A 1 343 ? 27.315 -1.317 -31.981 1.00 80.19 343 TRP A CA 1
ATOM 2783 C C . TRP A 1 343 ? 27.157 -2.610 -31.171 1.00 80.19 343 TRP A C 1
ATOM 2785 O O . TRP A 1 343 ? 26.546 -2.581 -30.103 1.00 80.19 343 TRP A O 1
ATOM 2795 N N . THR A 1 344 ? 27.749 -3.736 -31.597 1.00 79.38 344 THR A N 1
ATOM 2796 C CA . THR A 1 344 ? 27.799 -4.948 -30.752 1.00 79.38 344 THR A CA 1
ATOM 2797 C C . THR A 1 344 ? 28.706 -4.787 -29.533 1.00 79.38 344 THR A C 1
ATOM 2799 O O . THR A 1 344 ? 28.408 -5.358 -28.485 1.00 79.38 344 THR A O 1
ATOM 2802 N N . ALA A 1 345 ? 29.768 -3.980 -29.644 1.00 82.00 345 ALA A N 1
ATOM 2803 C CA . ALA A 1 345 ? 30.676 -3.660 -28.544 1.00 82.00 345 ALA A CA 1
ATOM 2804 C C . ALA A 1 345 ? 30.083 -2.661 -27.529 1.00 82.00 345 ALA A C 1
ATOM 2806 O O . ALA A 1 345 ? 30.653 -2.485 -26.458 1.00 82.00 345 ALA A O 1
ATOM 2807 N N . LYS A 1 346 ? 28.910 -2.069 -27.819 1.00 77.19 346 LYS A N 1
ATOM 2808 C CA . LYS A 1 346 ? 28.223 -1.032 -27.019 1.00 77.19 346 LYS A CA 1
ATOM 2809 C C . LYS A 1 346 ? 28.968 0.305 -26.902 1.00 77.19 346 LYS A C 1
ATOM 2811 O O . LYS A 1 346 ? 28.601 1.117 -26.058 1.00 77.19 346 LYS A O 1
ATOM 2816 N N . ASP A 1 347 ? 29.940 0.566 -27.773 1.00 80.38 347 ASP A N 1
ATOM 2817 C CA . ASP A 1 347 ? 30.655 1.848 -27.795 1.00 80.38 347 ASP A CA 1
ATOM 2818 C C . ASP A 1 347 ? 29.780 2.984 -28.348 1.00 80.38 347 ASP A C 1
ATOM 2820 O O . ASP A 1 347 ? 29.846 4.117 -27.877 1.00 80.38 347 ASP A O 1
ATOM 2824 N N . MET A 1 348 ? 28.928 2.681 -29.336 1.00 80.81 348 MET A N 1
ATOM 2825 C CA . MET A 1 348 ? 27.971 3.624 -29.928 1.00 80.81 348 MET A CA 1
ATOM 2826 C C . MET A 1 348 ? 26.633 2.936 -30.240 1.00 80.81 348 MET A C 1
ATOM 2828 O O . MET A 1 348 ? 26.620 1.745 -30.573 1.00 80.81 348 MET A O 1
ATOM 2832 N N . PRO A 1 349 ? 25.495 3.654 -30.163 1.00 82.69 349 PRO A N 1
ATOM 2833 C CA . PRO A 1 349 ? 24.198 3.102 -30.534 1.00 82.69 349 PRO A CA 1
ATOM 2834 C C . PRO A 1 349 ? 24.118 2.829 -32.043 1.00 82.69 349 PRO A C 1
ATOM 2836 O O . PRO A 1 349 ? 24.730 3.517 -32.865 1.00 82.69 349 PRO A O 1
ATOM 2839 N N . ARG A 1 350 ? 23.326 1.818 -32.411 1.00 85.44 350 ARG A N 1
ATOM 2840 C CA . ARG A 1 350 ? 23.038 1.482 -33.810 1.00 85.44 350 ARG A CA 1
ATOM 2841 C C . ARG A 1 350 ? 22.188 2.582 -34.450 1.00 85.44 350 ARG A C 1
ATOM 2843 O O . ARG A 1 350 ? 21.207 3.018 -33.841 1.00 85.44 350 ARG A O 1
ATOM 2850 N N . CYS A 1 351 ? 22.521 2.990 -35.674 1.00 86.50 351 CYS A N 1
ATOM 2851 C CA . CYS A 1 351 ? 21.704 3.960 -36.403 1.00 86.50 351 CYS A CA 1
ATOM 2852 C C . CYS A 1 351 ? 20.342 3.369 -36.815 1.00 86.50 351 CYS A C 1
ATOM 2854 O O . CYS A 1 351 ? 20.251 2.179 -37.143 1.00 86.50 351 CYS A O 1
ATOM 2856 N N . PRO A 1 352 ? 19.267 4.176 -36.784 1.00 88.56 352 PRO A N 1
ATOM 2857 C CA . PRO A 1 352 ? 17.963 3.764 -37.287 1.00 88.56 352 PRO A CA 1
ATOM 2858 C C . PRO A 1 352 ? 17.972 3.663 -38.819 1.00 88.56 352 PRO A C 1
ATOM 2860 O O . PRO A 1 352 ? 18.648 4.435 -39.499 1.00 88.56 352 PRO A O 1
ATOM 2863 N N . SER A 1 353 ? 17.189 2.731 -39.370 1.00 88.56 353 SER A N 1
ATOM 2864 C CA . SER A 1 353 ? 17.031 2.586 -40.822 1.00 88.56 353 SER A CA 1
ATOM 2865 C C . SER A 1 353 ? 16.378 3.825 -41.456 1.00 88.56 353 SER A C 1
ATOM 2867 O O . SER A 1 353 ? 15.508 4.451 -40.850 1.00 88.56 353 SER A O 1
ATOM 2869 N N . GLU A 1 354 ? 16.736 4.155 -42.702 1.00 87.44 354 GLU A N 1
ATOM 2870 C CA . GLU A 1 354 ? 16.156 5.298 -43.434 1.00 87.44 354 GLU A CA 1
ATOM 2871 C C . GLU A 1 354 ? 14.624 5.216 -43.543 1.00 87.44 354 GLU A C 1
ATOM 2873 O O . GLU A 1 354 ? 13.916 6.206 -43.372 1.00 87.44 354 GLU A O 1
ATOM 2878 N N . THR A 1 355 ? 14.083 4.011 -43.751 1.00 88.56 355 THR A N 1
ATOM 2879 C CA . THR A 1 355 ? 12.631 3.780 -43.747 1.00 88.56 355 THR A CA 1
ATOM 2880 C C . THR A 1 355 ? 12.036 3.930 -42.345 1.00 88.56 355 THR A C 1
ATOM 2882 O O . THR A 1 355 ? 10.946 4.482 -42.187 1.00 88.56 355 THR A O 1
ATOM 2885 N N . GLY A 1 356 ? 12.751 3.471 -41.315 1.00 89.19 356 GLY A N 1
ATOM 2886 C CA . GLY A 1 356 ? 12.336 3.570 -39.919 1.00 89.19 356 GLY A CA 1
ATOM 2887 C C . GLY A 1 356 ? 12.219 5.007 -39.428 1.00 89.19 356 GLY A C 1
ATOM 2888 O O . GLY A 1 356 ? 11.234 5.315 -38.761 1.00 89.19 356 GLY A O 1
ATOM 2889 N N . LYS A 1 357 ? 13.136 5.893 -39.838 1.00 89.81 357 LYS A N 1
ATOM 2890 C CA . LYS A 1 357 ? 13.097 7.332 -39.513 1.00 89.81 357 LYS A CA 1
ATOM 2891 C C . LYS A 1 357 ? 11.779 8.001 -39.917 1.00 89.81 357 LYS A C 1
ATOM 2893 O O . LYS A 1 357 ? 11.340 8.924 -39.248 1.00 89.81 357 LYS A O 1
ATOM 2898 N N . ILE A 1 358 ? 11.129 7.526 -40.982 1.00 90.00 358 ILE A N 1
ATOM 2899 C CA . ILE A 1 358 ? 9.865 8.090 -41.483 1.00 90.00 358 ILE A CA 1
ATOM 2900 C C . ILE A 1 358 ? 8.655 7.339 -40.911 1.00 90.00 358 ILE A C 1
ATOM 2902 O O . ILE A 1 358 ? 7.691 7.950 -40.453 1.00 90.00 358 ILE A O 1
ATOM 2906 N N . VAL A 1 359 ? 8.681 6.003 -40.933 1.00 93.06 359 VAL A N 1
ATOM 2907 C CA . VAL A 1 359 ? 7.511 5.177 -40.584 1.00 93.06 359 VAL A CA 1
ATOM 2908 C C . VAL A 1 359 ? 7.275 5.121 -39.074 1.00 93.06 359 VAL A C 1
ATOM 2910 O O . VAL A 1 359 ? 6.127 5.170 -38.628 1.00 93.06 359 VAL A O 1
ATOM 2913 N N . VAL A 1 360 ? 8.336 5.029 -38.268 1.00 92.75 360 VAL A N 1
ATOM 2914 C CA . VAL A 1 360 ? 8.211 4.838 -36.816 1.00 92.75 360 VAL A CA 1
ATOM 2915 C C . VAL A 1 360 ? 7.586 6.053 -36.121 1.00 92.75 360 VAL A C 1
ATOM 2917 O O . VAL A 1 360 ? 6.668 5.827 -35.333 1.00 92.75 360 VAL A O 1
ATOM 2920 N N . PRO A 1 361 ? 7.949 7.316 -36.427 1.00 91.62 361 PRO A N 1
ATOM 2921 C CA . PRO A 1 361 ? 7.254 8.478 -35.863 1.00 91.62 361 PRO A CA 1
ATOM 2922 C C . PRO A 1 361 ? 5.757 8.524 -36.203 1.00 91.62 361 PRO A C 1
ATOM 2924 O O . PRO A 1 361 ? 4.941 8.882 -35.354 1.00 91.62 361 PRO A O 1
ATOM 2927 N N . ILE A 1 362 ? 5.364 8.090 -37.407 1.00 92.69 362 ILE A N 1
ATOM 2928 C CA . ILE A 1 362 ? 3.945 7.993 -37.792 1.00 92.69 362 ILE A CA 1
ATOM 2929 C C . ILE A 1 362 ? 3.233 6.936 -36.936 1.00 92.69 362 ILE A C 1
ATOM 2931 O O . ILE A 1 362 ? 2.171 7.203 -36.370 1.00 92.69 362 ILE A O 1
ATOM 2935 N N . MET A 1 363 ? 3.827 5.747 -36.790 1.00 93.31 363 MET A N 1
ATOM 2936 C CA . MET A 1 363 ? 3.293 4.690 -35.922 1.00 93.31 363 MET A CA 1
ATOM 2937 C C . MET A 1 363 ? 3.212 5.131 -34.456 1.00 93.31 363 MET A C 1
ATOM 2939 O O . MET A 1 363 ? 2.229 4.832 -33.778 1.00 93.31 363 MET A O 1
ATOM 2943 N N . MET A 1 364 ? 4.218 5.868 -33.984 1.00 93.25 364 MET A N 1
ATOM 2944 C CA . MET A 1 364 ? 4.256 6.460 -32.651 1.00 93.25 364 MET A CA 1
ATOM 2945 C C . MET A 1 364 ? 3.099 7.441 -32.455 1.00 93.25 364 MET A C 1
ATOM 2947 O O . MET A 1 364 ? 2.423 7.380 -31.433 1.00 93.25 364 MET A O 1
ATOM 2951 N N . GLY A 1 365 ? 2.806 8.291 -33.444 1.00 93.06 365 GLY A N 1
ATOM 2952 C CA . GLY A 1 365 ? 1.660 9.202 -33.408 1.00 93.06 365 GLY A CA 1
ATOM 2953 C C . GLY A 1 365 ? 0.325 8.472 -33.220 1.00 93.06 365 GLY A C 1
ATOM 2954 O O . GLY A 1 365 ? -0.459 8.833 -32.340 1.00 93.06 365 GLY A O 1
ATOM 2955 N N . PHE A 1 366 ? 0.089 7.395 -33.980 1.00 93.56 366 PHE A N 1
ATOM 2956 C CA . PHE A 1 366 ? -1.099 6.552 -33.792 1.00 93.56 366 PHE A CA 1
ATOM 2957 C C . PHE A 1 366 ? -1.131 5.898 -32.407 1.00 93.56 366 PHE A C 1
ATOM 2959 O O . PHE A 1 366 ? -2.169 5.923 -31.745 1.00 93.56 366 PHE A O 1
ATOM 2966 N N . TYR A 1 367 ? -0.005 5.348 -31.946 1.00 94.19 367 TYR A N 1
ATOM 2967 C CA . TYR A 1 367 ? 0.108 4.760 -30.612 1.00 94.19 367 TYR A CA 1
ATOM 2968 C C . TYR A 1 367 ? -0.246 5.770 -29.510 1.00 94.19 367 TYR A C 1
ATOM 2970 O O . TYR A 1 367 ? -1.078 5.470 -28.655 1.00 94.19 367 TYR A O 1
ATOM 2978 N N . MET A 1 368 ? 0.302 6.987 -29.567 1.00 92.62 368 MET A N 1
ATOM 2979 C CA . MET A 1 368 ? 0.023 8.056 -28.601 1.00 92.62 368 MET A CA 1
ATOM 2980 C C . MET A 1 368 ? -1.456 8.458 -28.606 1.00 92.62 368 MET A C 1
ATOM 2982 O O . MET A 1 368 ? -2.039 8.661 -27.543 1.00 92.62 368 MET A O 1
ATOM 2986 N N . LEU A 1 369 ? -2.099 8.524 -29.776 1.00 91.81 369 LEU A N 1
ATOM 2987 C CA . LEU A 1 369 ? -3.531 8.818 -29.872 1.00 91.81 369 LEU A CA 1
ATOM 2988 C C . LEU A 1 369 ? -4.362 7.725 -29.184 1.00 91.81 369 LEU A C 1
ATOM 2990 O O . LEU A 1 369 ? -5.185 8.019 -28.317 1.00 91.81 369 LEU A O 1
ATOM 2994 N N . PHE A 1 370 ? -4.135 6.455 -29.519 1.00 91.75 370 PHE A N 1
ATOM 2995 C CA . PHE A 1 370 ? -4.915 5.363 -28.934 1.00 91.75 370 PHE A CA 1
ATOM 2996 C C . PHE A 1 370 ? -4.649 5.184 -27.440 1.00 91.75 370 PHE A C 1
ATOM 2998 O O . PHE A 1 370 ? -5.583 5.012 -26.657 1.00 91.75 370 PHE A O 1
ATOM 3005 N N . VAL A 1 371 ? -3.392 5.229 -27.018 1.00 92.25 371 VAL A N 1
ATOM 3006 C CA . VAL A 1 371 ? -3.040 4.954 -25.628 1.00 92.25 371 VAL A CA 1
ATOM 3007 C C . VAL A 1 371 ? -3.284 6.173 -24.743 1.00 92.25 371 VAL A C 1
ATOM 3009 O O . VAL A 1 371 ? -4.036 6.072 -23.772 1.00 92.25 371 VAL A O 1
ATOM 3012 N N . ASN A 1 372 ? -2.729 7.335 -25.087 1.00 88.88 372 ASN A N 1
ATOM 3013 C CA . ASN A 1 372 ? -2.778 8.496 -24.198 1.00 88.88 372 ASN A CA 1
ATOM 3014 C C . ASN A 1 372 ? -4.099 9.259 -24.295 1.00 88.88 372 ASN A C 1
ATOM 3016 O O . ASN A 1 372 ? -4.606 9.720 -23.276 1.00 88.88 372 ASN A O 1
ATOM 3020 N N . ILE A 1 373 ? -4.686 9.380 -25.490 1.00 90.56 373 ILE A N 1
ATOM 3021 C CA . ILE A 1 373 ? -5.944 10.126 -25.651 1.00 90.56 373 ILE A CA 1
ATOM 3022 C C . ILE A 1 373 ? -7.155 9.229 -25.398 1.00 90.56 373 ILE A C 1
ATOM 3024 O O . ILE A 1 373 ? -8.103 9.666 -24.750 1.00 90.56 373 ILE A O 1
ATOM 3028 N N . LEU A 1 374 ? -7.160 7.984 -25.877 1.00 91.94 374 LEU A N 1
ATOM 3029 C CA . LEU A 1 374 ? -8.326 7.109 -25.718 1.00 91.94 374 LEU A CA 1
ATOM 3030 C C . LEU A 1 374 ? -8.254 6.263 -24.438 1.00 91.94 374 LEU A C 1
ATOM 3032 O O . LEU A 1 374 ? -9.137 6.378 -23.586 1.00 91.94 374 LEU A O 1
ATOM 3036 N N . LEU A 1 375 ? -7.221 5.433 -24.265 1.00 91.94 375 LEU A N 1
ATOM 3037 C CA . LEU A 1 375 ? -7.186 4.460 -23.164 1.00 91.94 375 LEU A CA 1
ATOM 3038 C C . LEU A 1 375 ? -6.974 5.112 -21.792 1.00 91.94 375 LEU A C 1
ATOM 3040 O O . LEU A 1 375 ? -7.703 4.775 -20.860 1.00 91.94 375 LEU A O 1
ATOM 3044 N N . LEU A 1 376 ? -6.039 6.055 -21.6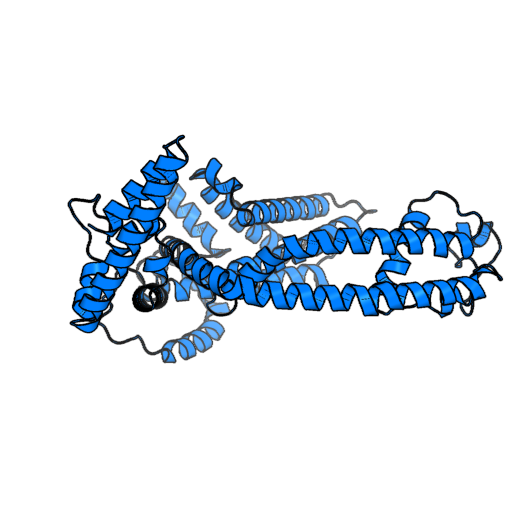42 1.00 90.81 376 LEU A N 1
ATOM 3045 C CA . LEU A 1 376 ? -5.825 6.725 -20.350 1.00 90.81 376 LEU A CA 1
ATOM 3046 C C . LEU A 1 376 ? -7.055 7.530 -19.904 1.00 90.81 376 LEU A C 1
ATOM 3048 O O . LEU A 1 376 ? -7.441 7.454 -18.738 1.00 90.81 376 LEU A O 1
ATOM 3052 N N . ASN A 1 377 ? -7.732 8.229 -20.819 1.00 91.50 377 ASN A N 1
ATOM 3053 C CA . ASN A 1 377 ? -8.964 8.956 -20.489 1.00 91.50 377 ASN A CA 1
ATOM 3054 C C . ASN A 1 377 ? -10.112 8.012 -20.108 1.00 91.50 377 ASN A C 1
ATOM 3056 O O . ASN A 1 377 ? -10.870 8.301 -19.179 1.00 91.50 377 ASN A O 1
ATOM 3060 N N . LEU A 1 378 ? -10.208 6.851 -20.762 1.00 91.06 378 LEU A N 1
ATOM 3061 C CA . LEU A 1 378 ? -11.148 5.810 -20.359 1.00 91.06 378 LEU A CA 1
ATOM 3062 C C . LEU A 1 378 ? -10.813 5.252 -18.965 1.00 91.06 378 LEU A C 1
ATOM 3064 O O . LEU A 1 378 ? -11.723 5.065 -18.159 1.00 91.06 378 LEU A O 1
ATOM 3068 N N . LEU A 1 379 ? -9.531 5.030 -18.645 1.00 91.62 379 LEU A N 1
ATOM 3069 C CA . LEU A 1 379 ? -9.104 4.588 -17.311 1.00 91.62 379 LEU A CA 1
ATOM 3070 C C . LEU A 1 379 ? -9.514 5.595 -16.232 1.00 91.62 379 LEU A C 1
ATOM 3072 O O . LEU A 1 379 ? -10.062 5.199 -15.203 1.00 91.62 379 LEU A O 1
ATOM 3076 N N . ILE A 1 380 ? -9.297 6.889 -16.483 1.00 93.00 380 ILE A N 1
ATOM 3077 C CA . ILE A 1 380 ? -9.710 7.964 -15.572 1.00 93.00 380 ILE A CA 1
ATOM 3078 C C . ILE A 1 380 ? -11.230 7.922 -15.354 1.00 93.00 380 ILE A C 1
ATOM 3080 O O . ILE A 1 380 ? -11.689 8.009 -14.212 1.00 93.00 380 ILE A O 1
ATOM 3084 N N . ALA A 1 381 ? -12.019 7.722 -16.414 1.00 93.38 381 ALA A N 1
ATOM 3085 C CA . ALA A 1 381 ? -13.474 7.610 -16.315 1.00 93.38 381 ALA A CA 1
ATOM 3086 C C . ALA A 1 381 ? -13.920 6.379 -15.500 1.00 93.38 381 ALA A C 1
ATOM 3088 O O . ALA A 1 381 ? -14.781 6.497 -14.622 1.00 93.38 381 ALA A O 1
ATOM 3089 N N . ILE A 1 382 ? -13.304 5.215 -15.735 1.00 91.31 382 ILE A N 1
ATOM 3090 C CA . ILE A 1 382 ? -13.577 3.981 -14.981 1.00 91.31 382 ILE A CA 1
ATOM 3091 C C . ILE A 1 382 ? -13.241 4.178 -13.502 1.00 91.31 382 ILE A C 1
ATOM 3093 O O . ILE A 1 382 ? -14.058 3.847 -12.643 1.00 91.31 382 ILE A O 1
ATOM 3097 N N . PHE A 1 383 ? -12.083 4.764 -13.187 1.00 91.50 383 PHE A N 1
ATOM 3098 C CA . PHE A 1 383 ? -11.697 5.048 -11.808 1.00 91.50 383 PHE A CA 1
ATOM 3099 C C . PHE A 1 383 ? -12.637 6.033 -11.130 1.00 91.50 383 PHE A C 1
ATOM 3101 O O . PHE A 1 383 ? -13.046 5.767 -10.006 1.00 91.50 383 PHE A O 1
ATOM 3108 N N . SER A 1 384 ? -13.043 7.112 -11.798 1.00 92.62 384 SER A N 1
ATOM 3109 C CA . SER A 1 384 ? -14.013 8.065 -11.246 1.00 92.62 384 SER A CA 1
ATOM 3110 C C . SER A 1 384 ? -15.338 7.381 -10.879 1.00 92.62 384 SER A C 1
ATOM 3112 O O . SER A 1 384 ? -15.839 7.519 -9.759 1.00 92.62 384 SER A O 1
ATOM 3114 N N . HIS A 1 385 ? -15.860 6.539 -11.775 1.00 91.81 385 HIS A N 1
ATOM 3115 C CA . HIS A 1 385 ? -17.074 5.767 -11.519 1.00 91.81 385 HIS A CA 1
ATOM 3116 C C . HIS A 1 385 ? -16.890 4.732 -10.390 1.00 91.81 385 HIS A C 1
ATOM 3118 O O . HIS A 1 385 ? -17.738 4.619 -9.499 1.00 91.81 385 HIS A O 1
ATOM 3124 N N . SER A 1 386 ? -15.774 3.996 -10.375 1.00 90.50 386 SER A N 1
ATOM 3125 C CA . SER A 1 386 ? -15.463 3.032 -9.311 1.00 90.50 386 SER A CA 1
ATOM 3126 C C . SER A 1 386 ? -15.268 3.710 -7.949 1.00 90.50 386 SER A C 1
ATOM 3128 O O . SER A 1 386 ? -15.757 3.190 -6.945 1.00 90.50 386 SER A O 1
ATOM 3130 N N . ILE A 1 387 ? -14.624 4.884 -7.897 1.00 90.00 387 ILE A N 1
ATOM 3131 C CA . ILE A 1 387 ? -14.481 5.731 -6.699 1.00 90.00 387 ILE A CA 1
ATOM 3132 C C . ILE A 1 387 ? -15.861 6.063 -6.138 1.00 90.00 387 ILE A C 1
ATOM 3134 O O . ILE A 1 387 ? -16.131 5.735 -4.981 1.00 90.00 387 ILE A O 1
ATOM 3138 N N . ALA A 1 388 ? -16.755 6.612 -6.964 1.00 90.31 388 ALA A N 1
ATOM 3139 C CA . ALA A 1 388 ? -18.100 6.992 -6.540 1.00 90.31 388 ALA A CA 1
ATOM 3140 C C . ALA A 1 388 ? -18.916 5.797 -6.012 1.00 90.31 388 ALA A C 1
ATOM 3142 O O . ALA A 1 388 ? -19.577 5.896 -4.979 1.00 90.31 388 ALA A O 1
ATOM 3143 N N . LYS A 1 389 ? -18.828 4.635 -6.673 1.00 89.31 389 LYS A N 1
ATOM 3144 C CA . LYS A 1 389 ? -19.551 3.418 -6.268 1.00 89.31 389 LYS A CA 1
ATOM 3145 C C . LYS A 1 389 ? -19.026 2.811 -4.962 1.00 89.31 389 LYS A C 1
ATOM 3147 O O . LYS A 1 389 ? -19.799 2.258 -4.179 1.00 89.31 389 LYS A O 1
ATOM 3152 N N . ILE A 1 390 ? -17.710 2.846 -4.751 1.00 88.12 390 ILE A N 1
ATOM 3153 C CA . ILE A 1 390 ? -17.039 2.104 -3.674 1.00 88.12 390 ILE A CA 1
ATOM 3154 C C . ILE A 1 390 ? -16.849 2.958 -2.407 1.00 88.12 390 ILE A C 1
ATOM 3156 O O . ILE A 1 390 ? -16.714 2.369 -1.333 1.00 88.12 390 ILE A O 1
ATOM 3160 N N . GLN A 1 391 ? -16.890 4.296 -2.492 1.00 87.75 391 GLN A N 1
ATOM 3161 C CA . GLN A 1 391 ? -16.655 5.231 -1.374 1.00 87.75 391 GLN A CA 1
ATOM 3162 C C . GLN A 1 391 ? -17.398 4.826 -0.090 1.00 87.75 391 GLN A C 1
ATOM 3164 O O . GLN A 1 391 ? -16.767 4.418 0.885 1.00 87.75 391 GLN A O 1
ATOM 3169 N N . VAL A 1 392 ? -18.736 4.836 -0.117 1.00 85.38 392 VAL A N 1
ATOM 3170 C CA . VAL A 1 392 ? -19.588 4.581 1.063 1.00 85.38 392 VAL A CA 1
ATOM 3171 C C . VAL A 1 392 ? -19.346 3.183 1.638 1.00 85.38 392 VAL A C 1
ATOM 3173 O O . VAL A 1 392 ? -19.266 2.973 2.848 1.00 85.38 392 VAL A O 1
ATOM 3176 N N . GLN A 1 393 ? -19.181 2.187 0.764 1.00 84.88 393 GLN A N 1
ATOM 3177 C CA . GLN A 1 393 ? -18.919 0.811 1.187 1.00 84.88 393 GLN A CA 1
ATOM 3178 C C . GLN A 1 393 ? -17.521 0.638 1.792 1.00 84.88 393 GLN A C 1
ATOM 3180 O O . GLN A 1 393 ? -17.303 -0.278 2.590 1.00 84.88 393 GLN A O 1
ATOM 3185 N N . SER A 1 394 ? -16.543 1.429 1.356 1.00 85.06 394 SER A N 1
ATOM 3186 C CA . SER A 1 394 ? -15.186 1.427 1.903 1.00 85.06 394 SER A CA 1
ATOM 3187 C C . SER A 1 394 ? -15.123 2.160 3.230 1.00 85.06 394 SER A C 1
ATOM 3189 O O . SER A 1 394 ? -14.500 1.632 4.141 1.00 85.06 394 SER A O 1
ATOM 3191 N N . GLU A 1 395 ? -15.813 3.289 3.377 1.00 84.88 395 GLU A N 1
ATOM 3192 C CA . GLU A 1 395 ? -15.930 4.020 4.644 1.00 84.88 395 GLU A CA 1
ATOM 3193 C C . GLU A 1 395 ? -16.585 3.161 5.724 1.00 84.88 395 GLU A C 1
ATOM 3195 O O . GLU A 1 395 ? -15.986 2.932 6.771 1.00 84.88 395 GLU A O 1
ATOM 3200 N N . ASN A 1 396 ? -17.743 2.561 5.435 1.00 83.56 396 ASN A N 1
ATOM 3201 C CA . ASN A 1 396 ? -18.420 1.664 6.376 1.00 83.56 396 ASN A CA 1
ATOM 3202 C C . ASN A 1 396 ? -17.559 0.449 6.753 1.00 83.56 396 ASN A C 1
ATOM 3204 O O . ASN A 1 396 ? -17.592 -0.050 7.879 1.00 83.56 396 ASN A O 1
ATOM 3208 N N . HIS A 1 397 ? -16.771 -0.052 5.801 1.00 85.12 397 HIS A N 1
ATOM 3209 C CA . HIS A 1 397 ? -15.846 -1.143 6.070 1.00 85.12 397 HIS A CA 1
ATOM 3210 C C . HIS A 1 397 ? -14.644 -0.698 6.905 1.00 85.12 397 HIS A C 1
ATOM 3212 O O . HIS A 1 397 ? -14.249 -1.432 7.806 1.00 85.12 397 HIS A O 1
ATOM 3218 N N . TRP A 1 398 ? -14.090 0.479 6.623 1.00 87.69 398 TRP A N 1
ATOM 3219 C CA . TRP A 1 398 ? -12.992 1.072 7.375 1.00 87.69 398 TRP A CA 1
ATOM 3220 C C . TRP A 1 398 ? -13.399 1.306 8.827 1.00 87.69 398 TRP A C 1
ATOM 3222 O O . TRP A 1 398 ? -12.704 0.865 9.735 1.00 87.69 398 TRP A O 1
ATOM 3232 N N . VAL A 1 399 ? -14.575 1.898 9.034 1.00 82.81 399 VAL A N 1
ATOM 3233 C CA . VAL A 1 399 ? -15.189 2.114 10.345 1.00 82.81 399 VAL A CA 1
ATOM 3234 C C . VAL A 1 399 ? -15.266 0.809 11.149 1.00 82.81 399 VAL A C 1
ATOM 3236 O O . VAL A 1 399 ? -14.889 0.765 12.317 1.00 82.81 399 VAL A O 1
ATOM 3239 N N . TYR A 1 400 ? -15.688 -0.284 10.513 1.00 84.56 400 TYR A N 1
ATOM 3240 C CA . TYR A 1 400 ? -15.703 -1.603 11.143 1.00 84.56 400 TYR A CA 1
ATOM 3241 C C . TYR A 1 400 ? -14.291 -2.126 11.468 1.00 84.56 400 TYR A C 1
ATOM 3243 O O . TYR A 1 400 ? -14.051 -2.645 12.556 1.00 84.56 400 TYR A O 1
ATOM 3251 N N . GLN A 1 401 ? -13.341 -1.998 10.536 1.00 84.06 401 GLN A N 1
ATOM 3252 C CA . GLN A 1 401 ? -11.954 -2.440 10.738 1.00 84.06 401 GLN A CA 1
ATOM 3253 C C . GLN A 1 401 ? -11.240 -1.647 11.836 1.00 84.06 401 GLN A C 1
ATOM 3255 O O . GLN A 1 401 ? -10.409 -2.200 12.555 1.00 84.06 401 GLN A O 1
ATOM 3260 N N . ARG A 1 402 ? -11.595 -0.373 11.996 1.00 85.75 402 ARG A N 1
ATOM 3261 C CA . ARG A 1 402 ? -11.025 0.538 12.980 1.00 85.75 402 ARG A CA 1
ATOM 3262 C C . ARG A 1 402 ? -11.111 -0.004 14.402 1.00 85.75 402 ARG A C 1
ATOM 3264 O O . ARG A 1 402 ? -10.141 0.129 15.137 1.00 85.75 402 ARG A O 1
ATOM 3271 N N . TYR A 1 403 ? -12.215 -0.647 14.784 1.00 83.88 403 TYR A N 1
ATOM 3272 C CA . TYR A 1 403 ? -12.324 -1.257 16.113 1.00 83.88 403 TYR A CA 1
ATOM 3273 C C . TYR A 1 403 ? -11.213 -2.283 16.367 1.00 83.88 403 TYR A C 1
ATOM 3275 O O . TYR A 1 403 ? -10.554 -2.228 17.401 1.00 83.88 403 TYR A O 1
ATOM 3283 N N . PHE A 1 404 ? -10.979 -3.199 15.421 1.00 82.44 404 PHE A N 1
ATOM 3284 C CA . PHE A 1 404 ? -9.961 -4.241 15.581 1.00 82.44 404 PHE A CA 1
ATOM 3285 C C . PHE A 1 404 ? -8.564 -3.638 15.699 1.00 82.44 404 PHE A C 1
ATOM 3287 O O . PHE A 1 404 ? -7.778 -4.087 16.527 1.00 82.44 404 PHE A O 1
ATOM 3294 N N . LEU A 1 405 ? -8.296 -2.572 14.939 1.00 82.50 405 LEU A N 1
ATOM 3295 C CA . LEU A 1 405 ? -7.050 -1.816 15.042 1.00 82.50 405 LEU A CA 1
ATOM 3296 C C . LEU A 1 405 ? -6.917 -1.149 16.420 1.00 82.50 405 LEU A C 1
ATOM 3298 O O . LEU A 1 405 ? -5.877 -1.263 17.058 1.00 82.50 405 LEU A O 1
ATOM 3302 N N . ILE A 1 406 ? -7.969 -0.502 16.934 1.00 84.62 406 ILE A N 1
ATOM 3303 C CA . ILE A 1 406 ? -7.946 0.107 18.276 1.00 84.62 406 ILE A CA 1
ATOM 3304 C C . ILE A 1 406 ? -7.694 -0.963 19.345 1.00 84.62 406 ILE A C 1
ATOM 3306 O O . ILE A 1 406 ? -6.811 -0.784 20.183 1.00 84.62 406 ILE A O 1
ATOM 3310 N N . LYS A 1 407 ? -8.413 -2.092 19.291 1.00 81.50 407 LYS A N 1
ATOM 3311 C CA . LYS A 1 407 ? -8.237 -3.224 20.215 1.00 81.50 407 LYS A CA 1
ATOM 3312 C C . LYS A 1 407 ? -6.799 -3.744 20.193 1.00 81.50 407 LYS A C 1
ATOM 3314 O O . LYS A 1 407 ? -6.216 -3.990 21.249 1.00 81.50 407 LYS A O 1
ATOM 3319 N N . GLU A 1 408 ? -6.203 -3.840 19.008 1.00 80.81 408 GLU A N 1
ATOM 3320 C CA . GLU A 1 408 ? -4.803 -4.219 18.850 1.00 80.81 408 GLU A CA 1
ATOM 3321 C C . GLU A 1 408 ? -3.867 -3.239 19.578 1.00 80.81 408 GLU A C 1
ATOM 3323 O O . GLU A 1 408 ? -3.067 -3.674 20.406 1.00 80.81 408 GLU A O 1
ATOM 3328 N N . TYR A 1 409 ? -4.004 -1.925 19.369 1.00 80.31 409 TYR A N 1
ATOM 3329 C CA . TYR A 1 409 ? -3.167 -0.915 20.041 1.00 80.31 409 TYR A CA 1
ATOM 3330 C C . TYR A 1 409 ? -3.394 -0.829 21.553 1.00 80.31 409 TYR A C 1
ATOM 3332 O O . TYR A 1 409 ? -2.459 -0.533 22.301 1.00 80.31 409 TYR A O 1
ATOM 3340 N N . VAL A 1 410 ? -4.606 -1.118 22.026 1.00 81.62 410 VAL A N 1
ATOM 3341 C CA . VAL A 1 410 ? -4.874 -1.221 23.465 1.00 81.62 410 VAL A CA 1
ATOM 3342 C C . VAL A 1 410 ? -4.113 -2.406 24.062 1.00 81.62 410 VAL A C 1
ATOM 3344 O O . VAL A 1 410 ? -3.440 -2.232 25.079 1.00 81.62 410 VAL A O 1
ATOM 3347 N N . SER A 1 411 ? -4.145 -3.567 23.399 1.00 75.12 411 SER A N 1
ATOM 3348 C CA . SER A 1 411 ? -3.465 -4.790 23.856 1.00 75.12 411 SER A CA 1
ATOM 3349 C C . SER A 1 411 ? -1.938 -4.766 23.691 1.00 75.12 411 SER A C 1
ATOM 3351 O O . SER A 1 411 ? -1.225 -5.455 24.420 1.00 75.12 411 SER A O 1
ATOM 3353 N N . ARG A 1 412 ? -1.416 -3.971 22.746 1.00 73.38 412 ARG A N 1
ATOM 3354 C CA . ARG A 1 412 ? 0.026 -3.822 22.511 1.00 73.38 412 ARG A CA 1
ATOM 3355 C C . ARG A 1 412 ? 0.714 -3.143 23.695 1.00 73.38 412 ARG A C 1
ATOM 3357 O O . ARG A 1 412 ? 0.157 -2.267 24.363 1.00 73.38 412 ARG A O 1
ATOM 3364 N N . ASN A 1 413 ? 1.970 -3.514 23.920 1.00 69.50 413 ASN A N 1
ATOM 3365 C CA . ASN A 1 413 ? 2.813 -2.844 24.904 1.00 69.50 413 ASN A CA 1
ATOM 3366 C C . ASN A 1 413 ? 3.218 -1.444 24.441 1.00 69.50 413 ASN A C 1
ATOM 3368 O O . ASN A 1 413 ? 3.186 -1.124 23.258 1.00 69.50 413 ASN A O 1
ATOM 3372 N N . VAL A 1 414 ? 3.626 -0.622 25.407 1.00 64.38 414 VAL A N 1
ATOM 3373 C CA . VAL A 1 414 ? 4.069 0.764 25.191 1.00 64.38 414 VAL A CA 1
ATOM 3374 C C . VAL A 1 414 ? 5.412 0.838 24.449 1.00 64.38 414 VAL A C 1
ATOM 3376 O O . VAL A 1 414 ? 5.687 1.825 23.772 1.00 64.38 414 VAL A O 1
ATOM 3379 N N . TYR A 1 415 ? 6.261 -0.183 24.586 1.00 65.44 415 TYR A N 1
ATOM 3380 C CA . TYR A 1 415 ? 7.611 -0.178 24.028 1.00 65.44 415 TYR A CA 1
ATOM 3381 C C . TYR A 1 415 ? 7.600 -0.639 22.569 1.00 65.44 415 TYR A C 1
ATOM 3383 O O . TYR A 1 415 ? 7.275 -1.787 22.282 1.00 65.44 415 TYR A O 1
ATOM 3391 N N . TYR A 1 416 ? 7.984 0.267 21.672 1.00 69.94 416 TYR A N 1
ATOM 3392 C CA . TYR A 1 416 ? 8.213 -0.003 20.252 1.00 69.94 416 TYR A CA 1
ATOM 3393 C C . TYR A 1 416 ? 9.708 -0.275 19.989 1.00 69.94 416 TYR A C 1
ATOM 3395 O O . TYR A 1 416 ? 10.545 0.068 20.836 1.00 69.94 416 TYR A O 1
ATOM 3403 N N . PRO A 1 417 ? 10.077 -0.887 18.848 1.00 63.47 417 PRO A N 1
ATOM 3404 C CA . PRO A 1 417 ? 11.472 -1.027 18.416 1.00 63.47 417 PRO A CA 1
ATOM 3405 C C . PRO A 1 417 ? 12.234 0.307 18.542 1.00 63.47 417 PRO A C 1
ATOM 3407 O O . PRO A 1 417 ? 11.654 1.346 18.219 1.00 63.47 417 PRO A O 1
ATOM 3410 N N . PRO A 1 418 ? 13.472 0.354 19.076 1.00 58.38 418 PRO A N 1
ATOM 3411 C CA . PRO A 1 418 ? 14.349 -0.739 19.502 1.00 58.38 418 PRO A CA 1
ATOM 3412 C C . PRO A 1 418 ? 14.178 -1.112 20.990 1.00 58.38 418 PRO A C 1
ATOM 3414 O O . PRO A 1 418 ? 14.746 -2.093 21.465 1.00 58.38 418 PRO A O 1
ATOM 3417 N N . LEU A 1 419 ? 13.393 -0.338 21.748 1.00 64.62 419 LEU A N 1
ATOM 3418 C CA . LEU A 1 419 ? 13.261 -0.458 23.206 1.00 64.62 419 LEU A CA 1
ATOM 3419 C C . LEU A 1 419 ? 12.437 -1.683 23.639 1.00 64.62 419 LEU A C 1
ATOM 3421 O O . LEU A 1 419 ? 12.455 -2.058 24.812 1.00 64.62 419 LEU A O 1
ATOM 3425 N N . ASN A 1 420 ? 11.737 -2.336 22.707 1.00 69.75 420 ASN A N 1
ATOM 3426 C CA . ASN A 1 420 ? 10.909 -3.504 23.002 1.00 69.75 420 ASN A CA 1
ATOM 3427 C C . ASN A 1 420 ? 11.715 -4.753 23.420 1.00 69.75 420 ASN A C 1
ATOM 3429 O O . ASN A 1 420 ? 11.197 -5.606 24.139 1.00 69.75 420 ASN A O 1
ATOM 3433 N N . VAL A 1 421 ? 12.998 -4.862 23.051 1.00 65.12 421 VAL A N 1
ATOM 3434 C CA . VAL A 1 421 ? 13.830 -6.042 23.379 1.00 65.12 421 VAL A CA 1
ATOM 3435 C C . VAL A 1 421 ? 13.951 -6.248 24.884 1.00 65.12 421 VAL A C 1
ATOM 3437 O O . VAL A 1 421 ? 13.801 -7.365 25.370 1.00 65.12 421 VAL A O 1
ATOM 3440 N N . ILE A 1 422 ? 14.163 -5.169 25.640 1.00 65.62 422 ILE A N 1
ATOM 3441 C CA . ILE A 1 422 ? 14.304 -5.230 27.101 1.00 65.62 422 ILE A CA 1
ATOM 3442 C C . ILE A 1 422 ? 13.009 -5.753 27.727 1.00 65.62 422 ILE A C 1
ATOM 3444 O O . ILE A 1 422 ? 13.036 -6.610 28.610 1.00 65.62 422 ILE A O 1
ATOM 3448 N N . TRP A 1 423 ? 11.862 -5.289 27.229 1.00 66.31 423 TRP A N 1
ATOM 3449 C CA . TRP A 1 423 ? 10.562 -5.758 27.691 1.00 66.31 423 TRP A CA 1
ATOM 3450 C C . TRP A 1 423 ? 10.321 -7.234 27.340 1.00 66.31 423 TRP A C 1
ATOM 3452 O O . TRP A 1 423 ? 9.844 -7.990 28.192 1.00 66.31 423 TRP A O 1
ATOM 3462 N N . MET A 1 424 ? 10.689 -7.674 26.132 1.00 64.12 424 MET A N 1
ATOM 3463 C CA . MET A 1 424 ? 10.571 -9.081 25.740 1.00 64.12 424 MET A CA 1
ATOM 3464 C C . MET A 1 424 ? 11.438 -9.988 26.606 1.00 64.12 424 MET A C 1
ATOM 3466 O O . MET A 1 424 ? 10.947 -10.995 27.108 1.00 64.12 424 MET A O 1
ATOM 3470 N N . VAL A 1 425 ? 12.696 -9.609 26.834 1.00 67.75 425 VAL A N 1
ATOM 3471 C CA . VAL A 1 425 ? 13.636 -10.370 27.665 1.00 67.75 425 VAL A CA 1
ATOM 3472 C C . VAL A 1 425 ? 13.117 -10.486 29.099 1.00 67.75 425 VAL A C 1
ATOM 3474 O O . VAL A 1 425 ? 13.052 -11.589 29.633 1.00 67.75 425 VAL A O 1
ATOM 3477 N N . ILE A 1 426 ? 12.652 -9.386 29.703 1.00 67.12 426 ILE A N 1
ATOM 3478 C CA . ILE A 1 426 ? 12.037 -9.406 31.042 1.00 67.12 426 ILE A CA 1
ATOM 3479 C C . ILE A 1 426 ? 10.798 -10.310 31.075 1.00 67.12 426 ILE A C 1
ATOM 3481 O O . ILE A 1 426 ? 10.596 -11.036 32.046 1.00 67.12 426 ILE A O 1
ATOM 3485 N N . THR A 1 427 ? 9.961 -10.280 30.036 1.00 64.69 427 THR A N 1
ATOM 3486 C CA . THR A 1 427 ? 8.753 -11.118 29.973 1.00 64.69 427 THR A CA 1
ATOM 3487 C C . THR A 1 427 ? 9.102 -12.600 29.857 1.00 64.69 427 THR A C 1
ATOM 3489 O O . THR A 1 427 ? 8.541 -13.402 30.593 1.00 64.69 427 THR A O 1
ATOM 3492 N N . ILE A 1 428 ? 10.069 -12.960 29.010 1.00 64.81 428 ILE A N 1
ATOM 3493 C CA . ILE A 1 428 ? 10.542 -14.343 28.858 1.00 64.81 428 ILE A CA 1
ATOM 3494 C C . ILE A 1 428 ? 11.137 -14.851 30.175 1.00 64.81 428 ILE A C 1
ATOM 3496 O O . ILE A 1 428 ? 10.768 -15.927 30.633 1.00 64.81 428 ILE A O 1
ATOM 3500 N N . ILE A 1 429 ? 11.982 -14.051 30.835 1.00 65.62 429 ILE A N 1
ATOM 3501 C CA . ILE A 1 429 ? 12.559 -14.400 32.143 1.00 65.62 429 ILE A CA 1
ATOM 3502 C C . ILE A 1 429 ? 11.455 -14.624 33.185 1.00 65.62 429 ILE A C 1
ATOM 3504 O O . ILE A 1 429 ? 11.536 -15.565 33.964 1.00 65.62 429 ILE A O 1
ATOM 3508 N N . ARG A 1 430 ? 10.398 -13.804 33.178 1.00 64.38 430 ARG A N 1
ATOM 3509 C CA . ARG A 1 430 ? 9.270 -13.923 34.114 1.00 64.38 430 ARG A CA 1
ATOM 3510 C C . ARG A 1 430 ? 8.314 -15.078 33.803 1.00 64.38 430 ARG A C 1
ATOM 3512 O O . ARG A 1 430 ? 7.552 -15.447 34.681 1.00 64.38 430 ARG A O 1
ATOM 3519 N N . CYS A 1 431 ? 8.302 -15.594 32.576 1.00 57.41 431 CYS A N 1
ATOM 3520 C CA . CYS A 1 431 ? 7.516 -16.772 32.196 1.00 57.41 431 CYS A CA 1
ATOM 3521 C C . CYS A 1 431 ? 8.275 -18.092 32.412 1.00 57.41 431 CYS A C 1
ATOM 3523 O O . CYS A 1 431 ? 7.639 -19.140 32.461 1.00 57.41 431 CYS A O 1
ATOM 3525 N N . CYS A 1 432 ? 9.608 -18.050 32.512 1.00 48.81 432 CYS A N 1
ATOM 3526 C CA . CYS A 1 432 ? 10.450 -19.216 32.801 1.00 48.81 432 CYS A CA 1
ATOM 3527 C C . CYS A 1 432 ? 10.691 -19.460 34.305 1.00 48.81 432 CYS A C 1
ATOM 3529 O O . CYS A 1 432 ? 11.258 -20.495 34.651 1.00 48.81 432 CYS A O 1
ATOM 3531 N N . VAL A 1 433 ? 10.295 -18.522 35.174 1.00 42.38 433 VAL A N 1
ATOM 3532 C CA . VAL A 1 433 ? 10.266 -18.646 36.646 1.00 42.38 433 VAL A CA 1
ATOM 3533 C C . VAL A 1 433 ? 8.824 -18.833 37.078 1.00 42.38 433 VAL A C 1
ATOM 3535 O O . VAL A 1 433 ? 8.585 -19.708 37.937 1.00 42.38 433 VAL A O 1
#

InterPro domains:
  IPR005821 Ion transport domain [PF00520] (149-394)
  IPR050927 Transient receptor potential cation channel M [PTHR13800] (140-432)
  IPR057366 TRPM-like domain [PF25508] (2-82)